Protein AF-A0A7K2BXG8-F1 (afdb_monomer)

Solvent-accessible surface area (backbone atoms only — not comparable to full-atom values): 27479 Å² total; per-residue (Å²): 135,81,83,81,83,79,78,82,73,79,75,77,72,77,77,74,90,64,96,71,85,83,92,72,59,65,71,55,55,53,49,52,57,48,48,55,50,34,52,46,32,38,63,61,49,33,35,25,36,54,57,39,31,43,26,52,70,58,49,38,47,55,49,41,38,56,76,72,59,30,43,64,93,52,80,69,40,50,35,47,57,56,31,50,51,20,33,73,60,62,39,95,58,64,57,66,65,48,43,55,50,51,36,61,32,33,29,51,67,74,21,67,67,38,38,30,37,70,42,72,57,60,44,59,71,80,46,77,49,58,59,44,87,73,22,26,33,32,36,21,70,61,32,44,43,28,52,70,51,64,90,37,66,33,59,59,68,41,68,28,93,85,58,86,50,74,42,68,78,56,56,63,23,65,46,66,40,33,62,21,37,19,48,74,24,72,39,65,100,48,58,25,28,38,66,24,22,41,45,46,31,51,49,49,38,39,50,52,44,63,72,24,50,74,62,97,75,74,84,59,95,79,65,77,75,58,60,69,75,50,63,66,66,39,37,74,47,39,80,59,73,32,42,61,47,28,33,40,76,53,92,58,74,30,49,58,38,21,38,58,55,9,43,33,37,43,40,26,27,36,37,69,48,81,44,73,83,46,103,73,38,44,26,45,37,34,57,27,34,20,78,83,53,25,68,64,64,42,53,53,48,51,52,53,35,38,74,69,63,75,39,74,42,58,68,48,74,45,84,65,54,56,97,90,43,56,32,40,38,36,33,39,34,78,91,52,58,68,70,60,44,50,53,50,43,36,75,74,33,65,43,34,44,77,45,67,34,30,35,38,25,25,58,98,73,40,82,40,70,42,15,54,64,53,48,40,50,44,34,51,52,46,44,49,51,26,52,51,32,33,42,52,42,52,35,52,54,36,52,56,47,38,54,41,43,54,40,49,52,56,42,61,77,39,40,69,61,51,51,50,48,48,73,70,32,92,46,73,66,53,26,34,53,48,42,22,71,73,71,73,39,49,72,68,28,26,48,54,55,72,70,51,58,78,80,58,75,40,70,68,48,48,55,51,46,53,54,48,41,53,51,35,53,52,50,42,52,52,36,53,52,37,74,75,25,72,68,51,45,51,49,51,54,50,53,54,43,50,50,50,30,70,75,67,40,62,83,85,88

Sequence (509 aa):
MAPPQQQLTTATLDPVPARQVDDVPVAEEMSDSFLAYALSVITSRAIPDVRDGLKPVQRRVLWSMLQMGLRPGTPYRKSARVVGDTMGRYHPHGDAAIYDTLVRMGQDFSRMVALVDPQGNFGSLDDPPAASRYTECRLSEAAMDMVGELDEDTVDFRPTYDGEDTEPVVLPAALPNLLVNGTAGIAVGMATNMLPHNLAEVGEAIELVMSKQPGEAATEPSRKRRSRPTTDELMEVVPGPDFPGGGTVVADNGLRAAYDCGRGSVRVRARTSIESITRRRQAVIVTELPHLVGPERVVSRITELAGAGRLTGVSGIADLSDMDGLRLQIDLKPGSDPSTVLGELYRHTPLEESLSVNNVVLVDGVPTTVGLRELCEHYVAHRLQVVVRRTRHRLRRADERLHIVDGLIAALDNIDEVVALIRGSRDATEARAGLTARFGLTEIQATHILDMALRRLTALERERLDAEAEGLRADIADFKETLASNRRQRAFVRKELRRIVDDHGRPRR

Structure (mmCIF, N/CA/C/O backbone):
data_AF-A0A7K2BXG8-F1
#
_entry.id   AF-A0A7K2BXG8-F1
#
loop_
_atom_site.group_PDB
_atom_site.id
_atom_site.type_symbol
_atom_site.label_atom_id
_atom_site.label_alt_id
_atom_site.label_comp_id
_atom_site.label_asym_id
_atom_site.label_entity_id
_atom_site.label_seq_id
_atom_site.pdbx_PDB_ins_code
_atom_site.Cartn_x
_atom_site.Cartn_y
_atom_site.Cartn_z
_atom_site.occupancy
_atom_site.B_iso_or_equiv
_atom_site.auth_seq_id
_atom_site.auth_comp_id
_atom_site.auth_asym_id
_atom_site.auth_atom_id
_atom_site.pdbx_PDB_model_num
ATOM 1 N N . MET A 1 1 ? 2.808 32.669 51.796 1.00 41.81 1 MET A N 1
ATOM 2 C CA . MET A 1 1 ? 3.388 33.717 50.933 1.00 41.81 1 MET A CA 1
ATOM 3 C C . MET A 1 1 ? 3.615 33.104 49.564 1.00 41.81 1 MET A C 1
ATOM 5 O O . MET A 1 1 ? 4.493 32.265 49.435 1.00 41.81 1 MET A O 1
ATOM 9 N N . ALA A 1 2 ? 2.748 33.417 48.601 1.00 37.16 2 ALA A N 1
ATOM 10 C CA . ALA A 1 2 ? 2.919 33.004 47.210 1.00 37.16 2 ALA A CA 1
ATOM 11 C C . ALA A 1 2 ? 3.997 33.885 46.548 1.00 37.16 2 ALA A C 1
ATOM 13 O O . ALA A 1 2 ? 4.081 35.066 46.899 1.00 37.16 2 ALA A O 1
ATOM 14 N N . PRO A 1 3 ? 4.827 33.350 45.636 1.00 38.44 3 PRO A N 1
ATOM 15 C CA . PRO A 1 3 ? 5.799 34.162 44.918 1.00 38.44 3 PRO A CA 1
ATOM 16 C C . PRO A 1 3 ? 5.071 35.116 43.952 1.00 38.44 3 PRO A C 1
ATOM 18 O O . PRO A 1 3 ? 3.995 34.774 43.451 1.00 38.44 3 PRO A O 1
ATOM 21 N N . PRO A 1 4 ? 5.613 36.319 43.697 1.00 44.03 4 PRO A N 1
ATOM 22 C CA . PRO A 1 4 ? 4.979 37.286 42.813 1.00 44.03 4 PRO A CA 1
ATOM 23 C C . PRO A 1 4 ? 4.989 36.786 41.363 1.00 44.03 4 PRO A C 1
ATOM 25 O O . PRO A 1 4 ? 6.003 36.295 40.866 1.00 44.03 4 PRO A O 1
ATOM 28 N N . GLN A 1 5 ? 3.847 36.924 40.688 1.00 46.16 5 GLN A N 1
ATOM 29 C CA . GLN A 1 5 ? 3.716 36.699 39.250 1.00 46.16 5 GLN A CA 1
ATOM 30 C C . GLN A 1 5 ? 4.621 37.689 38.506 1.00 46.16 5 GLN A C 1
ATOM 32 O O . GLN A 1 5 ? 4.406 38.899 38.565 1.00 46.16 5 GLN A O 1
ATOM 37 N N . GLN A 1 6 ? 5.635 37.178 37.807 1.00 45.22 6 GLN A N 1
ATOM 38 C CA . GLN A 1 6 ? 6.386 37.967 36.837 1.00 45.22 6 GLN A CA 1
ATOM 39 C C . GLN A 1 6 ? 5.454 38.317 35.672 1.00 45.22 6 GLN A C 1
ATOM 41 O O . GLN A 1 6 ? 5.008 37.439 34.934 1.00 45.22 6 GLN A O 1
ATOM 46 N N . GLN A 1 7 ? 5.143 39.605 35.524 1.00 43.69 7 GLN A N 1
ATOM 47 C CA . GLN A 1 7 ? 4.549 40.139 34.304 1.00 43.69 7 GLN A CA 1
ATOM 48 C C . GLN A 1 7 ? 5.544 39.925 33.160 1.00 43.69 7 GLN A C 1
ATOM 50 O O . GLN A 1 7 ? 6.636 40.490 33.172 1.00 43.69 7 GLN A O 1
ATOM 55 N N . LEU A 1 8 ? 5.170 39.101 32.180 1.00 41.84 8 LEU A N 1
ATOM 56 C CA . LEU A 1 8 ? 5.839 39.049 30.885 1.00 41.84 8 LEU A CA 1
ATOM 57 C C . LEU A 1 8 ? 5.636 40.410 30.213 1.00 41.84 8 LEU A C 1
ATOM 59 O O . LEU A 1 8 ? 4.566 40.697 29.680 1.00 41.84 8 LEU A O 1
ATOM 63 N N . THR A 1 9 ? 6.645 41.273 30.279 1.00 44.00 9 THR A N 1
ATOM 64 C CA . THR A 1 9 ? 6.707 42.469 29.448 1.00 44.00 9 THR A CA 1
ATOM 65 C C . THR A 1 9 ? 6.839 42.016 27.999 1.00 44.00 9 THR A C 1
ATOM 67 O O . THR A 1 9 ? 7.810 41.364 27.618 1.00 44.00 9 THR A O 1
ATOM 70 N N . THR A 1 10 ? 5.846 42.341 27.173 1.00 48.22 10 THR A N 1
ATOM 71 C CA . THR A 1 10 ? 5.979 42.294 25.718 1.00 48.22 10 THR A CA 1
ATOM 72 C C . THR A 1 10 ? 7.067 43.286 25.333 1.00 48.22 10 THR A C 1
ATOM 74 O O . THR A 1 10 ? 6.807 44.483 25.220 1.00 48.22 10 THR A O 1
ATOM 77 N N . ALA A 1 11 ? 8.301 42.804 25.192 1.00 48.19 11 ALA A N 1
ATOM 78 C CA . ALA A 1 11 ? 9.338 43.547 24.506 1.00 48.19 11 ALA A CA 1
ATOM 79 C C . ALA A 1 11 ? 8.823 43.795 23.084 1.00 48.19 11 ALA A C 1
ATOM 81 O O . ALA A 1 11 ? 8.724 42.870 22.279 1.00 48.19 11 ALA A O 1
ATOM 82 N N . THR A 1 12 ? 8.422 45.032 22.801 1.00 52.97 12 THR A N 1
ATOM 83 C CA . THR A 1 12 ? 8.286 45.519 21.434 1.00 52.97 12 THR A CA 1
ATOM 84 C C . THR A 1 12 ? 9.662 45.376 20.807 1.00 52.97 12 THR A C 1
ATOM 86 O O . THR A 1 12 ? 10.579 46.117 21.149 1.00 52.97 12 THR A O 1
ATOM 89 N N . LEU A 1 13 ? 9.833 44.351 19.975 1.00 54.56 13 LEU A N 1
ATOM 90 C CA . LEU A 1 13 ? 11.001 44.241 19.118 1.00 54.56 13 LEU A CA 1
ATOM 91 C C . LEU A 1 13 ? 10.994 45.491 18.237 1.00 54.56 13 LEU A C 1
ATOM 93 O O . LEU A 1 13 ? 10.045 45.686 17.475 1.00 54.56 13 LEU A O 1
ATOM 97 N N . ASP A 1 14 ? 12.001 46.352 18.384 1.00 59.97 14 ASP A N 1
ATOM 98 C CA . ASP A 1 14 ? 12.192 47.461 17.455 1.00 59.97 14 ASP A CA 1
ATOM 99 C C . ASP A 1 14 ? 12.265 46.866 16.040 1.00 59.97 14 ASP A C 1
ATOM 101 O O . ASP A 1 14 ? 13.041 45.927 15.814 1.00 59.97 14 ASP A O 1
ATOM 105 N N . PRO A 1 15 ? 11.431 47.332 15.093 1.00 63.12 15 PRO A N 1
ATOM 106 C CA . PRO A 1 15 ? 11.397 46.759 13.762 1.00 63.12 15 PRO A CA 1
ATOM 107 C C . PRO A 1 15 ? 12.776 46.907 13.123 1.00 63.12 15 PRO A C 1
ATOM 109 O O . PRO A 1 15 ? 13.328 48.005 13.029 1.00 63.12 15 PRO A O 1
ATOM 112 N N . VAL A 1 16 ? 13.339 45.779 12.686 1.00 66.88 16 VAL A N 1
ATOM 113 C CA . VAL A 1 16 ? 14.549 45.756 11.863 1.00 66.88 16 VAL A CA 1
ATOM 114 C C . VAL A 1 16 ? 14.289 46.674 10.661 1.00 66.88 16 VAL A C 1
ATOM 116 O O . VAL A 1 16 ? 13.266 46.487 9.999 1.00 66.88 16 VAL A O 1
ATOM 119 N N . PRO A 1 17 ? 15.145 47.671 10.370 1.00 70.25 17 PRO A N 1
ATOM 120 C CA . PRO A 1 17 ? 14.890 48.612 9.286 1.00 70.25 17 PRO A CA 1
ATOM 121 C C . PRO A 1 17 ? 14.896 47.872 7.942 1.00 70.25 17 PRO A C 1
ATOM 123 O O . PRO A 1 17 ? 15.950 47.566 7.383 1.00 70.25 17 PRO A O 1
ATOM 126 N N . ALA A 1 18 ? 13.704 47.559 7.436 1.00 74.88 18 ALA A N 1
ATOM 127 C CA . ALA A 1 18 ? 13.510 46.978 6.119 1.00 74.88 18 ALA A CA 1
ATOM 128 C C . ALA A 1 18 ? 13.664 48.073 5.055 1.00 74.88 18 ALA A C 1
ATOM 130 O O . ALA A 1 18 ? 13.149 49.181 5.197 1.00 74.88 18 ALA A O 1
ATOM 131 N N . ARG A 1 19 ? 14.382 47.764 3.970 1.00 81.00 19 ARG A N 1
ATOM 132 C CA . ARG A 1 19 ? 14.599 48.698 2.850 1.00 81.00 19 ARG A CA 1
ATOM 133 C C . ARG A 1 19 ? 13.305 49.000 2.077 1.00 81.00 19 ARG A C 1
ATOM 135 O O . ARG A 1 19 ? 13.221 50.042 1.435 1.00 81.00 19 ARG A O 1
ATOM 142 N N . GLN A 1 20 ? 12.333 48.094 2.142 1.00 83.75 20 GLN A N 1
ATOM 143 C CA . GLN A 1 20 ? 11.006 48.199 1.546 1.00 83.75 20 GLN A CA 1
ATOM 144 C C . GLN A 1 20 ? 10.030 47.372 2.392 1.00 83.75 20 GLN A C 1
ATOM 146 O O . GLN A 1 20 ? 10.397 46.300 2.875 1.00 83.75 20 GLN A O 1
ATOM 151 N N . VAL A 1 21 ? 8.821 47.894 2.587 1.00 86.56 21 VAL A N 1
ATOM 152 C CA . VAL A 1 21 ? 7.700 47.216 3.244 1.00 86.56 21 VAL A CA 1
ATOM 153 C C . VAL A 1 21 ? 6.553 47.231 2.246 1.00 86.56 21 VAL A C 1
ATOM 155 O O . VAL A 1 21 ? 6.170 48.308 1.790 1.00 86.56 21 VAL A O 1
ATOM 158 N N . ASP A 1 22 ? 6.052 46.051 1.898 1.00 87.12 22 ASP A N 1
ATOM 159 C CA . ASP A 1 22 ? 4.889 45.898 1.031 1.00 87.12 22 ASP A CA 1
ATOM 160 C C . ASP A 1 22 ? 3.675 45.585 1.915 1.00 87.12 22 ASP A C 1
ATOM 162 O O . ASP A 1 22 ? 3.652 44.573 2.619 1.00 87.12 22 ASP A O 1
ATOM 166 N N . ASP A 1 23 ? 2.684 46.478 1.922 1.00 89.62 23 ASP A N 1
ATOM 167 C CA . ASP A 1 23 ? 1.451 46.281 2.682 1.00 89.62 23 ASP A CA 1
ATOM 168 C C . ASP A 1 23 ? 0.564 45.246 1.979 1.00 89.62 23 ASP A C 1
ATOM 170 O O . ASP A 1 23 ? 0.135 45.451 0.842 1.00 89.62 23 ASP A O 1
ATOM 174 N N . VAL A 1 24 ? 0.249 44.151 2.674 1.00 91.12 24 VAL A N 1
ATOM 175 C CA . VAL A 1 24 ? -0.647 43.100 2.175 1.00 91.12 24 VAL A CA 1
ATOM 176 C C . VAL A 1 24 ? -1.952 43.123 2.975 1.00 91.12 24 VAL A C 1
ATOM 178 O O . VAL A 1 24 ? -1.917 43.071 4.211 1.00 91.12 24 VAL A O 1
ATOM 181 N N . PRO A 1 25 ? -3.128 43.194 2.323 1.00 95.06 25 PRO A N 1
ATOM 182 C CA . PRO A 1 25 ? -4.402 43.070 3.015 1.00 95.06 25 PRO A CA 1
ATOM 183 C C . PRO A 1 25 ? -4.490 41.743 3.776 1.00 95.06 25 PRO A C 1
ATOM 185 O O . PRO A 1 25 ? -4.331 40.672 3.199 1.00 95.06 25 PRO A O 1
ATOM 188 N N . VAL A 1 26 ? -4.835 41.792 5.067 1.00 94.81 26 VAL A N 1
ATOM 189 C CA . VAL A 1 26 ? -4.922 40.586 5.918 1.00 94.81 26 VAL A CA 1
ATOM 190 C C . VAL A 1 26 ? -5.841 39.516 5.320 1.00 94.81 26 VAL A C 1
ATOM 192 O O . VAL A 1 26 ? -5.558 38.331 5.435 1.00 94.81 26 VAL A O 1
ATOM 195 N N . ALA A 1 27 ? -6.942 39.914 4.678 1.00 94.56 27 ALA A N 1
ATOM 196 C CA . ALA A 1 27 ? -7.867 38.972 4.050 1.00 94.56 27 ALA A CA 1
ATOM 197 C C . ALA A 1 27 ? -7.241 38.213 2.866 1.00 94.56 27 ALA A C 1
ATOM 199 O O . ALA A 1 27 ? -7.543 37.037 2.679 1.00 94.56 27 ALA A O 1
ATOM 200 N N . GLU A 1 28 ? -6.377 38.877 2.097 1.00 93.75 28 GLU A N 1
ATOM 201 C CA . GLU A 1 28 ? -5.649 38.287 0.970 1.00 93.75 28 GLU A CA 1
ATOM 202 C C . GLU A 1 28 ? -4.580 37.324 1.486 1.00 93.75 28 GLU A C 1
ATOM 204 O O . GLU A 1 28 ? -4.621 36.141 1.160 1.00 93.75 28 GLU A O 1
ATOM 209 N N . GLU A 1 29 ? -3.743 37.781 2.423 1.00 93.94 29 GLU A N 1
ATOM 210 C CA . GLU A 1 29 ? -2.713 36.947 3.054 1.00 93.94 29 GLU A CA 1
ATOM 211 C C . GLU A 1 29 ? -3.315 35.692 3.705 1.00 93.94 29 GLU A C 1
ATOM 213 O O . GLU A 1 29 ? -2.842 34.575 3.499 1.00 93.94 29 GLU A O 1
ATOM 218 N N . MET A 1 30 ? -4.411 35.845 4.455 1.00 95.06 30 MET A N 1
ATOM 219 C CA . MET A 1 30 ? -5.093 34.713 5.084 1.00 95.06 30 MET A CA 1
ATOM 220 C C . MET A 1 30 ? -5.678 33.744 4.056 1.00 95.06 30 MET A C 1
ATOM 222 O O . MET A 1 30 ? -5.642 32.538 4.291 1.00 95.06 30 MET A O 1
ATOM 226 N N . SER A 1 31 ? -6.222 34.242 2.943 1.00 92.50 31 SER A N 1
ATOM 227 C CA . SER A 1 31 ? -6.758 33.399 1.872 1.00 92.50 31 SER A CA 1
ATOM 228 C C . SER A 1 31 ? -5.647 32.586 1.211 1.00 92.50 31 SER A C 1
ATOM 230 O O . SER A 1 31 ? -5.760 31.363 1.106 1.00 92.50 31 SER A O 1
ATOM 232 N N . ASP A 1 32 ? -4.555 33.243 0.829 1.00 92.19 32 ASP A N 1
ATOM 233 C CA . ASP A 1 32 ? -3.462 32.628 0.080 1.00 92.19 32 ASP A CA 1
ATOM 234 C C . ASP A 1 32 ? -2.682 31.628 0.936 1.00 92.19 32 ASP A C 1
ATOM 236 O O . ASP A 1 32 ? -2.524 30.462 0.549 1.00 92.19 32 ASP A O 1
ATOM 240 N N . SER A 1 33 ? -2.286 32.031 2.147 1.00 93.44 33 SER A N 1
ATOM 241 C CA . SER A 1 33 ? -1.591 31.152 3.091 1.00 93.44 33 SER A CA 1
ATOM 242 C C . SER A 1 33 ? -2.455 29.951 3.495 1.00 93.44 33 SER A C 1
ATOM 244 O O . SER A 1 33 ? -1.967 28.813 3.538 1.00 93.44 33 SER A O 1
ATOM 246 N N . PHE A 1 34 ? -3.755 30.154 3.749 1.00 95.12 34 PHE A N 1
ATOM 247 C CA . PHE A 1 34 ? -4.653 29.053 4.104 1.00 95.12 34 PHE A CA 1
ATOM 248 C C . PHE A 1 34 ? -4.903 28.108 2.926 1.00 95.12 34 PHE A C 1
ATOM 250 O O . PHE A 1 34 ? -4.890 26.892 3.124 1.00 95.12 34 PHE A O 1
ATOM 257 N N . LEU A 1 35 ? -5.096 28.625 1.708 1.00 93.12 35 LEU A N 1
ATOM 258 C CA . LEU A 1 35 ? -5.329 27.804 0.519 1.00 93.12 35 LEU A CA 1
ATOM 259 C C . LEU A 1 35 ? -4.098 26.963 0.167 1.00 93.12 35 LEU A C 1
ATOM 261 O O . LEU A 1 35 ? -4.237 25.764 -0.086 1.00 93.12 35 LEU A O 1
ATOM 265 N N . ALA A 1 36 ? -2.898 27.550 0.212 1.00 91.19 36 ALA A N 1
ATOM 266 C CA . ALA A 1 36 ? -1.646 26.833 -0.024 1.00 91.19 36 ALA A CA 1
ATOM 267 C C . ALA A 1 36 ? -1.444 25.698 0.996 1.00 91.19 36 ALA A C 1
ATOM 269 O O . ALA A 1 36 ? -1.145 24.555 0.625 1.00 91.19 36 ALA A O 1
ATOM 270 N N . TYR A 1 37 ? -1.679 25.981 2.282 1.00 93.94 37 TYR A N 1
ATOM 271 C CA . TYR A 1 37 ? -1.631 24.971 3.338 1.00 93.94 37 TYR A CA 1
ATOM 272 C C . TYR A 1 37 ? -2.687 23.875 3.133 1.00 93.94 37 TYR A C 1
ATOM 274 O O . TYR A 1 37 ? -2.359 22.685 3.179 1.00 93.94 37 TYR A O 1
ATOM 282 N N . ALA A 1 38 ? -3.942 24.253 2.870 1.00 92.50 38 ALA A N 1
ATOM 283 C CA . ALA A 1 38 ? -5.046 23.321 2.669 1.00 92.50 38 ALA A CA 1
ATOM 284 C C . ALA A 1 38 ? -4.783 22.382 1.486 1.00 92.50 38 ALA A C 1
ATOM 286 O O . ALA A 1 38 ? -4.893 21.164 1.637 1.00 92.50 38 ALA A O 1
ATOM 287 N N . LEU A 1 39 ? -4.361 22.924 0.340 1.00 91.56 39 LEU A N 1
ATOM 288 C CA . LEU A 1 39 ? -4.050 22.142 -0.854 1.00 91.56 39 LEU A CA 1
ATOM 289 C C . LEU A 1 39 ? -2.897 21.162 -0.608 1.00 91.56 39 LEU A C 1
ATOM 291 O O . LEU A 1 39 ? -2.987 19.995 -1.000 1.00 91.56 39 LEU A O 1
ATOM 295 N N . SER A 1 40 ? -1.844 21.605 0.085 1.00 91.94 40 SER A N 1
ATOM 296 C CA . SER A 1 40 ? -0.706 20.758 0.460 1.00 91.94 40 SER A CA 1
ATOM 297 C C . SER A 1 40 ? -1.131 19.608 1.379 1.00 91.94 40 SER A C 1
ATOM 299 O O . SER A 1 40 ? -0.789 18.448 1.139 1.00 91.94 40 SER A O 1
ATOM 301 N N . VAL A 1 41 ? -1.951 19.886 2.399 1.00 91.81 41 VAL A N 1
ATOM 302 C CA . VAL A 1 41 ? -2.442 18.856 3.328 1.00 91.81 41 VAL A CA 1
ATOM 303 C C . VAL A 1 41 ? -3.346 17.847 2.615 1.00 91.81 41 VAL A C 1
ATOM 305 O O . VAL A 1 41 ? -3.232 16.645 2.864 1.00 91.81 41 VAL A O 1
ATOM 308 N N . ILE A 1 42 ? -4.230 18.315 1.731 1.00 89.50 42 ILE A N 1
ATOM 309 C CA . ILE A 1 42 ? -5.168 17.463 0.992 1.00 89.50 42 ILE A CA 1
ATOM 310 C C . ILE A 1 42 ? -4.413 16.562 0.012 1.00 89.50 42 ILE A C 1
ATOM 312 O O . ILE A 1 42 ? -4.526 15.342 0.097 1.00 89.50 42 ILE A O 1
ATOM 316 N N . THR A 1 43 ? -3.620 17.142 -0.888 1.00 89.56 43 THR A N 1
ATOM 317 C CA . THR A 1 43 ? -3.042 16.411 -2.031 1.00 89.56 43 THR A CA 1
ATOM 318 C C . THR A 1 43 ? -1.732 15.701 -1.706 1.00 89.56 43 THR A C 1
ATOM 320 O O . THR A 1 43 ? -1.379 14.721 -2.355 1.00 89.56 43 THR A O 1
ATOM 323 N N . SER A 1 44 ? -0.997 16.186 -0.702 1.00 88.75 44 SER A N 1
ATOM 324 C CA . SER A 1 44 ? 0.380 15.758 -0.440 1.00 88.75 44 SER A CA 1
ATOM 325 C C . SER A 1 44 ? 0.606 15.222 0.979 1.00 88.75 44 SER A C 1
ATOM 327 O O . SER A 1 44 ? 1.753 14.984 1.366 1.00 88.75 44 SER A O 1
ATOM 329 N N . ARG A 1 45 ? -0.457 14.981 1.765 1.00 93.00 45 ARG A N 1
ATOM 330 C CA . ARG A 1 45 ? -0.312 14.446 3.131 1.00 93.00 45 ARG A CA 1
ATOM 331 C C . ARG A 1 45 ? -1.409 13.479 3.564 1.00 93.00 45 ARG A C 1
ATOM 333 O O . ARG A 1 45 ? -1.104 12.334 3.880 1.00 93.00 45 ARG A O 1
ATOM 340 N N . ALA A 1 46 ? -2.650 13.943 3.671 1.00 93.56 46 ALA A N 1
ATOM 341 C CA . ALA A 1 46 ? -3.667 13.273 4.481 1.00 93.56 46 ALA A CA 1
ATOM 342 C C . ALA A 1 46 ? -4.564 12.303 3.702 1.00 93.56 46 ALA A C 1
ATOM 344 O O . ALA A 1 46 ? -5.026 11.328 4.304 1.00 93.56 46 ALA A O 1
ATOM 345 N N . ILE A 1 47 ? -4.790 12.550 2.410 1.00 97.44 47 ILE A N 1
ATOM 346 C CA . ILE A 1 47 ? -5.678 11.763 1.545 1.00 97.44 47 ILE A CA 1
ATOM 347 C C . ILE A 1 47 ? -4.841 10.804 0.673 1.00 97.44 47 ILE A C 1
ATOM 349 O O . ILE A 1 47 ? -3.795 11.212 0.164 1.00 97.44 47 ILE A O 1
ATOM 353 N N . PRO A 1 48 ? -5.235 9.523 0.539 1.00 97.94 48 PRO A N 1
ATOM 354 C CA . PRO A 1 48 ? -4.545 8.551 -0.312 1.00 97.94 48 PRO A CA 1
ATOM 355 C C . PRO A 1 48 ? -4.771 8.836 -1.805 1.00 97.94 48 PRO A C 1
ATOM 357 O O . PRO A 1 48 ? -5.813 9.368 -2.191 1.00 97.94 48 PRO A O 1
ATOM 360 N N . ASP A 1 49 ? -3.847 8.393 -2.654 1.00 98.44 49 ASP A N 1
ATOM 361 C CA . ASP A 1 49 ? -4.125 8.238 -4.087 1.00 98.44 49 ASP A CA 1
ATOM 362 C C . ASP A 1 49 ? -5.017 7.008 -4.315 1.00 98.44 49 ASP A C 1
ATOM 364 O O . ASP A 1 49 ? -4.780 5.954 -3.721 1.00 98.44 49 ASP A O 1
ATOM 368 N N . VAL A 1 50 ? -6.049 7.124 -5.157 1.00 98.44 50 VAL A N 1
ATOM 369 C CA . VAL A 1 50 ? -7.003 6.028 -5.408 1.00 98.44 50 VAL A CA 1
ATOM 370 C C . VAL A 1 50 ? -6.346 4.785 -6.025 1.00 98.44 50 VAL A C 1
ATOM 372 O O . VAL A 1 50 ? -6.843 3.673 -5.854 1.00 98.44 50 VAL A O 1
ATOM 375 N N . ARG A 1 51 ? -5.229 4.961 -6.739 1.00 98.31 51 ARG A N 1
ATOM 376 C CA . ARG A 1 51 ? -4.599 3.919 -7.560 1.00 98.31 51 ARG A CA 1
ATOM 377 C C . ARG A 1 51 ? -3.793 2.918 -6.738 1.00 98.31 51 ARG A C 1
ATOM 379 O O . ARG A 1 51 ? -3.918 1.718 -6.957 1.00 98.31 51 ARG A O 1
ATOM 386 N N . ASP A 1 52 ? -2.980 3.401 -5.796 1.00 98.31 52 ASP A N 1
ATOM 387 C CA . ASP A 1 52 ? -2.148 2.558 -4.920 1.00 98.31 52 ASP A CA 1
ATOM 388 C C . ASP A 1 52 ? -2.608 2.549 -3.452 1.00 98.31 52 ASP A C 1
ATOM 390 O O . ASP A 1 52 ? -2.157 1.726 -2.650 1.00 98.31 52 ASP A O 1
ATOM 394 N N . GLY A 1 53 ? -3.526 3.441 -3.080 1.00 97.69 53 GLY A N 1
ATOM 395 C CA . GLY A 1 53 ? -4.041 3.559 -1.723 1.00 97.69 53 GLY A CA 1
ATOM 396 C C . GLY A 1 53 ? -3.083 4.176 -0.719 1.00 97.69 53 GLY A C 1
ATOM 397 O O . GLY A 1 53 ? -3.324 4.067 0.485 1.00 97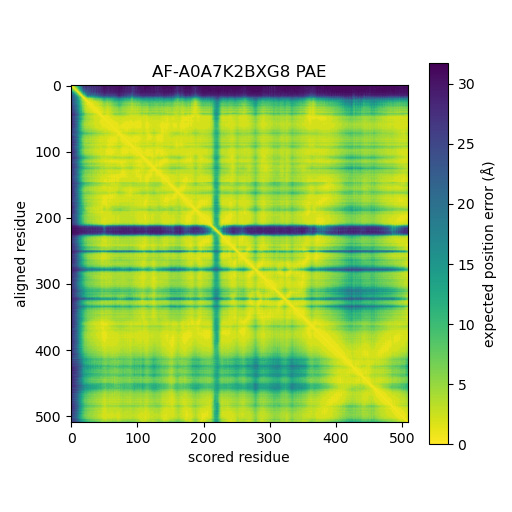.69 53 GLY A O 1
ATOM 398 N N . LEU A 1 54 ? -1.989 4.786 -1.174 1.00 98.25 54 LEU A N 1
ATOM 399 C CA . LEU A 1 54 ? -0.945 5.297 -0.301 1.00 98.25 54 LEU A CA 1
ATOM 400 C C . LEU A 1 54 ? -0.957 6.817 -0.221 1.00 98.25 54 LEU A C 1
ATOM 402 O O . LEU A 1 54 ? -1.160 7.547 -1.195 1.00 98.25 54 LEU A O 1
ATOM 406 N N . LYS A 1 55 ? -0.656 7.294 0.982 1.00 98.19 55 LYS A N 1
ATOM 407 C CA . LYS A 1 55 ? -0.252 8.675 1.233 1.00 98.19 55 LYS A CA 1
ATOM 408 C C . LYS A 1 55 ? 1.225 8.851 0.866 1.00 98.19 55 LYS A C 1
ATOM 410 O O . LYS A 1 55 ? 1.977 7.872 0.912 1.00 98.19 55 LYS A O 1
ATOM 415 N N . PRO A 1 56 ? 1.700 10.080 0.601 1.00 97.81 56 PRO A N 1
ATOM 416 C CA . PRO A 1 56 ? 3.083 10.293 0.172 1.00 97.81 56 PRO A CA 1
ATOM 417 C C . PRO A 1 56 ? 4.143 9.731 1.124 1.00 97.81 56 PRO A C 1
ATOM 419 O O . PRO A 1 56 ? 5.092 9.109 0.663 1.00 97.81 56 PRO A O 1
ATOM 422 N N . VAL A 1 57 ? 3.970 9.866 2.445 1.00 98.19 57 VAL A N 1
ATOM 423 C CA . VAL A 1 57 ? 4.922 9.304 3.425 1.00 98.19 57 VAL A CA 1
ATOM 424 C C . VAL A 1 57 ? 5.024 7.777 3.330 1.00 98.19 57 VAL A C 1
ATOM 426 O O . VAL A 1 57 ? 6.123 7.237 3.340 1.00 98.19 57 VAL A O 1
ATOM 429 N N . GLN A 1 58 ? 3.900 7.078 3.143 1.00 98.62 58 GLN A N 1
ATOM 430 C CA . GLN A 1 58 ? 3.876 5.617 3.015 1.00 98.62 58 GLN A CA 1
ATOM 431 C C . GLN A 1 58 ? 4.575 5.169 1.727 1.00 98.62 58 GLN A C 1
ATOM 433 O O . GLN A 1 58 ? 5.392 4.252 1.748 1.00 98.62 58 GLN A O 1
ATOM 438 N N . ARG A 1 59 ? 4.297 5.859 0.613 1.00 98.62 59 ARG A N 1
ATOM 439 C CA . ARG A 1 59 ? 4.939 5.602 -0.683 1.00 98.62 59 ARG A CA 1
ATOM 440 C C . ARG A 1 59 ? 6.452 5.793 -0.616 1.00 98.62 59 ARG A C 1
ATOM 442 O O . ARG A 1 59 ? 7.197 4.937 -1.081 1.00 98.62 59 ARG A O 1
ATOM 449 N N . ARG A 1 60 ? 6.898 6.888 0.002 1.00 98.62 60 ARG A N 1
ATOM 450 C CA . ARG A 1 60 ? 8.319 7.229 0.160 1.00 98.62 60 ARG A CA 1
ATOM 451 C C . ARG A 1 60 ? 9.066 6.248 1.055 1.00 98.62 60 ARG A C 1
ATOM 453 O O . ARG A 1 60 ? 10.192 5.902 0.723 1.00 98.62 60 ARG A O 1
ATOM 460 N N . VAL A 1 61 ? 8.439 5.750 2.125 1.00 98.75 61 VAL A N 1
ATOM 461 C CA . VAL A 1 61 ? 9.023 4.688 2.964 1.00 98.75 61 VAL A CA 1
ATOM 462 C C . VAL A 1 61 ? 9.270 3.424 2.136 1.00 98.75 61 VAL A C 1
ATOM 464 O O . VAL A 1 61 ? 10.387 2.916 2.130 1.00 98.75 61 VAL A O 1
ATOM 467 N N . LEU A 1 62 ? 8.279 2.943 1.374 1.00 98.75 62 LEU A N 1
ATOM 468 C CA . LEU A 1 62 ? 8.464 1.755 0.524 1.00 98.75 62 LEU A CA 1
ATOM 469 C C . LEU A 1 62 ? 9.517 1.976 -0.565 1.00 98.75 62 LEU A C 1
ATOM 471 O O . LEU A 1 62 ? 10.325 1.086 -0.826 1.00 98.75 62 LEU A O 1
ATOM 475 N N . TRP A 1 63 ? 9.520 3.162 -1.178 1.00 98.38 63 TRP A N 1
ATOM 476 C CA . TRP A 1 63 ? 10.499 3.536 -2.193 1.00 98.38 63 TRP A CA 1
ATOM 477 C C . TRP A 1 63 ? 11.926 3.564 -1.635 1.00 98.38 63 TRP A C 1
ATOM 479 O O . TRP A 1 63 ? 12.799 2.898 -2.185 1.00 98.38 63 TRP A O 1
ATOM 489 N N . SER A 1 64 ? 12.153 4.245 -0.508 1.00 98.31 64 SER A N 1
ATOM 490 C CA . SER A 1 64 ? 13.455 4.285 0.173 1.00 98.31 64 SER A CA 1
ATOM 491 C C . SER A 1 64 ? 13.931 2.876 0.534 1.00 98.31 64 SER A C 1
ATOM 493 O O . SER A 1 64 ? 15.050 2.492 0.196 1.00 98.31 64 SER A O 1
ATOM 495 N N . MET A 1 65 ? 13.062 2.042 1.113 1.00 98.56 65 MET A N 1
ATOM 496 C CA . MET A 1 65 ? 13.408 0.656 1.445 1.00 98.56 65 MET A CA 1
ATOM 497 C C . MET A 1 65 ? 13.781 -0.177 0.209 1.00 98.56 65 MET A C 1
ATOM 499 O O . MET A 1 65 ? 14.717 -0.979 0.279 1.00 98.56 65 MET A O 1
ATOM 503 N N . LEU A 1 66 ? 13.095 0.021 -0.923 1.00 98.00 66 LEU A N 1
ATOM 504 C CA . LEU A 1 66 ? 13.436 -0.638 -2.185 1.00 98.00 66 LEU A CA 1
ATOM 505 C C . LEU A 1 66 ? 14.808 -0.184 -2.702 1.00 98.00 66 LEU A C 1
ATOM 507 O O . LEU A 1 66 ? 15.628 -1.037 -3.047 1.00 98.00 66 LEU A O 1
ATOM 511 N N . GLN A 1 67 ? 15.076 1.126 -2.709 1.00 97.38 67 GLN A N 1
ATOM 512 C CA . GLN A 1 67 ? 16.353 1.704 -3.152 1.00 97.38 67 GLN A CA 1
ATOM 513 C C . GLN A 1 67 ? 17.529 1.275 -2.266 1.00 97.38 67 GLN A C 1
ATOM 515 O O . GLN A 1 67 ? 18.633 1.029 -2.746 1.00 97.38 67 GLN A O 1
ATOM 520 N N . MET A 1 68 ? 17.282 1.091 -0.970 1.00 97.62 68 MET A N 1
ATOM 521 C CA . MET A 1 68 ? 18.244 0.526 -0.024 1.00 97.62 68 MET A CA 1
ATOM 522 C C . MET A 1 68 ? 18.459 -0.991 -0.194 1.00 97.62 68 MET A C 1
ATOM 524 O O . MET A 1 68 ? 19.315 -1.565 0.486 1.00 97.62 68 MET A O 1
ATOM 528 N N . GLY A 1 69 ? 17.685 -1.657 -1.056 1.00 97.56 69 GLY A N 1
ATOM 529 C CA . GLY A 1 69 ? 17.769 -3.095 -1.305 1.00 97.56 69 GLY A CA 1
ATOM 530 C C . GLY A 1 69 ? 17.192 -3.966 -0.184 1.00 97.56 69 GLY A C 1
ATOM 531 O O . GLY A 1 69 ? 17.577 -5.128 -0.072 1.00 97.56 69 GLY A O 1
ATOM 532 N N . LEU A 1 70 ? 16.282 -3.441 0.646 1.00 97.94 70 LEU A N 1
ATOM 533 C CA . LEU A 1 70 ? 15.720 -4.134 1.819 1.00 97.94 70 LEU A CA 1
ATOM 534 C C . LEU A 1 70 ? 14.592 -5.097 1.441 1.00 97.94 70 LEU A C 1
ATOM 536 O O . LEU A 1 70 ? 13.479 -5.010 1.954 1.00 97.94 70 LEU A O 1
ATOM 540 N N . ARG A 1 71 ? 14.872 -5.994 0.501 1.00 97.50 71 ARG A N 1
ATOM 541 C CA . ARG A 1 71 ? 13.907 -6.956 -0.041 1.00 97.50 71 ARG A CA 1
ATOM 542 C C . ARG A 1 71 ? 13.671 -8.117 0.937 1.00 97.50 71 ARG A C 1
ATOM 544 O O . ARG A 1 71 ? 14.528 -8.367 1.798 1.00 97.50 71 ARG A O 1
ATOM 551 N N . PRO A 1 72 ? 12.571 -8.872 0.789 1.00 97.38 72 PRO A N 1
ATOM 552 C CA . PRO A 1 72 ? 12.410 -10.141 1.488 1.00 97.38 72 PRO A CA 1
ATOM 553 C C . PRO A 1 72 ? 13.627 -11.058 1.298 1.00 97.38 72 PRO A C 1
ATOM 555 O O . PRO A 1 72 ? 14.310 -11.019 0.275 1.00 97.38 72 PRO A O 1
ATOM 558 N N . GLY A 1 73 ? 13.965 -11.829 2.331 1.00 95.44 73 GLY A N 1
ATOM 559 C CA . GLY A 1 73 ? 15.162 -12.681 2.354 1.00 95.44 73 GLY A CA 1
ATOM 560 C C . GLY A 1 73 ? 16.481 -11.953 2.655 1.00 95.44 73 GLY A C 1
ATOM 561 O O . GLY A 1 73 ? 17.441 -12.596 3.077 1.00 95.44 73 GLY A O 1
ATOM 562 N N . THR A 1 74 ? 16.545 -10.622 2.535 1.00 97.38 74 THR A N 1
ATOM 563 C CA . THR A 1 74 ? 17.714 -9.853 2.998 1.00 97.38 74 THR A CA 1
ATOM 564 C C . THR A 1 74 ? 17.689 -9.679 4.524 1.00 97.38 74 THR A C 1
ATOM 566 O O . THR A 1 74 ? 16.612 -9.760 5.129 1.00 97.38 74 THR A O 1
ATOM 569 N N . PRO A 1 75 ? 18.843 -9.469 5.192 1.00 98.06 75 PRO A N 1
ATOM 570 C CA . PRO A 1 75 ? 18.854 -9.252 6.634 1.00 98.06 75 PRO A CA 1
ATOM 571 C C . PRO A 1 75 ? 18.145 -7.945 7.001 1.00 98.06 75 PRO A C 1
ATOM 573 O O . PRO A 1 75 ? 18.317 -6.935 6.313 1.00 98.06 75 PRO A O 1
ATOM 576 N N . TYR A 1 76 ? 17.424 -7.950 8.123 1.00 98.50 76 TYR A N 1
ATOM 577 C CA . TYR A 1 76 ? 16.775 -6.758 8.658 1.00 98.50 76 TYR A CA 1
ATOM 578 C C . TYR A 1 76 ? 17.772 -5.598 8.853 1.00 98.50 76 TYR A C 1
ATOM 580 O O . TYR A 1 76 ? 18.997 -5.770 8.983 1.00 98.50 76 TYR A O 1
ATOM 588 N N . ARG A 1 77 ? 17.245 -4.372 8.818 1.00 98.25 77 ARG A N 1
ATOM 589 C CA . ARG A 1 77 ? 18.007 -3.142 9.060 1.00 98.25 77 ARG A CA 1
ATOM 590 C C . ARG A 1 77 ? 17.319 -2.288 10.101 1.00 98.25 77 ARG A C 1
ATOM 592 O O . ARG A 1 77 ? 16.098 -2.229 10.148 1.00 98.25 77 ARG A O 1
ATOM 599 N N . LYS A 1 78 ? 18.117 -1.573 10.897 1.00 98.56 78 LYS A N 1
ATOM 600 C CA . LYS A 1 78 ? 17.626 -0.618 11.897 1.00 98.56 78 LYS A CA 1
ATOM 601 C C . LYS A 1 78 ? 16.605 0.337 11.288 1.00 98.56 78 LYS A C 1
ATOM 603 O O . LYS A 1 78 ? 16.916 1.008 10.303 1.00 98.56 78 LYS A O 1
ATOM 608 N N . SER A 1 79 ? 15.437 0.445 11.916 1.00 98.69 79 SER A N 1
ATOM 609 C CA . SER A 1 79 ? 14.360 1.328 11.458 1.00 98.69 79 SER A CA 1
ATOM 610 C C . SER A 1 79 ? 14.826 2.781 11.382 1.00 98.69 79 SER A C 1
ATOM 612 O O . SER A 1 79 ? 14.509 3.474 10.423 1.00 98.69 79 SER A O 1
ATOM 614 N N . ALA A 1 80 ? 15.676 3.220 12.319 1.00 98.62 80 ALA A N 1
ATOM 615 C CA . ALA A 1 80 ? 16.304 4.543 12.283 1.00 98.62 80 ALA A CA 1
ATOM 616 C C . ALA A 1 80 ? 17.067 4.832 10.973 1.00 98.62 80 ALA A C 1
ATOM 618 O O . ALA A 1 80 ? 17.085 5.972 10.518 1.00 98.62 80 ALA A O 1
ATOM 619 N N . ARG A 1 81 ? 17.666 3.813 10.335 1.00 98.44 81 ARG A N 1
ATOM 620 C CA . ARG A 1 81 ? 18.362 3.976 9.049 1.00 98.44 81 ARG A CA 1
ATOM 621 C C . ARG A 1 81 ? 17.377 4.237 7.909 1.00 98.44 81 ARG A C 1
ATOM 623 O O . ARG A 1 81 ? 17.632 5.121 7.103 1.00 98.44 81 ARG A O 1
ATOM 630 N N . VAL A 1 82 ? 16.270 3.494 7.864 1.00 98.56 82 VAL A N 1
ATOM 631 C CA . VAL A 1 82 ? 15.204 3.688 6.863 1.00 98.56 82 VAL A CA 1
ATOM 632 C C . VAL A 1 82 ? 14.552 5.056 7.032 1.00 98.56 82 VAL A C 1
ATOM 634 O O . VAL A 1 82 ? 14.367 5.780 6.059 1.00 98.56 82 VAL A O 1
ATOM 637 N N . VAL A 1 83 ? 14.259 5.437 8.278 1.00 98.69 83 VAL A N 1
ATOM 638 C CA . VAL A 1 83 ? 13.694 6.748 8.615 1.00 98.69 83 VAL A CA 1
ATOM 639 C C . VAL A 1 83 ? 14.627 7.876 8.172 1.00 98.69 83 VAL A C 1
ATOM 641 O O . VAL A 1 83 ? 14.172 8.810 7.520 1.00 98.69 83 VAL A O 1
ATOM 644 N N . GLY A 1 84 ? 15.927 7.772 8.470 1.00 98.56 84 GLY A N 1
ATOM 645 C CA . GLY A 1 84 ? 16.921 8.770 8.073 1.00 98.56 84 GLY A CA 1
ATOM 646 C C . GLY A 1 84 ? 17.068 8.913 6.556 1.00 98.56 84 GLY A C 1
ATOM 647 O O . GLY A 1 84 ? 17.088 10.035 6.061 1.00 98.56 84 GLY A O 1
ATOM 648 N N . ASP A 1 85 ? 17.116 7.799 5.816 1.00 98.19 85 ASP A N 1
ATOM 649 C CA . ASP A 1 85 ? 17.197 7.813 4.346 1.00 98.19 85 ASP A CA 1
ATOM 650 C C . ASP A 1 85 ? 15.926 8.401 3.713 1.00 98.19 85 ASP A C 1
ATOM 652 O O . ASP A 1 85 ? 15.998 9.295 2.870 1.00 98.19 85 ASP A O 1
ATOM 656 N N . THR A 1 86 ? 14.755 7.985 4.208 1.00 98.50 86 THR A N 1
ATOM 657 C CA . THR A 1 86 ? 13.462 8.526 3.769 1.00 98.50 86 THR A CA 1
ATOM 658 C C . THR A 1 86 ? 13.377 10.029 4.019 1.00 98.50 86 THR A C 1
ATOM 660 O O . THR A 1 86 ? 12.927 10.765 3.144 1.00 98.50 86 THR A O 1
ATOM 663 N N . MET A 1 87 ? 13.809 10.488 5.197 1.00 98.12 87 MET A N 1
ATOM 664 C CA . MET A 1 87 ? 13.793 11.901 5.574 1.00 98.12 87 MET A CA 1
ATOM 665 C C . MET A 1 87 ? 14.737 12.730 4.705 1.00 98.12 87 MET A C 1
ATOM 667 O O . MET A 1 87 ? 14.335 13.766 4.185 1.00 98.12 87 MET A O 1
ATOM 671 N N . GLY A 1 88 ? 15.975 12.257 4.534 1.00 96.88 88 GLY A N 1
ATOM 672 C CA . GLY A 1 88 ? 17.011 12.972 3.797 1.00 96.88 88 GLY A CA 1
ATOM 673 C C . GLY A 1 88 ? 16.694 13.121 2.313 1.00 96.88 88 GLY A C 1
ATOM 674 O O . GLY A 1 88 ? 16.861 14.207 1.780 1.00 96.88 88 GLY A O 1
ATOM 675 N N . ARG A 1 89 ? 16.196 12.066 1.659 1.00 97.38 89 ARG A N 1
ATOM 676 C CA . ARG A 1 89 ? 16.023 12.057 0.194 1.00 97.38 89 ARG A CA 1
ATOM 677 C C . ARG A 1 89 ? 14.618 12.403 -0.279 1.00 97.38 89 ARG A C 1
ATOM 679 O O . ARG A 1 89 ? 14.445 13.018 -1.322 1.00 97.38 89 ARG A O 1
ATOM 686 N N . TYR A 1 90 ? 13.584 12.005 0.465 1.00 97.75 90 TYR A N 1
ATOM 687 C CA . TYR A 1 90 ? 12.220 11.996 -0.079 1.00 97.75 90 TYR A CA 1
ATOM 688 C C . TYR A 1 90 ? 11.209 12.786 0.760 1.00 97.75 90 TYR A C 1
ATOM 690 O O . TYR A 1 90 ? 10.283 13.392 0.217 1.00 97.75 90 TYR A O 1
ATOM 698 N N . HIS A 1 91 ? 11.311 12.780 2.091 1.00 97.81 91 HIS A N 1
ATOM 699 C CA . HIS A 1 91 ? 10.257 13.269 2.981 1.00 97.81 91 HIS A CA 1
ATOM 700 C C . HIS A 1 91 ? 10.759 14.341 3.966 1.00 97.81 91 HIS A C 1
ATOM 702 O O . HIS A 1 91 ? 11.181 13.991 5.065 1.00 97.81 91 HIS A O 1
ATOM 708 N N . PRO A 1 92 ? 10.639 15.644 3.631 1.00 96.31 92 PRO 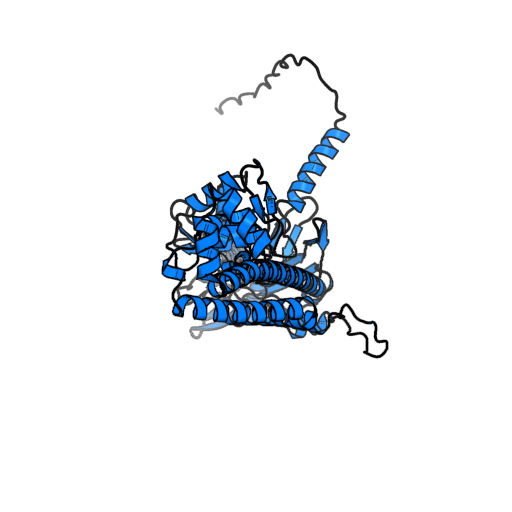A N 1
ATOM 709 C CA . PRO A 1 92 ? 11.195 16.750 4.420 1.00 96.31 92 PRO A CA 1
ATOM 710 C C . PRO A 1 92 ? 10.327 17.096 5.648 1.00 96.31 92 PRO A C 1
ATOM 712 O O . PRO A 1 92 ? 9.867 18.225 5.829 1.00 96.31 92 PRO A O 1
ATOM 715 N N . HIS A 1 93 ? 10.049 16.101 6.488 1.00 95.56 93 HIS A N 1
ATOM 716 C CA . HIS A 1 93 ? 9.277 16.215 7.724 1.00 95.56 93 HIS A CA 1
ATOM 717 C C . HIS A 1 93 ? 9.933 15.391 8.841 1.00 95.56 93 HIS A C 1
ATOM 719 O O . HIS A 1 93 ? 10.863 14.629 8.595 1.00 95.56 93 HIS A O 1
ATOM 725 N N . GLY A 1 94 ? 9.453 15.562 10.076 1.00 96.81 94 GLY A N 1
ATOM 726 C CA . GLY A 1 94 ? 10.061 14.955 11.261 1.00 96.81 94 GLY A CA 1
ATOM 727 C C . GLY A 1 94 ? 10.160 13.428 11.199 1.00 96.81 94 GLY A C 1
ATOM 728 O O . GLY A 1 94 ? 9.239 12.739 10.752 1.00 96.81 94 GLY A O 1
ATOM 729 N N . ASP A 1 95 ? 11.263 12.909 11.729 1.00 97.62 95 ASP A N 1
ATOM 730 C CA . ASP A 1 95 ? 11.601 11.488 11.803 1.00 97.62 95 ASP A CA 1
ATOM 731 C C . ASP A 1 95 ? 10.528 10.664 12.528 1.00 97.62 95 ASP A C 1
ATOM 733 O O . ASP A 1 95 ? 10.192 9.566 12.084 1.00 97.62 95 ASP A O 1
ATOM 737 N N . ALA A 1 96 ? 9.921 11.219 13.583 1.00 97.75 96 ALA A N 1
ATOM 738 C CA . ALA A 1 96 ? 8.846 10.569 14.328 1.00 97.75 96 ALA A CA 1
ATOM 739 C C . ALA A 1 96 ? 7.641 10.217 13.436 1.00 97.75 96 ALA A C 1
ATOM 741 O O . ALA A 1 96 ? 7.144 9.097 13.486 1.00 97.75 96 ALA A O 1
ATOM 742 N N . ALA A 1 97 ? 7.215 11.126 12.549 1.00 97.00 97 ALA A N 1
ATOM 743 C CA . ALA A 1 97 ? 6.075 10.884 11.659 1.00 97.00 97 ALA A CA 1
ATOM 744 C C . ALA A 1 97 ? 6.367 9.785 10.620 1.00 97.00 97 ALA A C 1
ATOM 746 O O . ALA A 1 97 ? 5.485 8.995 10.262 1.00 97.00 97 ALA A O 1
ATOM 747 N N . ILE A 1 98 ? 7.612 9.719 10.141 1.00 98.62 98 ILE A N 1
ATOM 748 C CA . ILE A 1 98 ? 8.073 8.672 9.223 1.00 98.62 98 ILE A CA 1
ATOM 749 C C . ILE A 1 98 ? 8.143 7.332 9.962 1.00 98.62 98 ILE A C 1
ATOM 751 O O . ILE A 1 98 ? 7.668 6.323 9.441 1.00 98.62 98 ILE A O 1
ATOM 755 N N . TYR A 1 99 ? 8.683 7.316 11.184 1.00 98.69 99 TYR A N 1
ATOM 756 C CA . TYR A 1 99 ? 8.777 6.105 11.991 1.00 98.69 99 TYR A CA 1
ATOM 757 C C . TYR A 1 99 ? 7.400 5.548 12.362 1.00 98.69 99 TYR A C 1
ATOM 759 O O . TYR A 1 99 ? 7.155 4.364 12.152 1.00 98.69 99 TYR A O 1
ATOM 767 N N . ASP A 1 100 ? 6.474 6.393 12.813 1.00 97.88 100 ASP A N 1
ATOM 768 C CA . ASP A 1 100 ? 5.097 5.988 13.114 1.00 97.88 100 ASP A CA 1
ATOM 769 C C . ASP A 1 100 ? 4.399 5.410 11.878 1.00 97.88 100 ASP A C 1
ATOM 771 O O . ASP A 1 100 ? 3.658 4.428 11.967 1.00 97.88 100 ASP A O 1
ATOM 775 N N . THR A 1 101 ? 4.656 5.992 10.702 1.00 98.00 101 THR A N 1
ATOM 776 C CA . THR A 1 101 ? 4.163 5.456 9.428 1.00 98.00 101 THR A CA 1
ATOM 777 C C . THR A 1 101 ? 4.733 4.065 9.163 1.00 98.00 101 THR A C 1
ATOM 779 O O . THR A 1 101 ? 3.970 3.145 8.870 1.00 98.00 101 THR A O 1
ATOM 782 N N . LEU A 1 102 ? 6.054 3.908 9.278 1.00 98.50 102 LEU A N 1
ATOM 783 C CA . LEU A 1 102 ? 6.758 2.645 9.062 1.00 98.50 102 LEU A CA 1
ATOM 784 C C . LEU A 1 102 ? 6.243 1.556 10.006 1.00 98.50 102 LEU A C 1
ATOM 786 O O . LEU A 1 102 ? 5.929 0.455 9.556 1.00 98.50 102 LEU A O 1
ATOM 790 N N . VAL A 1 103 ? 6.090 1.875 11.293 1.00 98.31 103 VAL A N 1
ATOM 791 C CA . VAL A 1 103 ? 5.574 0.944 12.299 1.00 98.31 103 VAL A CA 1
ATOM 792 C C . VAL A 1 103 ? 4.161 0.495 11.941 1.00 98.31 103 VAL A C 1
ATOM 794 O O . VAL A 1 103 ? 3.907 -0.703 11.842 1.00 98.31 103 VAL A O 1
ATOM 797 N N . ARG A 1 104 ? 3.250 1.433 11.652 1.00 97.12 104 ARG A N 1
ATOM 798 C CA . ARG A 1 104 ? 1.863 1.115 11.261 1.00 97.12 104 ARG A CA 1
ATOM 799 C C . ARG A 1 104 ? 1.769 0.289 9.982 1.00 97.12 104 ARG A C 1
ATOM 801 O O . ARG A 1 104 ? 0.747 -0.338 9.731 1.00 97.12 104 ARG A O 1
ATOM 808 N N . MET A 1 105 ? 2.785 0.318 9.124 1.00 98.00 105 MET A N 1
ATOM 809 C CA . MET A 1 105 ? 2.839 -0.517 7.923 1.00 98.00 105 MET A CA 1
ATOM 810 C C . MET A 1 105 ? 3.268 -1.961 8.202 1.00 98.00 105 MET A C 1
ATOM 812 O O . MET A 1 105 ? 3.065 -2.805 7.329 1.00 98.00 105 MET A O 1
ATOM 816 N N . GLY A 1 106 ? 3.812 -2.243 9.391 1.00 97.38 106 GLY A N 1
ATOM 817 C CA . GLY A 1 106 ? 4.190 -3.582 9.852 1.00 97.38 106 GLY A CA 1
ATOM 818 C C . GLY A 1 106 ? 3.313 -4.164 10.965 1.00 97.38 106 GLY A C 1
ATOM 819 O O . GLY A 1 106 ? 3.543 -5.293 11.374 1.00 97.38 106 GLY A O 1
ATOM 820 N N . GLN A 1 107 ? 2.314 -3.427 11.459 1.00 96.00 107 GLN A N 1
ATOM 821 C CA . GLN A 1 107 ? 1.390 -3.892 12.501 1.00 96.00 107 GLN A CA 1
ATOM 822 C C . GLN A 1 107 ? 0.254 -4.740 11.906 1.00 96.00 107 GLN A C 1
ATOM 824 O O . GLN A 1 107 ? -0.673 -4.204 11.289 1.00 96.00 107 GLN A O 1
ATOM 829 N N . ASP A 1 108 ? 0.296 -6.048 12.137 1.00 92.38 108 ASP A N 1
ATOM 830 C CA . ASP A 1 108 ? -0.677 -7.039 11.656 1.00 92.38 108 ASP A CA 1
ATOM 831 C C . ASP A 1 108 ? -2.058 -6.939 12.327 1.00 92.38 108 ASP A C 1
ATOM 833 O O . ASP A 1 108 ? -3.065 -7.239 11.699 1.00 92.38 108 ASP A O 1
ATOM 837 N N . PHE A 1 109 ? -2.150 -6.430 13.555 1.00 92.31 109 PHE A N 1
ATOM 838 C CA . PHE A 1 109 ? -3.430 -6.120 14.206 1.00 92.31 109 PHE A CA 1
ATOM 839 C C . PHE A 1 109 ? -4.129 -4.885 13.610 1.00 92.31 109 PHE A C 1
ATOM 841 O O . PHE A 1 109 ? -5.321 -4.665 13.840 1.00 92.31 109 PHE A O 1
ATOM 848 N N . SER A 1 110 ? -3.400 -4.066 12.841 1.00 90.25 110 SER A N 1
ATOM 849 C CA . SER A 1 110 ? -3.928 -2.848 12.212 1.00 90.25 110 SER A CA 1
ATOM 850 C C . SER A 1 110 ? -4.235 -3.014 10.722 1.00 90.25 110 SER A C 1
ATOM 852 O O . SER A 1 110 ? -5.083 -2.295 10.194 1.00 90.25 110 SER A O 1
ATOM 854 N N . ARG A 1 111 ? -3.569 -3.956 10.041 1.00 93.31 111 ARG A N 1
ATOM 855 C CA . ARG A 1 111 ? -3.640 -4.153 8.587 1.00 93.31 111 ARG A CA 1
ATOM 856 C C . ARG A 1 111 ? -3.933 -5.597 8.229 1.00 93.31 111 ARG A C 1
ATOM 858 O O . ARG A 1 111 ? -3.369 -6.507 8.820 1.00 93.31 111 ARG A O 1
ATOM 865 N N . MET A 1 112 ? -4.739 -5.796 7.191 1.00 95.06 112 MET A N 1
ATOM 866 C CA . MET A 1 112 ? -4.982 -7.131 6.635 1.00 95.06 112 MET A CA 1
ATOM 867 C C . MET A 1 112 ? -3.736 -7.694 5.952 1.00 95.06 112 MET A C 1
ATOM 869 O O . MET A 1 112 ? -3.458 -8.886 6.056 1.00 95.06 112 MET A O 1
ATOM 873 N N . VAL A 1 113 ? -2.971 -6.829 5.282 1.00 97.00 113 VAL A N 1
ATOM 874 C CA . VAL A 1 113 ? -1.721 -7.174 4.603 1.00 97.00 113 VAL A CA 1
ATOM 875 C C . VAL A 1 113 ? -0.648 -6.161 5.001 1.00 97.00 113 VAL A C 1
ATOM 877 O O . VAL A 1 113 ? -0.663 -5.008 4.558 1.00 97.00 113 VAL A O 1
ATOM 880 N N . ALA A 1 114 ? 0.281 -6.580 5.860 1.00 97.25 114 ALA A N 1
ATOM 881 C CA . ALA A 1 114 ? 1.426 -5.763 6.248 1.00 97.25 114 ALA A CA 1
ATOM 882 C C . ALA A 1 114 ? 2.364 -5.552 5.050 1.00 97.25 114 ALA A C 1
ATOM 884 O O . ALA A 1 114 ? 2.620 -6.475 4.282 1.00 97.25 114 ALA A O 1
ATOM 885 N N . LEU A 1 115 ? 2.876 -4.330 4.895 1.00 98.38 115 LEU A N 1
ATOM 886 C CA . LEU A 1 115 ? 3.816 -3.970 3.827 1.00 98.38 115 LEU A CA 1
ATOM 887 C C . LEU A 1 115 ? 5.263 -3.920 4.344 1.00 98.38 115 LEU A C 1
ATOM 889 O O . LEU A 1 115 ? 6.208 -4.117 3.581 1.00 98.38 115 LEU A O 1
ATOM 893 N N . VAL A 1 116 ? 5.448 -3.735 5.648 1.00 98.62 116 VAL A N 1
ATOM 894 C CA . VAL A 1 116 ? 6.748 -3.809 6.319 1.00 98.62 116 VAL A CA 1
ATOM 895 C C . VAL A 1 116 ? 6.808 -5.103 7.125 1.00 98.62 116 VAL A C 1
ATOM 897 O O . VAL A 1 116 ? 5.857 -5.432 7.822 1.00 98.62 116 VAL A O 1
ATOM 900 N N . ASP A 1 117 ? 7.918 -5.825 7.024 1.00 98.44 117 ASP A N 1
ATOM 901 C CA . ASP A 1 117 ? 8.237 -6.984 7.861 1.00 98.44 117 ASP A CA 1
ATOM 902 C C . ASP A 1 117 ? 9.039 -6.484 9.081 1.00 98.44 117 ASP A C 1
ATOM 904 O O . ASP A 1 117 ? 10.157 -5.973 8.899 1.00 98.44 117 ASP A O 1
ATOM 908 N N . PRO A 1 118 ? 8.459 -6.527 10.297 1.00 97.88 118 PRO A N 1
ATOM 909 C CA . PRO A 1 118 ? 9.066 -5.969 11.497 1.00 97.88 118 PRO A CA 1
ATOM 910 C C . PRO A 1 118 ? 9.947 -6.970 12.258 1.00 97.88 118 PRO A C 1
ATOM 912 O O . PRO A 1 118 ? 9.638 -8.151 12.370 1.00 97.88 118 PRO A O 1
ATOM 915 N N . GLN A 1 119 ? 10.997 -6.465 12.906 1.00 98.19 119 GLN A N 1
ATOM 916 C CA . GLN A 1 119 ? 11.738 -7.177 13.946 1.00 98.19 119 GLN A CA 1
ATOM 917 C C . GLN A 1 119 ? 11.865 -6.311 15.210 1.00 98.19 119 GLN A C 1
ATOM 919 O O . GLN A 1 119 ? 12.321 -5.163 15.177 1.00 98.19 119 GLN A O 1
ATOM 924 N N . GLY A 1 120 ? 11.493 -6.892 16.354 1.00 97.00 120 GLY A N 1
ATOM 925 C CA . GLY A 1 120 ? 11.405 -6.209 17.648 1.00 97.00 120 GLY A CA 1
ATOM 926 C C . GLY A 1 120 ? 9.980 -5.754 17.979 1.00 97.00 120 GLY A C 1
ATOM 927 O O . GLY A 1 120 ? 9.024 -6.154 17.324 1.00 97.00 120 GLY A O 1
ATOM 928 N N . ASN A 1 121 ? 9.829 -4.924 19.014 1.00 97.50 121 ASN A N 1
ATOM 929 C CA . ASN A 1 121 ? 8.515 -4.458 19.465 1.00 97.50 121 ASN A CA 1
ATOM 930 C C . ASN A 1 121 ? 7.978 -3.321 18.570 1.00 97.50 121 ASN A C 1
ATOM 932 O O . ASN A 1 121 ? 8.415 -2.174 18.696 1.00 97.50 121 ASN A O 1
ATOM 936 N N . PHE A 1 122 ? 7.014 -3.643 17.704 1.00 97.88 122 PHE A N 1
ATOM 937 C CA . PHE A 1 122 ? 6.276 -2.702 16.847 1.00 97.88 122 PHE A CA 1
ATOM 938 C C . PHE A 1 122 ? 4.953 -2.223 17.474 1.00 97.88 122 PHE A C 1
ATOM 940 O O . PHE A 1 122 ? 4.116 -1.634 16.791 1.00 97.88 122 PHE A O 1
ATOM 947 N N . GLY A 1 123 ? 4.791 -2.402 18.782 1.00 95.75 123 GLY A N 1
ATOM 948 C CA . GLY A 1 123 ? 3.612 -2.017 19.548 1.00 95.75 123 GLY A CA 1
ATOM 949 C C . GLY A 1 123 ? 2.562 -3.120 19.587 1.00 95.75 123 GLY A C 1
ATOM 950 O O . GLY A 1 123 ? 2.682 -4.145 18.915 1.00 95.75 123 GLY A O 1
ATOM 951 N N . SER A 1 124 ? 1.526 -2.878 20.377 1.00 93.56 124 SER A N 1
ATOM 952 C CA . SER A 1 124 ? 0.322 -3.700 20.477 1.00 93.56 124 SER A CA 1
ATOM 953 C C . SER A 1 124 ? -0.911 -2.794 20.343 1.00 93.56 124 SER A C 1
ATOM 955 O O . SER A 1 124 ? -0.796 -1.621 19.977 1.00 93.56 124 SER A O 1
ATOM 957 N N . LEU A 1 125 ? -2.105 -3.327 20.606 1.00 91.81 125 LEU A N 1
ATOM 958 C CA . LEU A 1 125 ? -3.318 -2.508 20.674 1.00 91.81 125 LEU A CA 1
ATOM 959 C C . LEU A 1 125 ? -3.310 -1.535 21.866 1.00 91.81 125 LEU A C 1
ATOM 961 O O . LEU A 1 125 ? -3.973 -0.500 21.789 1.00 91.81 125 LEU A O 1
ATOM 965 N N . ASP A 1 126 ? -2.557 -1.847 22.924 1.00 90.94 126 ASP A N 1
ATOM 966 C CA . ASP A 1 126 ? -2.509 -1.064 24.165 1.00 90.94 126 ASP A CA 1
ATOM 967 C C . ASP A 1 126 ? -1.162 -0.338 24.357 1.00 90.94 126 ASP A C 1
ATOM 969 O O . ASP A 1 126 ? -1.130 0.766 24.902 1.00 90.94 126 ASP A O 1
ATOM 973 N N . ASP A 1 127 ? -0.058 -0.886 23.832 1.00 92.94 127 ASP A N 1
ATOM 974 C CA . ASP A 1 127 ? 1.294 -0.357 24.034 1.00 92.94 127 ASP A CA 1
ATOM 975 C C . ASP A 1 127 ? 1.901 0.296 22.780 1.00 92.94 127 ASP A C 1
ATOM 977 O O . ASP A 1 127 ? 1.810 -0.246 21.669 1.00 92.94 127 ASP A O 1
ATOM 981 N N . PRO A 1 128 ? 2.626 1.422 22.934 1.00 95.94 128 PRO A N 1
ATOM 982 C CA . P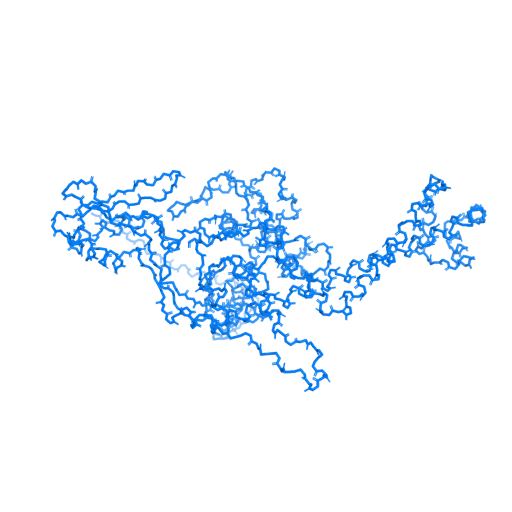RO A 1 128 ? 3.362 2.030 21.834 1.00 95.94 128 PRO A CA 1
ATOM 983 C C . PRO A 1 128 ? 4.553 1.161 21.383 1.00 95.94 128 PRO A C 1
ATOM 985 O O . PRO A 1 128 ? 5.103 0.377 22.164 1.00 95.94 128 PRO A O 1
ATOM 988 N N . PRO A 1 129 ? 5.024 1.328 20.132 1.00 97.44 129 PRO A N 1
ATOM 989 C CA . PRO A 1 129 ? 6.227 0.652 19.655 1.00 97.44 129 PRO A CA 1
ATOM 990 C C . PRO A 1 129 ? 7.478 1.080 20.427 1.00 97.44 129 PRO A C 1
ATOM 992 O O . PRO A 1 129 ? 7.582 2.199 20.937 1.00 97.44 129 PRO A O 1
ATOM 995 N N . ALA A 1 130 ? 8.499 0.220 20.421 1.00 98.25 130 ALA A N 1
ATOM 996 C CA . ALA A 1 130 ? 9.830 0.626 20.855 1.00 98.25 130 ALA A CA 1
ATOM 997 C C . ALA A 1 130 ? 10.395 1.715 19.926 1.00 98.25 130 ALA A C 1
ATOM 999 O O . ALA A 1 130 ? 9.995 1.843 18.772 1.00 98.25 130 ALA A O 1
ATOM 1000 N N . ALA A 1 131 ? 11.367 2.495 20.401 1.00 98.19 131 ALA A N 1
ATOM 1001 C CA . ALA A 1 131 ? 12.005 3.531 19.586 1.00 98.19 131 ALA A CA 1
ATOM 1002 C C . ALA A 1 131 ? 12.749 2.949 18.362 1.00 98.19 131 ALA A C 1
ATOM 1004 O O . ALA A 1 131 ? 13.305 1.849 18.425 1.00 98.19 131 ALA A O 1
ATOM 1005 N N . SER A 1 132 ? 12.859 3.739 17.288 1.00 97.88 132 SER A N 1
ATOM 1006 C CA . SER A 1 132 ? 13.457 3.357 15.990 1.00 97.88 132 SER A CA 1
ATOM 1007 C C . SER A 1 132 ? 14.910 2.861 16.048 1.00 97.88 132 SER A C 1
ATOM 1009 O O . SER A 1 132 ? 15.386 2.197 15.126 1.00 97.88 132 SER A O 1
ATOM 1011 N N . ARG A 1 133 ? 15.627 3.165 17.137 1.00 97.44 133 ARG A N 1
ATOM 1012 C CA . ARG A 1 133 ? 16.983 2.664 17.421 1.00 97.44 133 ARG A CA 1
ATOM 1013 C C . ARG A 1 133 ? 17.029 1.191 17.835 1.00 97.44 133 ARG A C 1
ATOM 1015 O O . ARG A 1 133 ? 18.086 0.570 17.746 1.00 97.44 133 ARG A O 1
ATOM 1022 N N . TYR A 1 134 ? 15.915 0.645 18.314 1.00 98.19 134 TYR A N 1
ATOM 1023 C CA . TYR A 1 134 ? 15.818 -0.739 18.775 1.00 98.19 134 TYR A CA 1
ATOM 1024 C C . TYR A 1 134 ? 15.221 -1.659 17.718 1.00 98.19 134 TYR A C 1
ATOM 1026 O O . TYR A 1 134 ? 15.709 -2.775 17.551 1.00 98.19 134 TYR A O 1
ATOM 1034 N N . THR A 1 135 ? 14.207 -1.179 17.005 1.00 98.69 135 THR A N 1
ATOM 1035 C CA . THR A 1 135 ? 13.499 -1.950 15.986 1.00 98.69 135 THR A CA 1
ATOM 1036 C C . THR A 1 135 ? 14.294 -2.067 14.690 1.00 98.69 135 THR A C 1
ATOM 1038 O O . THR A 1 135 ? 15.135 -1.225 14.352 1.00 98.69 135 THR A O 1
ATOM 1041 N N . GLU A 1 136 ? 14.017 -3.134 13.954 1.00 98.75 136 GLU A N 1
ATOM 1042 C CA . GLU A 1 136 ? 14.538 -3.370 12.616 1.00 98.75 136 GLU A CA 1
ATOM 1043 C C . GLU A 1 136 ? 13.393 -3.721 11.667 1.00 98.75 136 GLU A C 1
ATOM 1045 O O . GLU A 1 136 ? 12.317 -4.130 12.097 1.00 98.75 136 GLU A O 1
ATOM 1050 N N . CYS A 1 137 ? 13.602 -3.523 10.372 1.00 98.62 137 CYS A N 1
ATOM 1051 C CA . CYS A 1 137 ? 12.600 -3.797 9.356 1.00 98.62 137 CYS A CA 1
ATOM 1052 C C . CYS A 1 137 ? 13.226 -4.141 8.003 1.00 98.62 137 CYS A C 1
ATOM 1054 O O . CYS A 1 137 ? 14.415 -3.902 7.753 1.00 98.62 137 CYS A O 1
ATOM 1056 N N . ARG A 1 138 ? 12.386 -4.693 7.131 1.00 98.56 138 ARG A N 1
ATOM 1057 C CA . ARG A 1 138 ? 12.592 -4.832 5.684 1.00 98.56 138 ARG A CA 1
ATOM 1058 C C . ARG A 1 138 ? 11.230 -4.830 4.980 1.00 98.56 138 ARG A C 1
ATOM 1060 O O . ARG A 1 138 ? 10.192 -4.777 5.639 1.00 98.56 138 ARG A O 1
ATOM 1067 N N . LEU A 1 139 ? 11.218 -4.842 3.652 1.00 98.69 139 LEU A N 1
ATOM 1068 C CA . LEU A 1 139 ? 9.982 -5.003 2.890 1.00 98.69 139 LEU A CA 1
ATOM 1069 C C . LEU A 1 139 ? 9.420 -6.409 3.116 1.00 98.69 139 LEU A C 1
ATOM 1071 O O . LEU A 1 139 ? 10.168 -7.387 3.121 1.00 98.69 139 LEU A O 1
ATOM 1075 N N . SER A 1 140 ? 8.104 -6.495 3.284 1.00 98.31 140 SER A N 1
ATOM 1076 C CA . SER A 1 140 ? 7.381 -7.770 3.233 1.00 98.31 140 SER A CA 1
ATOM 1077 C C . SER A 1 140 ? 7.296 -8.304 1.797 1.00 98.31 140 SER A C 1
ATOM 1079 O O . SER A 1 140 ? 7.490 -7.556 0.834 1.00 98.31 140 SER A O 1
ATOM 1081 N N . GLU A 1 141 ? 6.935 -9.579 1.641 1.00 97.50 141 GLU A N 1
ATOM 1082 C CA . GLU A 1 141 ? 6.622 -10.162 0.326 1.00 97.50 141 GLU A CA 1
ATOM 1083 C C . GLU A 1 141 ? 5.495 -9.384 -0.377 1.00 97.50 141 GLU A C 1
ATOM 1085 O O . GLU A 1 141 ? 5.623 -9.016 -1.541 1.00 97.50 141 GLU A O 1
ATOM 1090 N N . ALA A 1 142 ? 4.437 -9.012 0.350 1.00 97.62 142 ALA A N 1
ATOM 1091 C CA . ALA A 1 142 ? 3.320 -8.247 -0.207 1.00 97.62 142 ALA A CA 1
ATOM 1092 C C . ALA A 1 142 ? 3.716 -6.837 -0.677 1.00 97.62 142 ALA A C 1
ATOM 1094 O O . ALA A 1 142 ? 3.134 -6.299 -1.620 1.00 97.62 142 ALA A O 1
ATOM 1095 N N . ALA A 1 143 ? 4.729 -6.218 -0.065 1.00 98.25 143 ALA A N 1
ATOM 1096 C CA . ALA A 1 143 ? 5.240 -4.947 -0.564 1.00 98.25 143 ALA A CA 1
ATOM 1097 C C . ALA A 1 143 ? 5.952 -5.085 -1.911 1.00 98.25 143 ALA A C 1
ATOM 1099 O O . ALA A 1 143 ? 5.936 -4.129 -2.687 1.00 98.25 143 ALA A O 1
ATOM 1100 N N . MET A 1 144 ? 6.508 -6.255 -2.243 1.00 98.25 144 MET A N 1
ATOM 1101 C CA . MET A 1 144 ? 7.065 -6.487 -3.578 1.00 98.25 144 MET A CA 1
ATOM 1102 C C . MET A 1 144 ? 5.982 -6.458 -4.660 1.00 98.25 144 MET A C 1
ATOM 1104 O O . MET A 1 144 ? 6.243 -5.945 -5.746 1.00 98.25 144 MET A O 1
ATOM 1108 N N . ASP A 1 145 ? 4.750 -6.863 -4.345 1.00 98.12 145 ASP A N 1
ATOM 1109 C CA . ASP A 1 145 ? 3.599 -6.701 -5.243 1.00 98.12 145 ASP A CA 1
ATOM 1110 C C . ASP A 1 145 ? 3.158 -5.235 -5.389 1.00 98.12 145 ASP A C 1
ATOM 1112 O O . ASP A 1 145 ? 2.452 -4.878 -6.331 1.00 98.12 145 ASP A O 1
ATOM 1116 N N . MET A 1 146 ? 3.598 -4.346 -4.495 1.00 98.31 146 MET A N 1
ATOM 1117 C CA . MET A 1 146 ? 3.374 -2.909 -4.637 1.00 98.31 146 MET A CA 1
ATOM 1118 C C . MET A 1 146 ? 4.428 -2.238 -5.521 1.00 98.31 146 MET A C 1
ATOM 1120 O O . MET A 1 146 ? 4.073 -1.367 -6.315 1.00 98.31 146 MET A O 1
ATOM 1124 N N . VAL A 1 147 ? 5.703 -2.626 -5.393 1.00 97.75 147 VAL A N 1
ATOM 1125 C CA . VAL A 1 147 ? 6.850 -1.872 -5.944 1.00 97.75 147 VAL A CA 1
ATOM 1126 C C . VAL A 1 147 ? 7.639 -2.582 -7.047 1.00 97.75 147 VAL A C 1
ATOM 1128 O O . VAL A 1 147 ? 8.468 -1.950 -7.695 1.00 97.75 147 VAL A O 1
ATOM 1131 N N . GLY A 1 148 ? 7.419 -3.879 -7.267 1.00 92.62 148 GLY A N 1
ATOM 1132 C CA . GLY A 1 148 ? 8.321 -4.738 -8.044 1.00 92.62 148 GLY A CA 1
ATOM 1133 C C . GLY A 1 148 ? 8.482 -4.390 -9.526 1.00 92.62 148 GLY A C 1
ATOM 1134 O O . GLY A 1 148 ? 9.429 -4.857 -10.147 1.00 92.62 148 GLY A O 1
ATOM 1135 N N . GLU A 1 149 ? 7.595 -3.568 -10.086 1.00 93.94 149 GLU A N 1
ATOM 1136 C CA . GLU A 1 149 ? 7.567 -3.236 -11.520 1.00 93.94 149 GLU A CA 1
ATOM 1137 C C . GLU A 1 149 ? 8.144 -1.844 -11.834 1.00 93.94 149 GLU A C 1
ATOM 1139 O O . GLU A 1 149 ? 8.140 -1.423 -12.987 1.00 93.94 149 GLU A O 1
ATOM 1144 N N . LEU A 1 150 ? 8.646 -1.119 -10.826 1.00 95.19 150 LEU A N 1
ATOM 1145 C CA . LEU A 1 150 ? 9.097 0.273 -10.970 1.00 95.19 150 LEU A CA 1
ATOM 1146 C C . LEU A 1 150 ? 10.231 0.464 -11.992 1.00 95.19 150 LEU A C 1
ATOM 1148 O O . LEU A 1 150 ? 10.292 1.515 -12.625 1.00 95.19 150 LEU A O 1
ATOM 1152 N N . ASP A 1 151 ? 11.075 -0.550 -12.193 1.00 93.62 151 ASP A N 1
ATOM 1153 C CA . ASP A 1 151 ? 12.208 -0.500 -13.129 1.00 93.62 151 ASP A CA 1
ATOM 1154 C C . ASP A 1 151 ? 11.783 -0.651 -14.610 1.00 93.62 151 ASP A C 1
ATOM 1156 O O . ASP A 1 151 ? 12.607 -0.517 -15.514 1.00 93.62 151 ASP A O 1
ATOM 1160 N N . GLU A 1 152 ? 10.497 -0.906 -14.887 1.00 96.12 152 GLU A N 1
ATOM 1161 C CA . GLU A 1 152 ? 9.971 -1.189 -16.233 1.00 96.12 152 GLU A CA 1
ATOM 1162 C C . GLU A 1 152 ? 9.124 -0.039 -16.809 1.00 96.12 152 GLU A C 1
ATOM 1164 O O . GLU A 1 152 ? 8.211 -0.271 -17.606 1.00 96.12 152 GLU A O 1
ATOM 1169 N N . ASP A 1 153 ? 9.416 1.211 -16.416 1.00 96.19 153 ASP A N 1
ATOM 1170 C CA . ASP A 1 153 ? 8.733 2.425 -16.912 1.00 96.19 153 ASP A CA 1
ATOM 1171 C C . ASP A 1 153 ? 7.200 2.338 -16.745 1.00 96.19 153 ASP A C 1
ATOM 1173 O O . ASP A 1 153 ? 6.417 2.708 -17.620 1.00 96.19 153 ASP A O 1
ATOM 1177 N N . THR A 1 154 ? 6.740 1.784 -15.621 1.00 97.69 154 THR A N 1
ATOM 1178 C CA . THR A 1 154 ? 5.314 1.511 -15.376 1.00 97.69 154 THR A CA 1
ATOM 1179 C C . THR A 1 154 ? 4.537 2.685 -14.801 1.00 97.69 154 THR A C 1
ATOM 1181 O O . THR A 1 154 ? 3.309 2.700 -14.872 1.00 97.69 154 THR A O 1
ATOM 1184 N N . VAL A 1 155 ? 5.232 3.653 -14.209 1.00 98.06 155 VAL A N 1
ATOM 1185 C CA . VAL A 1 155 ? 4.653 4.822 -13.538 1.00 98.06 155 VAL A CA 1
ATOM 1186 C C . VAL A 1 155 ? 5.521 6.045 -13.796 1.00 98.06 155 VAL A C 1
ATOM 1188 O O . VAL A 1 155 ? 6.687 5.923 -14.168 1.00 98.06 155 VAL A O 1
ATOM 1191 N N . ASP A 1 156 ? 4.950 7.226 -13.588 1.00 97.75 156 ASP A N 1
ATOM 1192 C CA . ASP A 1 156 ? 5.690 8.476 -13.724 1.00 97.75 156 ASP A CA 1
ATOM 1193 C C . ASP A 1 156 ? 6.496 8.777 -12.461 1.00 97.75 156 ASP A C 1
ATOM 1195 O O . ASP A 1 156 ? 6.064 8.512 -11.333 1.00 97.75 156 ASP A O 1
ATOM 1199 N N . PHE A 1 157 ? 7.659 9.377 -12.678 1.00 98.06 157 PHE A N 1
ATOM 1200 C CA . PHE A 1 157 ? 8.548 9.867 -11.637 1.00 98.06 157 PHE A CA 1
ATOM 1201 C C . PHE A 1 157 ? 8.564 11.391 -11.653 1.00 98.06 157 PHE A C 1
ATOM 1203 O O . PHE A 1 157 ? 8.354 12.025 -12.688 1.00 98.06 157 PHE A O 1
ATOM 1210 N N . ARG A 1 158 ? 8.835 11.982 -10.494 1.00 96.62 158 ARG A N 1
ATOM 1211 C CA . ARG A 1 158 ? 9.063 13.419 -10.338 1.00 96.62 158 ARG A CA 1
ATOM 1212 C C . ARG A 1 158 ? 10.355 13.668 -9.556 1.00 96.62 158 ARG A C 1
ATOM 1214 O O . ARG A 1 158 ? 10.757 12.785 -8.798 1.00 96.62 158 ARG A O 1
ATOM 1221 N N . PRO A 1 159 ? 10.984 14.845 -9.698 1.00 98.06 159 PRO A N 1
ATOM 1222 C CA . PRO A 1 159 ? 12.094 15.237 -8.837 1.00 98.06 159 PRO A CA 1
ATOM 1223 C C . PRO A 1 159 ? 11.694 15.255 -7.355 1.00 98.06 159 PRO A C 1
ATOM 1225 O O . PRO A 1 159 ? 10.534 15.522 -7.017 1.00 98.06 159 PRO A O 1
ATOM 1228 N N . THR A 1 160 ? 12.656 14.980 -6.479 1.00 97.06 160 THR A N 1
ATOM 1229 C CA . THR A 1 160 ? 12.524 15.158 -5.028 1.00 97.06 160 THR A CA 1
ATOM 1230 C C . THR A 1 160 ? 12.442 16.637 -4.651 1.00 97.06 160 THR A C 1
ATOM 1232 O O . THR A 1 160 ? 12.555 17.528 -5.492 1.00 97.06 160 THR A O 1
ATOM 1235 N N . TYR A 1 161 ? 12.194 16.920 -3.370 1.00 92.69 161 TYR A N 1
ATOM 1236 C CA . TYR A 1 161 ? 11.993 18.286 -2.877 1.00 92.69 161 TYR A CA 1
ATOM 1237 C C . TYR A 1 161 ? 13.236 19.186 -3.030 1.00 92.69 161 TYR A C 1
ATOM 1239 O O . TYR A 1 161 ? 13.092 20.405 -3.084 1.00 92.69 161 TYR A O 1
ATOM 1247 N N . ASP A 1 162 ? 14.426 18.588 -3.094 1.00 94.81 162 ASP A N 1
ATOM 1248 C CA . ASP A 1 162 ? 15.730 19.220 -3.328 1.00 94.81 162 ASP A CA 1
ATOM 1249 C C . ASP A 1 162 ? 16.209 19.109 -4.789 1.00 94.81 162 ASP A C 1
ATOM 1251 O O . ASP A 1 162 ? 17.144 19.800 -5.185 1.00 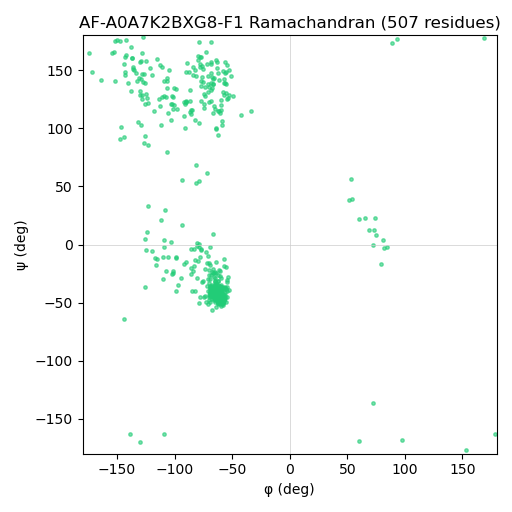94.81 162 ASP A O 1
ATOM 1255 N N . GLY A 1 163 ? 15.549 18.281 -5.606 1.00 95.50 163 GLY A N 1
ATOM 1256 C CA . GLY A 1 163 ? 15.891 18.036 -7.005 1.00 95.50 163 GLY A CA 1
ATOM 1257 C C . GLY A 1 163 ? 17.124 17.154 -7.237 1.00 95.50 163 GLY A C 1
ATOM 1258 O O . GLY A 1 163 ? 17.546 17.041 -8.388 1.00 95.50 163 GLY A O 1
ATOM 1259 N N . GLU A 1 164 ? 17.699 16.538 -6.196 1.00 95.81 164 GLU A N 1
ATOM 1260 C CA . GLU A 1 164 ? 18.885 15.671 -6.327 1.00 95.81 164 GLU A CA 1
ATOM 1261 C C . GLU A 1 164 ? 18.539 14.252 -6.803 1.00 95.81 164 GLU A C 1
ATOM 1263 O O . GLU A 1 164 ? 19.334 13.613 -7.492 1.00 95.81 164 GLU A O 1
ATOM 1268 N N . ASP A 1 165 ? 17.335 13.780 -6.478 1.00 96.12 165 ASP A N 1
ATOM 1269 C CA . ASP A 1 165 ? 16.844 12.435 -6.760 1.00 96.12 165 ASP A CA 1
ATOM 1270 C C . ASP A 1 165 ? 15.489 12.479 -7.495 1.00 96.12 165 ASP A C 1
ATOM 1272 O O . ASP A 1 165 ? 14.892 13.531 -7.749 1.00 96.12 165 ASP A O 1
ATOM 1276 N N . THR A 1 166 ? 14.964 11.299 -7.835 1.00 97.38 166 THR A N 1
ATOM 1277 C CA . THR A 1 166 ? 13.585 11.142 -8.319 1.00 97.38 166 THR A CA 1
ATOM 1278 C C . THR A 1 166 ? 12.779 10.200 -7.428 1.00 97.38 166 THR A C 1
ATOM 1280 O O . THR A 1 166 ? 13.312 9.294 -6.782 1.00 97.38 166 THR A O 1
ATOM 1283 N N . GLU A 1 167 ? 11.466 10.417 -7.386 1.00 97.62 167 GLU A N 1
ATOM 1284 C CA . GLU A 1 167 ? 10.513 9.585 -6.656 1.00 97.62 167 GLU A CA 1
ATOM 1285 C C . GLU A 1 167 ? 9.283 9.248 -7.515 1.00 97.62 167 GLU A C 1
ATOM 1287 O O . GLU A 1 167 ? 8.856 10.070 -8.336 1.00 97.62 167 GLU A O 1
ATOM 1292 N N . PRO A 1 168 ? 8.677 8.059 -7.337 1.00 98.00 168 PRO A N 1
ATOM 1293 C CA . PRO A 1 168 ? 7.470 7.687 -8.061 1.00 98.00 168 PRO A CA 1
ATOM 1294 C C . PRO A 1 168 ? 6.268 8.506 -7.576 1.00 98.00 168 PRO A C 1
ATOM 1296 O O . PRO A 1 168 ? 6.025 8.643 -6.372 1.00 98.00 168 PRO A O 1
ATOM 1299 N N . VAL A 1 169 ? 5.461 9.008 -8.513 1.00 96.88 169 VAL A N 1
ATOM 1300 C CA . VAL A 1 169 ? 4.214 9.727 -8.193 1.00 96.88 169 VAL A CA 1
ATOM 1301 C C . VAL A 1 169 ? 3.183 8.777 -7.565 1.00 96.88 169 VAL A C 1
ATOM 1303 O O . VAL A 1 169 ? 2.497 9.139 -6.608 1.00 96.88 169 VAL A O 1
ATOM 1306 N N . VAL A 1 170 ? 3.122 7.546 -8.076 1.00 98.19 170 VAL A N 1
ATOM 1307 C CA . VAL A 1 170 ? 2.246 6.439 -7.663 1.00 98.19 170 VAL A CA 1
ATOM 1308 C C . VAL A 1 170 ? 3.020 5.124 -7.797 1.00 98.19 170 VAL A C 1
ATOM 1310 O O . VAL A 1 170 ? 3.956 5.057 -8.590 1.00 98.19 170 VAL A O 1
ATOM 1313 N N . LEU A 1 171 ? 2.664 4.076 -7.051 1.00 98.62 171 LEU A N 1
ATOM 1314 C CA . LEU A 1 171 ? 3.273 2.748 -7.218 1.00 98.62 171 LEU A CA 1
ATOM 1315 C C . LEU A 1 171 ? 2.534 1.877 -8.252 1.00 98.62 171 LEU A C 1
ATOM 1317 O O . LEU A 1 171 ? 1.337 2.077 -8.468 1.00 98.62 171 LEU A O 1
ATOM 1321 N N . PRO A 1 172 ? 3.200 0.876 -8.866 1.00 98.31 172 PRO A N 1
ATOM 1322 C CA . PRO A 1 172 ? 2.554 -0.111 -9.735 1.00 98.31 172 PRO A CA 1
ATOM 1323 C C . PRO A 1 172 ? 1.354 -0.798 -9.076 1.00 98.31 172 PRO A C 1
ATOM 1325 O O . PRO A 1 172 ? 0.331 -0.995 -9.732 1.00 98.31 172 PRO A O 1
ATOM 1328 N N . ALA A 1 173 ? 1.466 -1.103 -7.778 1.00 98.00 173 ALA A N 1
ATOM 1329 C CA . ALA A 1 173 ? 0.367 -1.541 -6.920 1.00 98.00 173 ALA A CA 1
ATOM 1330 C C . ALA A 1 173 ? -0.421 -2.735 -7.478 1.00 98.00 173 ALA A C 1
ATOM 1332 O O . ALA A 1 173 ? -1.633 -2.656 -7.656 1.00 98.00 173 ALA A O 1
ATOM 1333 N N . ALA A 1 174 ? 0.256 -3.853 -7.765 1.00 98.06 174 ALA A N 1
ATOM 1334 C CA . ALA A 1 174 ? -0.425 -5.084 -8.161 1.00 98.06 174 ALA A CA 1
ATOM 1335 C C . ALA A 1 174 ? -1.343 -5.606 -7.044 1.00 98.06 174 ALA A C 1
ATOM 1337 O O . ALA A 1 174 ? -2.407 -6.138 -7.339 1.00 98.06 174 ALA A O 1
ATOM 1338 N N . LEU A 1 175 ? -1.011 -5.388 -5.770 1.00 98.38 175 LEU A N 1
ATOM 1339 C CA . LEU A 1 175 ? -1.938 -5.593 -4.654 1.00 98.38 175 LEU A CA 1
ATOM 1340 C C . LEU A 1 175 ? -2.983 -4.450 -4.611 1.00 98.38 175 LEU A C 1
ATOM 1342 O O . LEU A 1 175 ? -2.580 -3.284 -4.592 1.00 98.38 175 LEU A O 1
ATOM 1346 N N . PRO A 1 176 ? -4.305 -4.726 -4.529 1.00 98.31 176 PRO A N 1
ATOM 1347 C CA . PRO A 1 176 ? -5.348 -3.704 -4.344 1.00 98.31 176 PRO A CA 1
ATOM 1348 C C . PRO A 1 176 ? -5.349 -3.116 -2.919 1.00 98.31 176 PRO A C 1
ATOM 1350 O O . PRO A 1 176 ? -6.316 -3.218 -2.164 1.00 98.31 176 PRO A O 1
ATOM 1353 N N . ASN A 1 177 ? -4.237 -2.485 -2.537 1.00 98.38 177 ASN A N 1
ATOM 1354 C CA . ASN A 1 177 ? -3.918 -2.099 -1.166 1.00 98.38 177 ASN A CA 1
ATOM 1355 C C . ASN A 1 177 ? -4.969 -1.182 -0.520 1.00 98.38 177 ASN A C 1
ATOM 1357 O O . ASN A 1 177 ? -5.298 -1.395 0.643 1.00 98.38 177 ASN A O 1
ATOM 1361 N N . LEU A 1 178 ? -5.531 -0.207 -1.247 1.00 97.81 178 LEU A N 1
ATOM 1362 C CA . LEU A 1 178 ? -6.549 0.693 -0.688 1.00 97.81 178 LEU A CA 1
ATOM 1363 C C . LEU A 1 178 ? -7.795 -0.057 -0.205 1.00 97.81 178 LEU A C 1
ATOM 1365 O O . LEU A 1 178 ? -8.312 0.225 0.872 1.00 97.81 178 LEU A O 1
ATOM 1369 N N . LEU A 1 179 ? -8.268 -1.000 -1.022 1.00 97.12 179 LEU A N 1
ATOM 1370 C CA . LEU A 1 179 ? -9.465 -1.794 -0.753 1.00 97.12 179 LEU A CA 1
ATOM 1371 C C . LEU A 1 179 ? -9.223 -2.767 0.405 1.00 97.12 179 LEU A C 1
ATOM 1373 O O . LEU A 1 179 ? -10.077 -2.917 1.271 1.00 97.12 179 LEU A O 1
ATOM 1377 N N . VAL A 1 180 ? -8.040 -3.382 0.437 1.00 98.00 180 VAL A N 1
ATOM 1378 C CA . VAL A 1 180 ? -7.679 -4.425 1.407 1.00 98.00 180 VAL A CA 1
ATOM 1379 C C . VAL A 1 180 ? -7.313 -3.848 2.769 1.00 98.00 180 VAL A C 1
ATOM 1381 O O . VAL A 1 180 ? -7.831 -4.282 3.792 1.00 98.00 180 VAL A O 1
ATOM 1384 N N . ASN A 1 181 ? -6.418 -2.865 2.805 1.00 98.06 181 ASN A N 1
ATOM 1385 C CA . ASN A 1 181 ? -5.904 -2.321 4.059 1.00 98.06 181 ASN A CA 1
ATOM 1386 C C . ASN A 1 181 ? -6.701 -1.124 4.577 1.00 98.06 181 ASN A C 1
ATOM 1388 O O . ASN A 1 181 ? -6.535 -0.758 5.740 1.00 98.06 181 ASN A O 1
ATOM 1392 N N . GLY A 1 182 ? -7.524 -0.495 3.736 1.00 96.62 182 GLY A N 1
ATOM 1393 C CA . GLY A 1 182 ? -8.163 0.761 4.089 1.00 96.62 182 GLY A CA 1
ATOM 1394 C C . GLY A 1 182 ? -7.146 1.869 4.384 1.00 96.62 182 GLY A C 1
ATOM 1395 O O . GLY A 1 182 ? -5.947 1.769 4.102 1.00 96.62 182 GLY A O 1
ATOM 1396 N N . THR A 1 183 ? -7.637 2.974 4.938 1.00 96.62 183 THR A N 1
ATOM 1397 C CA . THR A 1 183 ? -6.824 4.130 5.335 1.00 96.62 183 THR A CA 1
ATOM 1398 C C . THR A 1 183 ? -7.670 5.124 6.115 1.00 96.62 183 THR A C 1
ATOM 1400 O O . THR A 1 183 ? -8.857 5.286 5.854 1.00 96.62 183 THR A O 1
ATOM 1403 N N . ALA A 1 184 ? -7.050 5.836 7.048 1.00 95.81 184 ALA A N 1
ATOM 1404 C CA . ALA A 1 184 ? -7.689 6.914 7.789 1.00 95.81 184 ALA A CA 1
ATOM 1405 C C . ALA A 1 184 ? -6.826 8.170 7.704 1.00 95.81 184 ALA A C 1
ATOM 1407 O O . ALA A 1 184 ? -5.596 8.092 7.770 1.00 95.81 184 ALA A O 1
ATOM 1408 N N . GLY A 1 185 ? -7.435 9.341 7.548 1.00 94.25 185 GLY A N 1
ATOM 1409 C CA . GLY A 1 185 ? -6.718 10.607 7.430 1.00 94.25 185 GLY A CA 1
ATOM 1410 C C . GLY A 1 185 ? -7.607 11.818 7.652 1.00 94.25 185 GLY A C 1
ATOM 1411 O O . GLY A 1 185 ? -8.743 11.851 7.200 1.00 94.25 185 GLY A O 1
ATOM 1412 N N . ILE A 1 186 ? -7.066 12.832 8.321 1.00 95.00 186 ILE A N 1
ATOM 1413 C CA . ILE A 1 186 ? -7.750 14.101 8.569 1.00 95.00 186 ILE A CA 1
ATOM 1414 C C . ILE A 1 186 ? -7.004 15.173 7.780 1.00 95.00 186 ILE A C 1
ATOM 1416 O O . ILE A 1 186 ? -5.803 15.362 7.979 1.00 95.00 186 ILE A O 1
ATOM 1420 N N . ALA A 1 187 ? -7.701 15.824 6.854 1.00 94.06 187 ALA A N 1
ATOM 1421 C CA . ALA A 1 187 ? -7.173 16.912 6.044 1.00 94.06 187 ALA A CA 1
ATOM 1422 C C . ALA A 1 187 ? -7.818 18.243 6.466 1.00 94.06 187 ALA A C 1
ATOM 1424 O O . ALA A 1 187 ? -8.403 18.357 7.543 1.00 94.06 187 ALA A O 1
ATOM 1425 N N . VAL A 1 188 ? -7.717 19.267 5.618 1.00 94.38 188 VAL A N 1
ATOM 1426 C CA . VAL A 1 188 ? -8.402 20.546 5.835 1.00 94.38 188 VAL A CA 1
ATOM 1427 C C . VAL A 1 188 ? -9.774 20.496 5.165 1.00 94.38 188 VAL A C 1
ATOM 1429 O O . VAL A 1 188 ? -9.872 20.241 3.969 1.00 94.38 188 VAL A O 1
ATOM 1432 N N . GLY A 1 189 ? -10.842 20.688 5.944 1.00 92.75 189 GLY A N 1
ATOM 1433 C CA . GLY A 1 189 ? -12.228 20.674 5.450 1.00 92.75 189 GLY A CA 1
ATOM 1434 C C . GLY A 1 189 ? -12.778 19.294 5.062 1.00 92.75 189 GLY A C 1
ATOM 1435 O O . GLY A 1 189 ? -13.937 19.188 4.672 1.00 92.75 189 GLY A O 1
ATOM 1436 N N . MET A 1 190 ? -11.978 18.232 5.181 1.00 95.12 190 MET A N 1
ATOM 1437 C CA . MET A 1 190 ? -12.372 16.865 4.842 1.00 95.12 190 MET A CA 1
ATOM 1438 C C . MET A 1 190 ? -11.565 15.833 5.631 1.00 95.12 190 MET A C 1
ATOM 1440 O O . MET A 1 190 ? -10.510 16.127 6.192 1.00 95.12 190 MET A O 1
ATOM 1444 N N . ALA A 1 191 ? -12.053 14.600 5.637 1.00 95.81 191 ALA A N 1
ATOM 1445 C CA . ALA A 1 191 ? -11.367 13.447 6.198 1.00 95.81 191 ALA A CA 1
ATOM 1446 C C . ALA A 1 191 ? -11.635 12.222 5.318 1.00 95.81 191 ALA A C 1
ATOM 1448 O O . ALA A 1 191 ? -12.582 12.219 4.537 1.00 95.81 191 ALA A O 1
ATOM 1449 N N . THR A 1 192 ? -10.827 11.184 5.472 1.00 97.88 192 THR A N 1
ATOM 1450 C CA . THR A 1 192 ? -11.046 9.862 4.891 1.00 97.88 192 THR A CA 1
ATOM 1451 C C . THR A 1 192 ? -11.011 8.822 6.002 1.00 97.88 192 THR A C 1
ATOM 1453 O O . THR A 1 192 ? -10.201 8.932 6.927 1.00 97.88 192 THR A O 1
ATOM 1456 N N . ASN A 1 193 ? -11.912 7.849 5.942 1.00 97.44 193 ASN A N 1
ATOM 1457 C CA . ASN A 1 193 ? -11.916 6.685 6.815 1.00 97.44 193 ASN A CA 1
ATOM 1458 C C . ASN A 1 193 ? -12.450 5.485 6.033 1.00 97.44 193 ASN A C 1
ATOM 1460 O O . ASN A 1 193 ? -13.654 5.364 5.807 1.00 97.44 193 ASN A O 1
ATOM 1464 N N . MET A 1 194 ? -11.536 4.637 5.584 1.00 97.19 194 MET A N 1
ATOM 1465 C CA . MET A 1 194 ? -11.801 3.446 4.792 1.00 97.19 194 MET A CA 1
ATOM 1466 C C . MET A 1 194 ? -11.429 2.232 5.627 1.00 97.19 194 MET A C 1
ATOM 1468 O O . MET A 1 194 ? -10.304 2.142 6.123 1.00 97.19 194 MET A O 1
ATOM 1472 N N . LEU A 1 195 ? -12.381 1.319 5.782 1.00 96.31 195 LEU A N 1
ATOM 1473 C CA . LEU A 1 195 ? -12.210 0.109 6.576 1.00 96.31 195 LEU A CA 1
ATOM 1474 C C . LEU A 1 195 ? -11.488 -0.977 5.756 1.00 96.31 195 LEU A C 1
ATOM 1476 O O . LEU A 1 195 ? -11.631 -0.994 4.530 1.00 96.31 195 LEU A O 1
ATOM 1480 N N . PRO A 1 196 ? -10.718 -1.866 6.404 1.00 96.81 196 PRO A N 1
ATOM 1481 C CA . PRO A 1 196 ? -10.074 -2.990 5.734 1.00 96.81 196 PRO A CA 1
ATOM 1482 C C . PRO A 1 196 ? -11.082 -4.037 5.238 1.00 96.81 196 PRO A C 1
ATOM 1484 O O . PRO A 1 196 ? -12.187 -4.161 5.769 1.00 96.81 196 PRO A O 1
ATOM 1487 N N . HIS A 1 197 ? -10.689 -4.795 4.215 1.00 97.88 197 HIS A N 1
ATOM 1488 C CA . HIS A 1 197 ? -11.485 -5.863 3.609 1.00 97.88 197 HIS A CA 1
ATOM 1489 C C . HIS A 1 197 ? -10.633 -7.098 3.337 1.00 97.88 197 HIS A C 1
ATOM 1491 O O . HIS A 1 197 ? -9.406 -7.029 3.215 1.00 97.88 197 HIS A O 1
ATOM 1497 N N . ASN A 1 198 ? -11.308 -8.232 3.183 1.00 98.25 198 ASN A N 1
ATOM 1498 C CA . ASN A 1 198 ? -10.660 -9.482 2.846 1.00 98.25 198 ASN A CA 1
ATOM 1499 C C . ASN A 1 198 ? -10.102 -9.431 1.414 1.00 98.25 198 ASN A C 1
ATOM 1501 O O . ASN A 1 198 ? -10.795 -9.036 0.476 1.00 98.25 198 ASN A O 1
ATOM 1505 N N . LEU A 1 199 ? -8.850 -9.853 1.229 1.00 98.25 199 LEU A N 1
ATOM 1506 C CA . LEU A 1 199 ? -8.190 -9.814 -0.078 1.00 98.25 199 LEU A CA 1
ATOM 1507 C C . LEU A 1 199 ? -8.858 -10.731 -1.115 1.00 98.25 199 LEU A C 1
ATOM 1509 O O . LEU A 1 199 ? -8.935 -10.347 -2.281 1.00 98.25 199 LEU A O 1
ATOM 1513 N N . ALA A 1 200 ? -9.355 -11.906 -0.717 1.00 98.19 200 ALA A N 1
ATOM 1514 C CA . ALA A 1 200 ? -10.022 -12.818 -1.645 1.00 98.19 200 ALA A CA 1
ATOM 1515 C C . ALA A 1 200 ? -11.355 -12.229 -2.131 1.00 98.19 200 ALA A C 1
ATOM 1517 O O . ALA A 1 200 ? -11.585 -12.147 -3.335 1.00 98.19 200 ALA A O 1
ATOM 1518 N N . GLU A 1 201 ? -12.166 -11.708 -1.206 1.00 98.50 201 GLU A N 1
ATOM 1519 C CA . GLU A 1 201 ? -13.440 -11.034 -1.507 1.00 98.50 201 GLU A CA 1
ATOM 1520 C C . GLU A 1 201 ? -13.232 -9.802 -2.410 1.00 98.50 201 GLU A C 1
ATOM 1522 O O . GLU A 1 201 ? -13.910 -9.621 -3.424 1.00 98.50 201 GLU A O 1
ATOM 1527 N N . VAL A 1 202 ? -12.233 -8.966 -2.098 1.00 98.44 202 VAL A N 1
ATOM 1528 C CA . VAL A 1 202 ? -11.845 -7.821 -2.940 1.00 98.44 202 VAL A CA 1
ATOM 1529 C C . VAL A 1 202 ? -11.413 -8.284 -4.334 1.00 98.44 202 VAL A C 1
ATOM 1531 O O . VAL A 1 202 ? -11.768 -7.649 -5.331 1.00 98.44 202 VAL A O 1
ATOM 1534 N N . GLY A 1 203 ? -10.669 -9.390 -4.419 1.00 98.12 203 GLY A N 1
ATOM 1535 C CA . GLY A 1 203 ? -10.280 -10.013 -5.680 1.00 98.12 203 GLY A CA 1
ATOM 1536 C C . GLY A 1 203 ? -11.490 -10.392 -6.536 1.00 98.12 203 GLY A C 1
ATOM 1537 O O . GLY A 1 203 ? -11.548 -10.036 -7.716 1.00 98.12 203 GLY A O 1
ATOM 1538 N N . GLU A 1 204 ? -12.494 -11.031 -5.934 1.00 98.12 204 GLU A N 1
ATOM 1539 C CA . GLU A 1 204 ? -13.751 -11.391 -6.599 1.00 98.12 204 GLU A CA 1
ATOM 1540 C C . GLU A 1 204 ? -14.538 -10.159 -7.072 1.00 98.12 204 GLU A C 1
ATOM 1542 O O . GLU A 1 204 ? -15.000 -10.127 -8.217 1.00 98.12 204 GLU A O 1
ATOM 1547 N N . ALA A 1 205 ? -14.631 -9.104 -6.255 1.00 98.12 205 ALA A N 1
ATOM 1548 C CA . ALA A 1 205 ? -15.271 -7.847 -6.652 1.00 98.12 205 ALA A CA 1
ATOM 1549 C C . ALA A 1 205 ? -14.568 -7.177 -7.841 1.00 98.12 205 ALA A C 1
ATOM 1551 O O . ALA A 1 205 ? -15.225 -6.732 -8.789 1.00 98.12 205 ALA A O 1
ATOM 1552 N N . ILE A 1 206 ? -13.234 -7.137 -7.835 1.00 98.00 206 ILE A N 1
ATOM 1553 C CA . ILE A 1 206 ? -12.447 -6.605 -8.953 1.00 98.00 206 ILE A CA 1
ATOM 1554 C C . ILE A 1 206 ? -12.689 -7.441 -10.216 1.00 98.00 206 ILE A C 1
ATOM 1556 O O . ILE A 1 206 ? -12.930 -6.882 -11.291 1.00 98.00 206 ILE A O 1
ATOM 1560 N N . GLU A 1 207 ? -12.690 -8.773 -10.113 1.00 96.25 207 GLU A N 1
ATOM 1561 C CA . GLU A 1 207 ? -12.988 -9.652 -11.245 1.00 96.25 207 GLU A CA 1
ATOM 1562 C C . GLU A 1 207 ? -14.404 -9.445 -11.796 1.00 96.25 207 GLU A C 1
ATOM 1564 O O . GLU A 1 207 ? -14.585 -9.394 -13.024 1.00 96.25 207 GLU A O 1
ATOM 1569 N N . LEU A 1 208 ? -15.391 -9.276 -10.912 1.00 95.50 208 LEU A N 1
ATOM 1570 C CA . LEU A 1 208 ? -16.776 -8.987 -11.263 1.00 95.50 208 LEU A CA 1
ATOM 1571 C C . LEU A 1 208 ? -16.874 -7.666 -12.036 1.00 95.50 208 LEU A C 1
ATOM 1573 O O . LEU A 1 208 ? -17.430 -7.646 -13.142 1.00 95.50 208 LEU A O 1
ATOM 1577 N N . VAL A 1 209 ? -16.254 -6.595 -11.531 1.00 94.25 209 VAL A N 1
ATOM 1578 C CA . VAL A 1 209 ? -16.163 -5.291 -12.211 1.00 94.25 209 VAL A CA 1
ATOM 1579 C C . VAL A 1 209 ? -15.495 -5.436 -13.579 1.00 94.25 209 VAL A C 1
ATOM 1581 O O . VAL A 1 209 ? -16.067 -5.024 -14.590 1.00 94.25 209 VAL A O 1
ATOM 1584 N N . MET A 1 210 ? -14.341 -6.103 -13.666 1.00 91.75 210 MET A N 1
ATOM 1585 C CA . MET A 1 210 ? -13.625 -6.322 -14.931 1.00 91.75 210 MET A CA 1
ATOM 1586 C C . MET A 1 210 ? -14.441 -7.109 -15.966 1.00 91.75 210 MET A C 1
ATOM 1588 O O . MET A 1 210 ? -14.315 -6.865 -17.174 1.00 91.75 210 MET A O 1
ATOM 1592 N N . SER A 1 211 ? -15.254 -8.074 -15.520 1.00 88.56 211 SER A N 1
ATOM 1593 C CA . SER A 1 211 ? -16.091 -8.907 -16.395 1.00 88.56 211 SER A CA 1
ATOM 1594 C C . SER A 1 211 ? -17.247 -8.118 -17.024 1.00 88.56 211 SER A C 1
ATOM 1596 O O . SER A 1 211 ? -17.611 -8.356 -18.186 1.00 88.56 211 SER A O 1
ATOM 1598 N N . LYS A 1 212 ? -17.772 -7.136 -16.282 1.00 81.88 212 LYS A N 1
ATOM 1599 C CA . LYS A 1 212 ? -18.925 -6.311 -16.652 1.00 81.88 212 LYS A CA 1
ATOM 1600 C C . LYS A 1 212 ? -18.558 -4.942 -17.227 1.00 81.88 212 LYS A C 1
ATOM 1602 O O . LYS A 1 212 ? -19.421 -4.297 -17.818 1.00 81.88 212 LYS A O 1
ATOM 1607 N N . GLN A 1 213 ? -17.294 -4.521 -17.152 1.00 68.44 213 GLN A N 1
ATOM 1608 C CA . GLN A 1 213 ? -16.832 -3.309 -17.827 1.00 68.44 213 GLN A CA 1
ATOM 1609 C C . GLN A 1 213 ? -17.075 -3.403 -19.345 1.00 68.44 213 GLN A C 1
ATOM 1611 O O . GLN A 1 213 ? -16.664 -4.402 -19.960 1.00 68.44 213 GLN A O 1
ATOM 1616 N N . PRO A 1 214 ? -17.677 -2.374 -19.975 1.00 56.47 214 PRO A N 1
ATOM 1617 C CA . PRO A 1 214 ? -17.773 -2.320 -21.426 1.00 56.47 214 PRO A CA 1
ATOM 1618 C C . PRO A 1 214 ? -16.366 -2.434 -22.032 1.00 56.47 214 PRO A C 1
ATOM 1620 O O . PRO A 1 214 ? -15.390 -1.903 -21.498 1.00 56.47 214 PRO A O 1
ATOM 1623 N N . GLY A 1 215 ? -16.236 -3.210 -23.107 1.00 56.34 215 GLY A N 1
ATOM 1624 C CA . GLY A 1 215 ? -15.041 -3.125 -23.942 1.00 56.34 215 GLY A CA 1
ATOM 1625 C C . GLY A 1 215 ? -15.081 -1.804 -24.706 1.00 56.34 215 GLY A C 1
ATOM 1626 O O . GLY A 1 215 ? -16.162 -1.384 -25.109 1.00 56.34 215 GLY A O 1
ATOM 1627 N N . GLU A 1 216 ? -13.929 -1.173 -24.932 1.00 48.50 216 GLU A N 1
ATOM 1628 C CA . GLU A 1 216 ? -13.811 0.070 -25.721 1.00 48.50 216 GLU A CA 1
ATOM 1629 C C . GLU A 1 216 ? -14.363 -0.050 -27.158 1.00 48.50 216 GLU A C 1
ATOM 1631 O O . GLU A 1 216 ? -14.629 0.955 -27.803 1.00 48.50 216 GLU A O 1
ATOM 1636 N N . ALA A 1 217 ? -14.638 -1.264 -27.643 1.00 42.56 217 ALA A N 1
ATOM 1637 C CA . ALA A 1 217 ? -15.337 -1.514 -28.898 1.00 42.56 217 ALA A CA 1
ATOM 1638 C C . ALA A 1 217 ? -16.774 -2.009 -28.651 1.00 42.56 217 ALA A C 1
ATOM 1640 O O . ALA A 1 217 ? -17.073 -3.199 -28.755 1.00 42.56 217 ALA A O 1
ATOM 1641 N N . ALA A 1 218 ? -17.687 -1.088 -28.344 1.00 43.44 218 ALA A N 1
ATOM 1642 C CA . ALA A 1 218 ? -19.112 -1.280 -28.617 1.00 43.44 218 ALA A CA 1
ATOM 1643 C C . ALA A 1 218 ? -19.456 -0.655 -29.982 1.00 43.44 218 ALA A C 1
ATOM 1645 O O . ALA A 1 218 ? -20.314 0.213 -30.085 1.00 43.44 218 ALA A O 1
ATOM 1646 N N . THR A 1 219 ? -18.743 -1.072 -31.030 1.00 44.66 219 THR A N 1
ATOM 1647 C CA . THR A 1 219 ? -19.086 -0.798 -32.436 1.00 44.66 219 THR A CA 1
ATOM 1648 C C . THR A 1 219 ? -20.067 -1.826 -33.008 1.00 44.66 219 THR A C 1
ATOM 1650 O O . THR A 1 219 ? -20.544 -1.651 -34.124 1.00 44.66 219 THR A O 1
ATOM 1653 N N . GLU A 1 220 ? -20.434 -2.866 -32.247 1.00 41.97 220 GLU A N 1
ATOM 1654 C CA . GLU A 1 220 ? -21.502 -3.798 -32.620 1.00 41.97 220 GLU A CA 1
ATOM 1655 C C . GLU A 1 220 ? -22.824 -3.484 -31.888 1.00 41.97 220 GLU A C 1
ATOM 1657 O O . GLU A 1 220 ? -22.877 -3.583 -30.657 1.00 41.97 220 GLU A O 1
ATOM 1662 N N . PRO A 1 221 ? -23.922 -3.184 -32.612 1.00 49.44 221 PRO A N 1
ATOM 1663 C CA . PRO A 1 221 ? -25.225 -2.870 -32.020 1.00 49.44 221 PRO A CA 1
ATOM 1664 C C . PRO A 1 221 ? -25.944 -4.059 -31.343 1.00 49.44 221 PRO A C 1
ATOM 1666 O O . PRO A 1 221 ? -27.030 -3.878 -30.797 1.00 49.44 221 PRO A O 1
ATOM 1669 N N . SER A 1 222 ? -25.385 -5.276 -31.372 1.00 47.31 222 SER A N 1
ATOM 1670 C CA . SER A 1 222 ? -26.096 -6.523 -31.036 1.00 47.31 222 SER A CA 1
ATOM 1671 C C . SER A 1 222 ? -25.748 -7.146 -29.675 1.00 47.31 222 SER A C 1
ATOM 1673 O O . SER A 1 222 ? -26.462 -8.038 -29.210 1.00 47.31 222 SER A O 1
ATOM 1675 N N . ARG A 1 223 ? -24.698 -6.693 -28.975 1.00 48.56 223 ARG A N 1
ATOM 1676 C CA . ARG A 1 223 ? -24.409 -7.173 -27.612 1.00 48.56 223 ARG A CA 1
ATOM 1677 C C . ARG A 1 223 ? -25.194 -6.344 -26.602 1.00 48.56 223 ARG A C 1
ATOM 1679 O O . ARG A 1 223 ? -24.903 -5.164 -26.431 1.00 48.56 223 ARG A O 1
ATOM 1686 N N . LYS A 1 224 ? -26.152 -6.977 -25.900 1.00 48.84 224 LYS A N 1
ATOM 1687 C CA . LYS A 1 224 ? -26.778 -6.454 -24.666 1.00 48.84 224 LYS A CA 1
ATOM 1688 C C . LYS A 1 224 ? -25.727 -5.659 -23.885 1.00 48.84 224 LYS A C 1
ATOM 1690 O O . LYS A 1 224 ? -24.721 -6.240 -23.477 1.00 48.84 224 LYS A O 1
ATOM 1695 N N . ARG A 1 225 ? -25.939 -4.345 -23.745 1.00 52.97 225 ARG A N 1
ATOM 1696 C CA . ARG A 1 225 ? -25.083 -3.417 -22.990 1.00 52.97 225 ARG A CA 1
ATOM 1697 C C . ARG A 1 225 ? -24.699 -4.117 -21.683 1.00 52.97 225 ARG A C 1
ATOM 1699 O O . ARG A 1 225 ? -25.587 -4.396 -20.881 1.00 52.97 225 ARG A O 1
ATOM 1706 N N . ARG A 1 226 ? -23.426 -4.493 -21.501 1.00 59.31 226 ARG A N 1
ATOM 1707 C CA . ARG A 1 226 ? -22.991 -5.095 -20.232 1.00 59.31 226 ARG A CA 1
ATOM 1708 C C . ARG A 1 226 ? -23.263 -4.054 -19.151 1.00 59.31 226 ARG A C 1
ATOM 1710 O O . ARG A 1 226 ? -22.713 -2.956 -19.209 1.00 59.31 226 ARG A O 1
ATOM 1717 N N . SER A 1 227 ? -24.202 -4.348 -18.258 1.00 75.06 227 SER A N 1
ATOM 1718 C CA . SER A 1 227 ? -24.543 -3.455 -17.159 1.00 75.06 227 SER A CA 1
ATOM 1719 C C . SER A 1 227 ? -23.393 -3.461 -16.163 1.00 75.06 227 SER A C 1
ATOM 1721 O O . SER A 1 227 ? -22.836 -4.520 -15.878 1.00 75.06 227 SER A O 1
ATOM 1723 N N . ARG A 1 228 ? -23.036 -2.288 -15.633 1.00 84.06 228 ARG A N 1
ATOM 1724 C CA . ARG A 1 228 ? -22.120 -2.202 -14.488 1.00 84.06 228 ARG A CA 1
ATOM 1725 C C . ARG A 1 228 ? -22.672 -3.045 -13.327 1.00 84.06 228 ARG A C 1
ATOM 1727 O O . ARG A 1 228 ? -23.899 -3.123 -13.214 1.00 84.06 228 ARG A O 1
ATOM 1734 N N . PRO A 1 229 ? -21.813 -3.645 -12.481 1.00 90.81 229 PRO A N 1
ATOM 1735 C CA . PRO A 1 229 ? -22.287 -4.339 -11.294 1.00 90.81 229 PRO A CA 1
ATOM 1736 C C . PRO A 1 229 ? -23.121 -3.406 -10.411 1.00 90.81 229 PRO A C 1
ATOM 1738 O O . PRO A 1 229 ? -22.787 -2.220 -10.257 1.00 90.81 229 PRO A O 1
ATOM 1741 N N . THR A 1 230 ? -24.213 -3.929 -9.861 1.00 93.44 230 THR A N 1
ATOM 1742 C CA . THR A 1 230 ? -24.966 -3.220 -8.821 1.00 93.44 230 THR A CA 1
ATOM 1743 C C . THR A 1 230 ? -24.247 -3.352 -7.479 1.00 93.44 230 THR A C 1
ATOM 1745 O O . THR A 1 230 ? -23.405 -4.229 -7.294 1.00 93.44 230 THR A O 1
ATOM 1748 N N . THR A 1 231 ? -24.580 -2.478 -6.530 1.00 94.81 231 THR A N 1
ATOM 1749 C CA . THR A 1 231 ? -24.058 -2.565 -5.159 1.00 94.81 231 THR A CA 1
ATOM 1750 C C . THR A 1 231 ? -24.437 -3.898 -4.509 1.00 94.81 231 THR A C 1
ATOM 1752 O O . THR A 1 231 ? -23.610 -4.489 -3.829 1.00 94.81 231 THR A O 1
ATOM 1755 N N . ASP A 1 232 ? -25.634 -4.420 -4.791 1.00 94.62 232 ASP A N 1
ATOM 1756 C CA . ASP A 1 232 ? -26.089 -5.703 -4.245 1.00 94.62 232 ASP A CA 1
ATOM 1757 C C . ASP A 1 232 ? -25.269 -6.883 -4.806 1.00 94.62 232 ASP A C 1
ATOM 1759 O O . ASP A 1 232 ? -24.823 -7.726 -4.037 1.00 94.62 232 ASP A O 1
ATOM 1763 N N . GLU A 1 233 ? -24.956 -6.893 -6.110 1.00 95.75 233 GLU A N 1
ATOM 1764 C CA . GLU A 1 233 ? -24.069 -7.908 -6.712 1.00 95.75 233 GLU A CA 1
ATOM 1765 C C . GLU A 1 233 ? -22.636 -7.841 -6.156 1.00 95.75 233 GLU A C 1
ATOM 1767 O O . GLU A 1 233 ? -21.963 -8.861 -6.049 1.00 95.75 233 GLU A O 1
ATOM 1772 N N . LEU A 1 234 ? -22.145 -6.645 -5.808 1.00 96.44 234 LEU A N 1
ATOM 1773 C CA . LEU A 1 234 ? -20.843 -6.496 -5.149 1.00 96.44 234 LEU A CA 1
ATOM 1774 C C . LEU A 1 234 ? -20.882 -6.992 -3.701 1.00 96.44 234 LEU A C 1
ATOM 1776 O O . LEU A 1 234 ? -19.908 -7.575 -3.242 1.00 96.44 234 LEU A O 1
ATOM 1780 N N . MET A 1 235 ? -21.997 -6.795 -2.996 1.00 95.88 235 MET A N 1
ATOM 1781 C CA . MET A 1 235 ? -22.177 -7.275 -1.624 1.00 95.88 235 MET A CA 1
ATOM 1782 C C . MET A 1 235 ? -22.309 -8.798 -1.525 1.00 95.88 235 MET A C 1
ATOM 1784 O O . MET A 1 235 ? -22.031 -9.356 -0.469 1.00 95.88 235 MET A O 1
ATOM 1788 N N . GLU A 1 236 ? -22.698 -9.481 -2.606 1.00 96.56 236 GLU A N 1
ATOM 1789 C CA . GLU A 1 236 ? -22.681 -10.950 -2.661 1.00 96.56 236 GLU A CA 1
ATOM 1790 C C . GLU A 1 236 ? -21.257 -11.520 -2.565 1.00 96.56 236 GLU A C 1
ATOM 1792 O O . GLU A 1 236 ? -21.075 -12.584 -1.978 1.00 96.56 236 GLU A O 1
ATOM 1797 N N . VAL A 1 237 ? -20.258 -10.808 -3.104 1.00 97.25 237 VAL A N 1
ATOM 1798 C CA . VAL A 1 237 ? -18.841 -11.228 -3.095 1.00 97.25 237 VAL A CA 1
ATOM 1799 C C . VAL A 1 237 ? -17.998 -10.516 -2.034 1.00 97.25 237 VAL A C 1
ATOM 1801 O O . VAL A 1 237 ? -17.001 -11.062 -1.580 1.00 97.25 237 VAL A O 1
ATOM 1804 N N . VAL A 1 238 ? -18.404 -9.318 -1.600 1.00 97.06 238 VAL A N 1
ATOM 1805 C CA . VAL A 1 238 ? -17.804 -8.568 -0.484 1.00 97.06 238 VAL A CA 1
ATOM 1806 C C . VAL A 1 238 ? -18.906 -8.276 0.538 1.00 97.06 238 VAL A C 1
ATOM 1808 O O . VAL A 1 238 ? -19.520 -7.207 0.496 1.00 97.06 238 VAL A O 1
ATOM 1811 N N . PRO A 1 239 ? -19.193 -9.204 1.468 1.00 95.31 239 PRO A N 1
ATOM 1812 C CA . PRO A 1 239 ? -20.296 -9.053 2.418 1.00 95.31 239 PRO A CA 1
ATOM 1813 C C . PRO A 1 239 ? -20.121 -7.885 3.391 1.00 95.31 239 PRO A C 1
ATOM 1815 O O . PRO A 1 239 ? -21.101 -7.401 3.955 1.00 95.31 239 PRO A O 1
ATOM 1818 N N . GLY A 1 240 ? -18.880 -7.450 3.620 1.00 95.06 240 GLY A N 1
ATOM 1819 C CA . GLY A 1 240 ? -18.550 -6.359 4.526 1.00 95.06 240 GLY A CA 1
ATOM 1820 C C . GLY A 1 240 ? -17.049 -6.256 4.807 1.00 95.06 240 GLY A C 1
ATOM 1821 O O . GLY A 1 240 ? -16.281 -7.116 4.367 1.00 95.06 240 GLY A O 1
ATOM 1822 N N . PRO A 1 241 ? -16.630 -5.251 5.597 1.00 96.31 241 PRO A N 1
ATOM 1823 C CA . PRO A 1 241 ? -15.263 -5.129 6.090 1.00 96.31 241 PRO A CA 1
ATOM 1824 C C . PRO A 1 241 ? -14.786 -6.407 6.784 1.00 96.31 241 PRO A C 1
ATOM 1826 O O . PRO A 1 241 ? -15.588 -7.124 7.386 1.00 96.31 241 PRO A O 1
ATOM 1829 N N . ASP A 1 242 ? -13.486 -6.662 6.718 1.00 96.69 242 ASP A N 1
ATOM 1830 C CA . ASP A 1 242 ? -12.809 -7.765 7.404 1.00 96.69 242 ASP A CA 1
ATOM 1831 C C . ASP A 1 242 ? -11.671 -7.158 8.220 1.00 96.69 242 ASP A C 1
ATOM 1833 O O . ASP A 1 242 ? -10.823 -6.442 7.680 1.00 96.69 242 ASP A O 1
ATOM 1837 N N . PHE A 1 243 ? -11.699 -7.366 9.534 1.00 96.25 243 PHE A N 1
ATOM 1838 C CA . PHE A 1 243 ? -10.777 -6.709 10.452 1.00 96.25 243 PHE A CA 1
ATOM 1839 C C . PHE A 1 243 ? -9.736 -7.704 10.952 1.00 96.25 243 PHE A C 1
ATOM 1841 O O . PHE A 1 243 ? -10.092 -8.823 11.320 1.00 96.25 243 PHE A O 1
ATOM 1848 N N . PRO A 1 244 ? -8.463 -7.297 11.101 1.00 93.06 244 PRO A N 1
ATOM 1849 C CA . PRO A 1 244 ? -7.446 -8.218 11.590 1.00 93.06 244 PRO A CA 1
ATOM 1850 C C . PRO A 1 244 ? -7.742 -8.787 12.985 1.00 93.06 244 PRO A C 1
ATOM 1852 O O . PRO A 1 244 ? -7.449 -9.952 13.238 1.00 93.06 244 PRO A O 1
ATOM 1855 N N . GLY A 1 245 ? -8.355 -7.991 13.867 1.00 89.88 245 GLY A N 1
ATOM 1856 C CA . GLY A 1 245 ? -8.779 -8.417 15.207 1.00 89.88 245 GLY A CA 1
ATOM 1857 C C . GLY A 1 245 ? -10.104 -9.191 15.260 1.00 89.88 245 GLY A C 1
ATOM 1858 O O . GLY A 1 245 ? -10.544 -9.530 16.355 1.00 89.88 245 GLY A O 1
ATOM 1859 N N . GLY A 1 246 ? -10.743 -9.447 14.111 1.00 92.94 246 GLY A N 1
ATOM 1860 C CA . GLY A 1 246 ? -12.053 -10.090 14.024 1.00 92.94 246 GLY A CA 1
ATOM 1861 C C . GLY A 1 246 ? -13.195 -9.181 14.483 1.00 92.94 246 GLY A C 1
ATOM 1862 O O . GLY A 1 246 ? -13.265 -7.997 14.134 1.00 92.94 246 GLY A O 1
ATOM 1863 N N . GLY A 1 247 ? -14.107 -9.750 15.265 1.00 94.25 247 GLY A N 1
ATOM 1864 C CA . GLY A 1 247 ? -15.339 -9.111 15.697 1.00 94.25 247 GLY A CA 1
ATOM 1865 C C . GLY A 1 247 ? -16.506 -9.433 14.765 1.00 94.25 247 GLY A C 1
ATOM 1866 O O . GLY A 1 247 ? -16.398 -10.130 13.763 1.00 94.25 247 GLY A O 1
ATOM 1867 N N . THR A 1 248 ? -17.688 -8.949 15.121 1.00 95.06 248 THR A N 1
ATOM 1868 C CA . THR A 1 248 ? -18.924 -9.213 14.384 1.00 95.06 248 THR A CA 1
ATOM 1869 C C . THR A 1 248 ? -19.496 -7.915 13.850 1.00 95.06 248 THR A C 1
ATOM 1871 O O . THR A 1 248 ? -19.937 -7.054 14.614 1.00 95.06 248 THR A O 1
ATOM 1874 N N . VAL A 1 249 ? -19.531 -7.790 12.525 1.00 94.38 249 VAL A N 1
ATOM 1875 C CA . VAL A 1 249 ? -20.260 -6.713 11.854 1.00 94.38 249 VAL A CA 1
ATOM 1876 C C . VAL A 1 249 ? -21.758 -6.923 12.060 1.00 94.38 249 VAL A C 1
ATOM 1878 O O . VAL A 1 249 ? -22.316 -7.968 11.728 1.00 94.38 249 VAL A O 1
ATOM 1881 N N . VAL A 1 250 ? -22.422 -5.919 12.620 1.00 91.19 250 VAL A N 1
ATOM 1882 C CA . VAL A 1 250 ? -23.870 -5.923 12.812 1.00 91.19 250 VAL A CA 1
ATOM 1883 C C . VAL A 1 250 ? -24.514 -5.422 11.529 1.00 91.19 250 VAL A C 1
ATOM 1885 O O . VAL A 1 250 ? -24.337 -4.264 11.160 1.00 91.19 250 VAL A O 1
ATOM 1888 N N . ALA A 1 251 ? -25.276 -6.290 10.864 1.00 77.25 251 ALA A N 1
ATOM 1889 C CA . ALA A 1 251 ? -25.963 -5.937 9.630 1.00 77.25 251 ALA A CA 1
ATOM 1890 C C . ALA A 1 251 ? -26.945 -4.772 9.852 1.00 77.25 251 ALA A C 1
ATOM 1892 O O . ALA A 1 251 ? -27.888 -4.866 10.643 1.00 77.25 251 ALA A O 1
ATOM 1893 N N . ASP A 1 252 ? -26.721 -3.678 9.130 1.00 81.25 252 ASP A N 1
ATOM 1894 C CA . ASP A 1 252 ? -27.635 -2.552 8.999 1.00 81.25 252 ASP A CA 1
ATOM 1895 C C . ASP A 1 252 ? -27.505 -1.914 7.602 1.00 81.25 252 ASP A C 1
ATOM 1897 O O . ASP A 1 252 ? -26.681 -2.317 6.778 1.00 81.25 252 ASP A O 1
ATOM 1901 N N . ASN A 1 253 ? -28.351 -0.924 7.304 1.00 85.81 253 ASN A N 1
ATOM 1902 C CA . ASN A 1 253 ? -28.345 -0.242 6.004 1.00 85.81 253 ASN A CA 1
ATOM 1903 C C . ASN A 1 253 ? -27.114 0.667 5.796 1.00 85.81 253 ASN A C 1
ATOM 1905 O O . ASN A 1 253 ? -26.915 1.171 4.688 1.00 85.81 253 ASN A O 1
ATOM 1909 N N . GLY A 1 254 ? -26.301 0.906 6.833 1.00 92.75 254 GLY A N 1
ATOM 1910 C CA . GLY A 1 254 ? -25.156 1.811 6.781 1.00 92.75 254 GLY A CA 1
ATOM 1911 C C . GLY A 1 254 ? -24.018 1.276 5.913 1.00 92.75 254 GLY A C 1
ATOM 1912 O O . GLY A 1 254 ? -23.402 2.049 5.178 1.00 92.75 254 GLY A O 1
ATOM 1913 N N . LEU A 1 255 ? -23.804 -0.043 5.912 1.00 94.00 255 LEU A N 1
ATOM 1914 C CA . LEU A 1 255 ? -22.815 -0.693 5.049 1.00 94.00 255 LEU A CA 1
ATOM 1915 C C . LEU A 1 255 ? -23.163 -0.551 3.563 1.00 94.00 255 LEU A C 1
ATOM 1917 O O . LEU A 1 255 ? -22.314 -0.189 2.750 1.00 94.00 255 LEU A O 1
ATOM 1921 N N . ARG A 1 256 ? -24.432 -0.783 3.206 1.00 95.19 256 ARG A N 1
ATOM 1922 C CA . ARG A 1 256 ? -24.884 -0.657 1.815 1.00 95.19 256 ARG A CA 1
ATOM 1923 C C . ARG A 1 256 ? -24.686 0.767 1.296 1.00 95.19 256 ARG A C 1
ATOM 1925 O O . ARG A 1 256 ? -24.204 0.941 0.182 1.00 95.19 256 ARG A O 1
ATOM 1932 N N . ALA A 1 257 ? -25.022 1.777 2.102 1.00 95.69 257 ALA A N 1
ATOM 1933 C CA . ALA A 1 257 ? -24.776 3.178 1.754 1.00 95.69 257 ALA A CA 1
ATOM 1934 C C . ALA A 1 257 ? -23.275 3.465 1.570 1.00 95.69 257 ALA A C 1
ATOM 1936 O O . ALA A 1 257 ? -22.884 4.095 0.587 1.00 95.69 257 ALA A O 1
ATOM 1937 N N . ALA A 1 258 ? -22.428 2.927 2.456 1.00 96.06 258 ALA A N 1
ATOM 1938 C CA . ALA A 1 258 ? -20.980 3.067 2.353 1.00 96.06 258 ALA A CA 1
ATOM 1939 C C . ALA A 1 258 ? -20.422 2.495 1.041 1.00 96.06 258 ALA A C 1
ATOM 1941 O O . ALA A 1 258 ? -19.572 3.125 0.413 1.00 96.06 258 ALA A O 1
ATOM 1942 N N . TYR A 1 259 ? -20.913 1.341 0.587 1.00 96.88 259 TYR A N 1
ATOM 1943 C CA . TYR A 1 259 ? -20.488 0.757 -0.687 1.00 96.88 259 TYR A CA 1
ATOM 1944 C C . TYR A 1 259 ? -21.077 1.452 -1.910 1.00 96.88 259 TYR A C 1
ATOM 1946 O O . TYR A 1 259 ? -20.405 1.518 -2.939 1.00 96.88 259 TYR A O 1
ATOM 1954 N N . ASP A 1 260 ? -22.285 2.001 -1.804 1.00 96.19 260 ASP A N 1
ATOM 1955 C CA . ASP A 1 260 ? -22.945 2.689 -2.912 1.00 96.19 260 ASP A CA 1
ATOM 1956 C C . ASP A 1 260 ? -22.312 4.055 -3.207 1.00 96.19 260 ASP A C 1
ATOM 1958 O O . ASP A 1 260 ? -21.963 4.344 -4.349 1.00 96.19 260 ASP A O 1
ATOM 1962 N N . CYS A 1 261 ? -22.119 4.884 -2.174 1.00 95.88 261 CYS A N 1
ATOM 1963 C CA . CYS A 1 261 ? -21.717 6.286 -2.333 1.00 95.88 261 CYS A CA 1
ATOM 1964 C C . CYS A 1 261 ? -20.456 6.687 -1.553 1.00 95.88 261 CYS A C 1
ATOM 1966 O O . CYS A 1 261 ? -20.094 7.863 -1.532 1.00 95.88 261 CYS A O 1
ATOM 1968 N N . GLY A 1 262 ? -19.791 5.742 -0.885 1.00 96.56 262 GLY A N 1
ATOM 1969 C CA . GLY A 1 262 ? -18.571 6.002 -0.121 1.00 96.56 262 GLY A CA 1
ATOM 1970 C C . GLY A 1 262 ? -18.802 6.576 1.277 1.00 96.56 262 GLY A C 1
ATOM 1971 O O . GLY A 1 262 ? -17.828 6.897 1.955 1.00 96.56 262 GLY A O 1
ATOM 1972 N N . ARG A 1 263 ? -20.057 6.723 1.728 1.00 97.25 263 ARG A N 1
ATOM 1973 C CA . ARG A 1 263 ? -20.398 7.242 3.063 1.00 97.25 263 ARG A CA 1
ATOM 1974 C C . ARG A 1 263 ? -21.393 6.354 3.788 1.00 97.25 263 ARG A C 1
ATOM 1976 O O . ARG A 1 263 ? -22.440 6.013 3.250 1.00 97.25 263 ARG A O 1
ATOM 1983 N N . GLY A 1 264 ? -21.098 6.050 5.043 1.00 96.12 264 GLY A N 1
ATOM 1984 C CA . GLY A 1 264 ? -21.991 5.274 5.892 1.00 96.12 264 GLY A CA 1
ATOM 1985 C C . GLY A 1 264 ? -21.398 5.026 7.267 1.00 96.12 264 GLY A C 1
ATOM 1986 O O . GLY A 1 264 ? -20.451 5.689 7.689 1.00 96.12 264 GLY A O 1
ATOM 1987 N N . SER A 1 265 ? -21.958 4.058 7.972 1.00 95.00 265 SER A N 1
ATOM 1988 C CA . SER A 1 265 ? -21.454 3.603 9.263 1.00 95.00 265 SER A CA 1
ATOM 1989 C C . SER A 1 265 ? -21.633 2.101 9.374 1.00 95.00 265 SER A C 1
ATOM 1991 O O . SER A 1 265 ? -22.597 1.560 8.841 1.00 95.00 265 SER A O 1
ATOM 1993 N N . VAL A 1 266 ? -20.727 1.448 10.087 1.00 94.94 266 VAL A N 1
ATOM 1994 C CA . VAL A 1 266 ? -20.770 0.016 10.360 1.00 94.94 266 VAL A CA 1
ATOM 1995 C C . VAL A 1 266 ? -20.612 -0.174 11.857 1.00 94.94 266 VAL A C 1
ATOM 1997 O O . VAL A 1 266 ? -19.643 0.302 12.447 1.00 94.94 266 VAL A O 1
ATOM 2000 N N . ARG A 1 267 ? -21.557 -0.871 12.486 1.00 95.56 267 ARG A N 1
ATOM 2001 C CA . ARG A 1 267 ? -21.416 -1.265 13.889 1.00 95.56 267 ARG A CA 1
ATOM 2002 C C . ARG A 1 267 ? -20.673 -2.584 13.990 1.00 95.56 267 ARG A C 1
ATOM 2004 O O . ARG A 1 267 ? -21.004 -3.538 13.289 1.00 95.56 267 ARG A O 1
ATOM 2011 N N . VAL A 1 268 ? -19.696 -2.638 14.883 1.00 96.31 268 VAL A N 1
ATOM 2012 C CA . VAL A 1 268 ? -18.865 -3.818 15.123 1.00 96.31 268 VAL A CA 1
ATOM 2013 C C . VAL A 1 268 ? -18.961 -4.185 16.593 1.00 96.31 268 VAL A C 1
ATOM 2015 O O . VAL A 1 268 ? -18.728 -3.346 17.460 1.00 96.31 268 VAL A O 1
ATOM 2018 N N . ARG A 1 269 ? -19.312 -5.440 16.869 1.00 96.62 269 ARG A N 1
ATOM 2019 C CA . ARG A 1 269 ? -19.355 -6.015 18.215 1.00 96.62 269 ARG A CA 1
ATOM 2020 C C . ARG A 1 269 ? -18.184 -6.940 18.460 1.00 96.62 269 ARG A C 1
ATOM 2022 O O . ARG A 1 269 ? -17.729 -7.638 17.561 1.00 96.62 269 ARG A O 1
ATOM 2029 N N . ALA A 1 270 ? -17.787 -7.017 19.716 1.00 97.62 270 ALA A N 1
ATOM 2030 C CA . ALA A 1 270 ? -16.937 -8.065 20.231 1.00 97.62 270 ALA A CA 1
ATOM 2031 C C . ALA A 1 270 ? -17.613 -9.441 20.090 1.00 97.62 270 ALA A C 1
ATOM 2033 O O . ALA A 1 270 ? -18.825 -9.571 20.322 1.00 97.62 270 ALA A O 1
ATOM 2034 N N . ARG A 1 271 ? -16.831 -10.474 19.753 1.00 97.12 271 ARG A N 1
ATOM 2035 C CA . ARG A 1 271 ? -17.298 -11.865 19.776 1.00 97.12 271 ARG A CA 1
ATOM 2036 C C . ARG A 1 271 ? -17.315 -12.344 21.218 1.00 97.12 271 ARG A C 1
ATOM 2038 O O . ARG A 1 271 ? -16.289 -12.305 21.897 1.00 97.12 271 ARG A O 1
ATOM 2045 N N . THR A 1 272 ? -18.480 -12.796 21.674 1.00 97.44 272 THR A N 1
ATOM 2046 C CA . THR A 1 272 ? -18.667 -13.206 23.066 1.00 97.44 272 THR A CA 1
ATOM 2047 C C . THR A 1 272 ? -19.422 -14.518 23.206 1.00 97.44 272 THR A C 1
ATOM 2049 O O . THR A 1 272 ? -20.334 -14.796 22.426 1.00 97.44 272 THR A O 1
ATOM 2052 N N . SER A 1 273 ? -19.126 -15.264 24.265 1.00 96.88 273 SER A N 1
ATOM 2053 C CA . SER A 1 273 ? -19.912 -16.401 24.750 1.00 96.88 273 SER A CA 1
ATOM 2054 C C . SER A 1 273 ? -20.289 -16.197 26.221 1.00 96.88 273 SER A C 1
ATOM 2056 O O . SER A 1 273 ? -19.656 -15.431 26.947 1.00 96.88 273 SER A O 1
ATOM 2058 N N . ILE A 1 274 ? -21.347 -16.870 26.675 1.00 96.50 274 ILE A N 1
ATOM 2059 C CA . ILE A 1 274 ? -21.702 -16.936 28.097 1.00 96.50 274 ILE A CA 1
ATOM 2060 C C . ILE A 1 274 ? -21.276 -18.309 28.607 1.00 96.50 274 ILE A C 1
ATOM 2062 O O . ILE A 1 274 ? -21.758 -19.330 28.116 1.00 96.50 274 ILE A O 1
ATOM 2066 N N . GLU A 1 275 ? -20.400 -18.336 29.607 1.00 95.38 275 GLU A N 1
ATOM 2067 C CA . GLU A 1 275 ? -19.856 -19.567 30.182 1.00 95.38 275 GLU A CA 1
ATOM 2068 C C . GLU A 1 275 ? -20.208 -19.689 31.670 1.00 95.38 275 GLU A C 1
ATOM 2070 O O . GLU A 1 275 ? -20.275 -18.706 32.413 1.00 95.38 275 GLU A O 1
ATOM 2075 N N . SER A 1 276 ? -20.424 -20.923 32.127 1.00 92.00 276 SER A N 1
ATOM 2076 C CA . SER A 1 276 ? -20.611 -21.239 33.547 1.00 92.00 276 SER A CA 1
ATOM 2077 C C . SER A 1 276 ? -19.259 -21.559 34.180 1.00 92.00 276 SER A C 1
ATOM 2079 O O . SER A 1 276 ? -18.766 -22.676 34.053 1.00 92.00 276 SER A O 1
ATOM 2081 N N . ILE A 1 277 ? -18.675 -20.597 34.895 1.00 87.94 277 ILE A N 1
ATOM 2082 C CA . ILE A 1 277 ? -17.378 -20.757 35.577 1.00 87.94 277 ILE A CA 1
ATOM 2083 C C . ILE A 1 277 ? -17.502 -21.724 36.762 1.00 87.94 277 ILE A C 1
ATOM 2085 O O . ILE A 1 277 ? -16.624 -22.537 37.035 1.00 87.94 277 ILE A O 1
ATOM 2089 N N . THR A 1 278 ? -18.628 -21.665 37.475 1.00 86.25 278 THR A N 1
ATOM 2090 C CA . THR A 1 278 ? -18.994 -22.633 38.519 1.00 86.25 278 THR A CA 1
ATOM 2091 C C . THR A 1 278 ? -20.499 -22.895 38.468 1.00 86.25 278 THR A C 1
ATOM 2093 O O . THR A 1 278 ? -21.229 -22.206 37.762 1.00 86.25 278 THR A O 1
ATOM 2096 N N . ARG A 1 279 ? -21.017 -23.817 39.294 1.00 81.62 279 ARG A N 1
ATOM 2097 C CA . ARG A 1 279 ? -22.473 -24.059 39.411 1.00 81.62 279 ARG A CA 1
ATOM 2098 C C . ARG A 1 279 ? -23.311 -22.817 39.754 1.00 81.62 279 ARG A C 1
ATOM 2100 O O . ARG A 1 279 ? -24.522 -22.864 39.581 1.00 81.62 279 ARG A O 1
ATOM 2107 N N . ARG A 1 280 ? -22.710 -21.751 40.300 1.00 82.56 280 ARG A N 1
ATOM 2108 C CA . ARG A 1 280 ? -23.421 -20.535 40.744 1.00 82.56 280 ARG A CA 1
ATOM 2109 C C . ARG A 1 280 ? -22.903 -19.239 40.114 1.00 82.56 280 ARG A C 1
ATOM 2111 O O . ARG A 1 280 ? -23.465 -18.187 40.402 1.00 82.56 280 ARG A O 1
ATOM 2118 N N . ARG A 1 281 ? -21.830 -19.287 39.316 1.00 88.19 281 ARG A N 1
ATOM 2119 C CA . ARG A 1 281 ? -21.214 -18.098 38.702 1.00 88.19 281 ARG A CA 1
ATOM 2120 C C . ARG A 1 281 ? -21.139 -18.280 37.196 1.00 88.19 281 ARG A C 1
ATOM 2122 O O . ARG A 1 281 ? -20.625 -19.296 36.730 1.00 88.19 281 ARG A O 1
ATOM 2129 N N . GLN A 1 282 ? -21.624 -17.277 36.479 1.00 95.12 282 GLN A N 1
ATOM 2130 C CA . GLN A 1 282 ? -21.522 -17.163 35.031 1.00 95.12 282 GLN A CA 1
ATOM 2131 C C . GLN A 1 282 ? -20.607 -15.992 34.684 1.00 95.12 282 GLN A C 1
ATOM 2133 O O . GLN A 1 282 ? -20.478 -15.051 35.472 1.00 95.12 282 GLN A O 1
ATOM 2138 N N . ALA A 1 283 ? -19.994 -16.052 33.512 1.00 96.69 283 ALA A N 1
ATOM 2139 C CA . ALA A 1 283 ? -19.193 -14.972 32.969 1.00 96.69 283 ALA A CA 1
ATOM 2140 C C . ALA A 1 283 ? -19.508 -14.768 31.489 1.00 96.69 283 ALA A C 1
ATOM 2142 O O . ALA A 1 283 ? -19.880 -15.709 30.784 1.00 96.69 283 ALA A O 1
ATOM 2143 N N . VAL A 1 284 ? -19.337 -13.532 31.032 1.00 97.50 284 VAL A N 1
ATOM 2144 C CA . VAL A 1 284 ? -19.205 -13.234 29.607 1.00 97.50 284 VAL A CA 1
ATOM 2145 C C . VAL A 1 284 ? -17.733 -13.387 29.258 1.00 97.50 284 VAL A C 1
ATOM 2147 O O . VAL A 1 284 ? -16.882 -12.747 29.875 1.00 97.50 284 VAL A O 1
ATOM 2150 N N . ILE A 1 285 ? -17.444 -14.238 28.284 1.00 97.56 285 ILE A N 1
ATOM 2151 C CA . ILE A 1 285 ? -16.108 -14.418 27.729 1.00 97.56 285 ILE A CA 1
ATOM 2152 C C . ILE A 1 285 ? -16.045 -13.680 26.404 1.00 97.56 285 ILE A C 1
ATOM 2154 O O . ILE A 1 285 ? -16.895 -13.893 25.543 1.00 97.56 285 ILE A O 1
ATOM 2158 N N . VAL A 1 286 ? -15.040 -12.827 26.243 1.00 97.81 286 VAL A N 1
ATOM 2159 C CA . VAL A 1 286 ? -14.763 -12.099 25.004 1.00 97.81 286 VAL A CA 1
ATOM 2160 C C . VAL A 1 286 ? -13.524 -12.691 24.347 1.00 97.81 286 VAL A C 1
ATOM 2162 O O . VAL A 1 286 ? -12.486 -12.792 25.000 1.00 97.81 286 VAL A O 1
ATOM 2165 N N . THR A 1 287 ? -13.636 -13.056 23.070 1.00 96.31 287 THR A N 1
ATOM 2166 C CA . THR A 1 287 ? -12.544 -13.679 22.299 1.00 96.31 287 THR A CA 1
ATOM 2167 C C . THR A 1 287 ? -12.061 -12.832 21.125 1.00 96.31 287 THR A C 1
ATOM 2169 O O . THR A 1 287 ? -10.967 -13.051 20.627 1.00 96.31 287 THR A O 1
ATOM 2172 N N . GLU A 1 288 ? -12.849 -11.849 20.687 1.00 96.44 288 GLU A N 1
ATOM 2173 C CA . GLU A 1 288 ? -12.466 -10.876 19.655 1.00 96.44 288 GLU A CA 1
ATOM 2174 C C . GLU A 1 288 ? -13.055 -9.513 20.011 1.00 96.44 288 GLU A C 1
ATOM 2176 O O . GLU A 1 288 ? -14.165 -9.443 20.547 1.00 96.44 288 GLU A O 1
ATOM 2181 N N . LEU A 1 289 ? -12.347 -8.435 19.683 1.00 96.12 289 LEU A N 1
ATOM 2182 C CA . LEU A 1 289 ? -12.763 -7.056 19.951 1.00 96.12 289 LEU A CA 1
ATOM 2183 C C . LEU A 1 289 ? -13.006 -6.288 18.648 1.00 96.12 289 LEU A C 1
ATOM 2185 O O . LEU A 1 289 ? -12.486 -6.674 17.600 1.00 96.12 289 LEU A O 1
ATOM 2189 N N . PRO A 1 290 ? -13.772 -5.181 18.690 1.00 96.00 290 PRO A N 1
ATOM 2190 C CA . PRO A 1 290 ? -13.879 -4.283 17.549 1.00 96.00 290 PRO A CA 1
ATOM 2191 C C . PRO A 1 290 ? -12.512 -3.760 17.077 1.00 96.00 290 PRO A C 1
ATOM 2193 O O . PRO A 1 290 ? -11.538 -3.711 17.828 1.00 96.00 290 PRO A O 1
ATOM 2196 N N . HIS A 1 291 ? -12.449 -3.336 15.814 1.00 94.31 291 HIS A N 1
ATOM 2197 C CA . HIS A 1 291 ? -11.211 -2.890 15.175 1.00 94.31 291 HIS A CA 1
ATOM 2198 C C . HIS A 1 291 ? -10.476 -1.804 15.982 1.00 94.31 291 HIS A C 1
ATOM 2200 O O . HIS A 1 291 ? -11.061 -0.780 16.332 1.00 94.31 291 HIS A O 1
ATOM 2206 N N . LEU A 1 292 ? -9.178 -2.024 16.231 1.00 93.75 292 LEU A N 1
ATOM 2207 C CA . LEU A 1 292 ? -8.287 -1.135 16.994 1.00 93.75 292 LEU A CA 1
ATOM 2208 C C . LEU A 1 292 ? -8.717 -0.877 18.454 1.00 93.75 292 LEU A C 1
ATOM 2210 O O . LEU A 1 292 ? -8.303 0.115 19.055 1.00 93.75 292 LEU A O 1
ATOM 2214 N N . VAL A 1 293 ? -9.531 -1.758 19.041 1.00 95.62 293 VAL A N 1
ATOM 2215 C CA . VAL A 1 293 ? -9.847 -1.741 20.475 1.00 95.62 293 VAL A CA 1
ATOM 2216 C C . VAL A 1 293 ? -8.962 -2.752 21.197 1.00 95.62 293 VAL A C 1
ATOM 2218 O O . VAL A 1 293 ? -9.073 -3.951 20.954 1.00 95.62 293 VAL A O 1
ATOM 2221 N N . GLY A 1 294 ? -8.108 -2.267 22.097 1.00 94.25 294 GLY A N 1
ATOM 2222 C CA . GLY A 1 294 ? -7.315 -3.113 22.987 1.00 94.25 294 GLY A CA 1
ATOM 2223 C C . GLY A 1 294 ? -8.069 -3.538 24.257 1.00 94.25 294 GLY A C 1
ATOM 2224 O O . GLY A 1 294 ? -9.001 -2.837 24.689 1.00 94.25 294 GLY A O 1
ATOM 2225 N N . PRO A 1 295 ? -7.716 -4.694 24.848 1.00 94.62 295 PRO A N 1
ATOM 2226 C CA . PRO A 1 295 ? -8.318 -5.198 26.079 1.00 94.62 295 PRO A CA 1
ATOM 2227 C C . PRO A 1 295 ? -8.275 -4.211 27.247 1.00 94.62 295 PRO A C 1
ATOM 2229 O O . PRO A 1 295 ? -9.281 -4.071 27.952 1.00 94.62 295 PRO A O 1
ATOM 2232 N N . GLU A 1 296 ? -7.180 -3.471 27.439 1.00 94.38 296 GLU A N 1
ATOM 2233 C CA . GLU A 1 296 ? -7.055 -2.563 28.586 1.00 94.38 296 GLU A CA 1
ATOM 2234 C C . GLU A 1 296 ? -8.087 -1.432 28.530 1.00 94.38 296 GLU A C 1
ATOM 2236 O O . GLU A 1 296 ? -8.676 -1.054 29.551 1.00 94.38 296 GLU A O 1
ATOM 2241 N N . ARG A 1 297 ? -8.391 -0.932 27.324 1.00 94.94 297 ARG A N 1
ATOM 2242 C CA . ARG A 1 297 ? -9.428 0.090 27.113 1.00 94.94 297 ARG A CA 1
ATOM 2243 C C . ARG A 1 297 ? -10.812 -0.412 27.539 1.00 94.94 297 ARG A C 1
ATOM 2245 O O . ARG A 1 297 ? -11.599 0.354 28.103 1.00 94.94 297 ARG A O 1
ATOM 2252 N N . VAL A 1 298 ? -11.113 -1.689 27.298 1.00 96.31 298 VAL A N 1
ATOM 2253 C CA . VAL A 1 298 ? -12.364 -2.333 27.735 1.00 96.31 298 VAL A CA 1
ATOM 2254 C C . VAL A 1 298 ? -12.378 -2.506 29.253 1.00 96.31 298 VAL A C 1
ATOM 2256 O O . VAL A 1 298 ? -13.351 -2.115 29.904 1.00 96.31 298 VAL A O 1
ATOM 2259 N N . VAL A 1 299 ? -11.288 -3.026 29.824 1.00 96.25 299 VAL A N 1
ATOM 2260 C CA . VAL A 1 299 ? -11.140 -3.257 31.270 1.00 96.25 299 VAL A CA 1
ATOM 2261 C C . VAL A 1 299 ? -11.296 -1.965 32.065 1.00 96.25 299 VAL A C 1
ATOM 2263 O O . VAL A 1 299 ? -12.080 -1.907 33.019 1.00 96.25 299 VAL A O 1
ATOM 2266 N N . SER A 1 300 ? -10.607 -0.909 31.637 1.00 95.56 300 SER A N 1
ATOM 2267 C CA . SER A 1 300 ? -10.662 0.413 32.258 1.00 95.56 300 SER A CA 1
ATOM 2268 C C . SER A 1 300 ? -12.085 0.979 32.243 1.00 95.56 300 SER A C 1
ATOM 2270 O O . SER A 1 300 ? -12.612 1.382 33.285 1.00 95.56 300 SER A O 1
ATOM 2272 N N . ARG A 1 301 ? -12.776 0.903 31.095 1.00 96.50 301 ARG A N 1
ATOM 2273 C CA . ARG A 1 301 ? -14.144 1.422 30.965 1.00 96.50 301 ARG A CA 1
ATOM 2274 C C . ARG A 1 301 ? -15.164 0.644 31.796 1.00 96.50 301 ARG A C 1
ATOM 2276 O O . ARG A 1 301 ? -16.053 1.250 32.394 1.00 96.50 301 ARG A O 1
ATOM 2283 N N . ILE A 1 302 ? -15.062 -0.684 31.843 1.00 96.62 302 ILE A N 1
ATOM 2284 C CA . ILE A 1 302 ? -15.952 -1.513 32.671 1.00 96.62 302 ILE A CA 1
ATOM 2285 C C . ILE A 1 302 ? -15.736 -1.207 34.153 1.00 96.62 302 ILE A C 1
ATOM 2287 O O . ILE A 1 302 ? -16.711 -1.024 34.883 1.00 96.62 302 ILE A O 1
ATOM 2291 N N . THR A 1 303 ? -14.479 -1.093 34.585 1.00 95.38 303 THR A N 1
ATOM 2292 C CA . THR A 1 303 ? -14.122 -0.783 35.977 1.00 95.38 303 THR A CA 1
ATOM 2293 C C . THR A 1 303 ? -14.672 0.579 36.405 1.00 95.38 303 THR A C 1
ATOM 2295 O O . THR A 1 303 ? -15.283 0.689 37.469 1.00 95.38 303 THR A O 1
ATOM 2298 N N . GLU A 1 304 ? -14.538 1.599 35.552 1.00 95.50 304 GLU A N 1
ATOM 2299 C CA . GLU A 1 304 ? -15.110 2.933 35.773 1.00 95.50 304 GLU A CA 1
ATOM 2300 C C . GLU A 1 304 ? -16.639 2.877 35.951 1.00 95.50 304 GLU A C 1
ATOM 2302 O O . GLU A 1 304 ? -17.184 3.411 36.921 1.00 95.50 304 GLU A O 1
ATOM 2307 N N . LEU A 1 305 ? -17.351 2.202 35.041 1.00 95.88 305 LEU A N 1
ATOM 2308 C CA . LEU A 1 305 ? -18.815 2.127 35.072 1.00 95.88 305 LEU A CA 1
ATOM 2309 C C . LEU A 1 305 ? -19.348 1.293 36.242 1.00 95.88 305 LEU A C 1
ATOM 2311 O O . LEU A 1 305 ? -20.386 1.642 36.814 1.00 95.88 305 LEU A O 1
ATOM 2315 N N . ALA A 1 306 ? -18.652 0.216 36.608 1.00 93.62 306 ALA A N 1
ATOM 2316 C CA . ALA A 1 306 ? -18.982 -0.596 37.774 1.00 93.62 306 ALA A CA 1
ATOM 2317 C C . ALA A 1 306 ? -18.769 0.197 39.075 1.00 93.62 306 ALA A C 1
ATOM 2319 O O . ALA A 1 306 ? -19.653 0.207 39.934 1.00 93.62 306 ALA A O 1
ATOM 2320 N N . GLY A 1 307 ? -17.652 0.929 39.190 1.00 93.00 307 GLY A N 1
ATOM 2321 C CA . GLY A 1 307 ? -17.357 1.802 40.331 1.00 93.00 307 GLY A CA 1
ATOM 2322 C C . GLY A 1 307 ? -18.352 2.956 40.487 1.00 93.00 307 GLY A C 1
ATOM 2323 O O . GLY A 1 307 ? -18.729 3.301 41.604 1.00 93.00 307 GLY A O 1
ATOM 2324 N N . ALA A 1 308 ? -18.853 3.499 39.374 1.00 94.44 308 ALA A N 1
ATOM 2325 C CA . ALA A 1 308 ? -19.899 4.524 39.357 1.00 94.44 308 ALA A CA 1
ATOM 2326 C C . ALA A 1 308 ? -21.327 3.975 39.577 1.00 94.44 308 ALA A C 1
ATOM 2328 O O . ALA A 1 308 ? -22.291 4.739 39.521 1.00 94.44 308 ALA A O 1
ATOM 2329 N N . GLY A 1 309 ? -21.497 2.660 39.766 1.00 91.25 309 GLY A N 1
ATOM 2330 C CA . GLY A 1 309 ? -22.808 2.023 39.936 1.00 91.25 309 GLY A CA 1
ATOM 2331 C C . GLY A 1 309 ? -23.685 2.014 38.678 1.00 91.25 309 GLY A C 1
ATOM 2332 O O . GLY A 1 309 ? -24.871 1.708 38.765 1.00 91.25 309 GLY A O 1
ATOM 2333 N N . ARG A 1 310 ? -23.122 2.335 37.506 1.00 91.69 310 ARG A N 1
ATOM 2334 C CA . ARG A 1 310 ? -23.835 2.364 36.216 1.00 91.69 310 ARG A CA 1
ATOM 2335 C C . ARG A 1 310 ? -23.932 0.993 35.555 1.00 91.6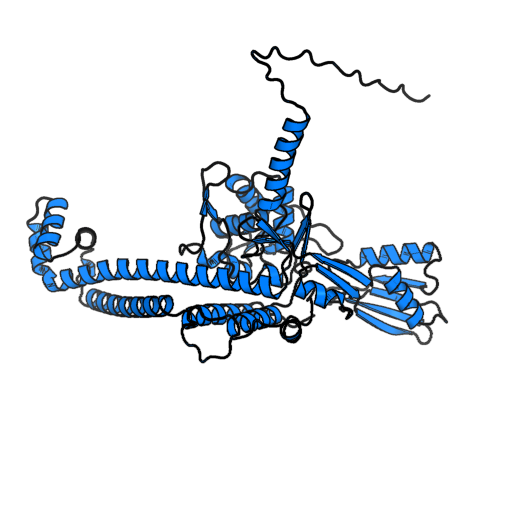9 310 ARG A C 1
ATOM 2337 O O . ARG A 1 310 ? -24.759 0.818 34.670 1.00 91.69 310 ARG A O 1
ATOM 2344 N N . LEU A 1 311 ? -23.088 0.048 35.968 1.00 93.12 311 LEU A N 1
ATOM 2345 C CA . LEU A 1 311 ? -23.047 -1.316 35.448 1.00 93.12 311 LEU A CA 1
ATOM 2346 C C . LEU A 1 311 ? -23.152 -2.287 36.628 1.00 93.12 311 LEU A C 1
ATOM 2348 O O . LEU A 1 311 ? -22.164 -2.667 37.254 1.00 93.12 311 LEU A O 1
ATOM 2352 N N . THR A 1 312 ? -24.389 -2.603 37.013 1.00 90.62 312 THR A N 1
ATOM 2353 C CA . THR A 1 312 ? -24.666 -3.252 38.305 1.00 90.62 312 THR A CA 1
ATOM 2354 C C . THR A 1 312 ? -24.515 -4.768 38.274 1.00 90.62 312 THR A C 1
ATOM 2356 O O . THR A 1 312 ? -24.262 -5.346 39.329 1.00 90.62 312 THR A O 1
ATOM 2359 N N . GLY A 1 313 ? -24.622 -5.403 37.104 1.00 92.25 313 GLY A N 1
ATOM 2360 C CA . GLY A 1 313 ? -24.564 -6.860 36.941 1.00 92.25 313 GLY A CA 1
ATOM 2361 C C . GLY A 1 313 ? -23.160 -7.469 36.864 1.00 92.25 313 GLY A C 1
ATOM 2362 O O . GLY A 1 313 ? -23.042 -8.691 36.823 1.00 92.25 313 GLY A O 1
ATOM 2363 N N . VAL A 1 314 ? -22.097 -6.658 36.877 1.00 94.94 314 VAL A N 1
ATOM 2364 C CA . VAL A 1 314 ? -20.700 -7.127 36.823 1.00 94.94 314 VAL A CA 1
ATOM 2365 C C . VAL A 1 314 ? -20.083 -7.149 38.221 1.00 94.94 314 VAL A C 1
ATOM 2367 O O . VAL A 1 314 ? -20.248 -6.219 39.011 1.00 94.94 314 VAL A O 1
ATOM 2370 N N . SER A 1 315 ? -19.399 -8.246 38.542 1.00 92.81 315 SER A N 1
ATOM 2371 C CA . SER A 1 315 ? -18.726 -8.490 39.826 1.00 92.81 315 SER A CA 1
ATOM 2372 C C . SER A 1 315 ? -17.202 -8.422 39.743 1.00 92.81 315 SER A C 1
ATOM 2374 O O . SER A 1 315 ? -16.558 -8.168 40.757 1.00 92.81 315 SER A O 1
ATOM 2376 N N . GLY A 1 316 ? -16.632 -8.622 38.555 1.00 92.62 316 GLY A N 1
ATOM 2377 C CA . GLY A 1 316 ? -15.196 -8.580 38.324 1.00 92.62 316 GLY A CA 1
ATOM 2378 C C . GLY A 1 316 ? -14.869 -8.702 36.842 1.00 92.62 316 GLY A C 1
ATOM 2379 O O . GLY A 1 316 ? -15.719 -9.088 36.039 1.00 92.62 316 GLY A O 1
ATOM 2380 N N . ILE A 1 317 ? -13.636 -8.362 36.493 1.00 95.38 317 ILE A N 1
ATOM 2381 C CA . ILE A 1 317 ? -13.089 -8.521 35.152 1.00 95.38 317 ILE A CA 1
ATOM 2382 C C . ILE A 1 317 ? -11.641 -8.994 35.269 1.00 95.38 317 ILE A C 1
ATOM 2384 O O . ILE A 1 317 ? -10.916 -8.536 36.152 1.00 95.38 317 ILE A O 1
ATOM 2388 N N . ALA A 1 318 ? -11.244 -9.927 34.413 1.00 94.25 318 ALA A N 1
ATOM 2389 C CA . ALA A 1 318 ? -9.884 -10.433 34.329 1.00 94.25 318 ALA A CA 1
ATOM 2390 C C . ALA A 1 318 ? -9.481 -10.574 32.862 1.00 94.25 318 ALA A C 1
ATOM 2392 O O . ALA A 1 318 ? -10.230 -11.144 32.065 1.00 94.25 318 ALA A O 1
ATOM 2393 N N . ASP A 1 319 ? -8.299 -10.065 32.528 1.00 94.31 319 ASP A N 1
ATOM 2394 C CA . ASP A 1 319 ? -7.650 -10.363 31.260 1.00 94.31 319 ASP A CA 1
ATOM 2395 C C . ASP A 1 319 ? -6.846 -11.656 31.411 1.00 94.31 319 ASP A C 1
ATOM 2397 O O . ASP A 1 319 ? -5.910 -11.730 32.207 1.00 94.31 319 ASP A O 1
ATOM 2401 N N . LEU A 1 320 ? -7.292 -12.697 30.712 1.00 93.75 320 LEU A N 1
ATOM 2402 C CA . LEU A 1 320 ? -6.682 -14.024 30.678 1.00 93.75 320 LEU A CA 1
ATOM 2403 C C . LEU A 1 320 ? -6.088 -14.311 29.294 1.00 93.75 320 LEU A C 1
ATOM 2405 O O . LEU A 1 320 ? -5.943 -15.475 28.927 1.00 93.75 320 LEU A O 1
ATOM 2409 N N . SER A 1 321 ? -5.812 -13.262 28.518 1.00 89.94 321 SER A N 1
ATOM 2410 C CA . SER A 1 321 ? -5.204 -13.378 27.198 1.00 89.94 321 SER A CA 1
ATOM 2411 C C . SER A 1 321 ? -3.773 -13.889 27.306 1.00 89.94 321 SER A C 1
ATOM 2413 O O . SER A 1 321 ? -3.023 -13.526 28.215 1.00 89.94 321 SER A O 1
ATOM 2415 N N . ASP A 1 322 ? -3.393 -14.728 26.356 1.00 88.06 322 ASP A N 1
ATOM 2416 C CA . ASP A 1 322 ? -2.067 -15.323 26.266 1.00 88.06 322 ASP A CA 1
ATOM 2417 C C . ASP A 1 322 ? -1.580 -15.331 24.808 1.00 88.06 322 ASP A C 1
ATOM 2419 O O . ASP A 1 322 ? -2.081 -14.594 23.956 1.00 88.06 322 ASP A O 1
ATOM 2423 N N . MET A 1 323 ? -0.558 -16.138 24.520 1.00 77.06 323 MET A N 1
ATOM 2424 C CA . MET A 1 323 ? -0.020 -16.286 23.166 1.00 77.06 323 MET A CA 1
ATOM 2425 C C . MET A 1 323 ? -1.009 -16.951 22.194 1.00 77.06 323 MET A C 1
ATOM 2427 O O . MET A 1 323 ? -0.843 -16.790 20.985 1.00 77.06 323 MET A O 1
ATOM 2431 N N . ASP A 1 324 ? -2.003 -17.690 22.700 1.00 76.62 324 ASP A N 1
ATOM 2432 C CA . ASP A 1 324 ? -2.980 -18.439 21.907 1.00 76.62 324 ASP A CA 1
ATOM 2433 C C . ASP A 1 324 ? -4.223 -17.594 21.569 1.00 76.62 324 ASP A C 1
ATOM 2435 O O . ASP A 1 324 ? -4.975 -17.941 20.653 1.00 76.62 324 ASP A O 1
ATOM 2439 N N . GLY A 1 325 ? -4.426 -16.455 22.243 1.00 86.50 325 GLY A N 1
ATOM 2440 C CA . GLY A 1 325 ? -5.383 -15.435 21.819 1.00 86.50 325 GLY A CA 1
ATOM 2441 C C . GLY A 1 325 ? -5.952 -14.563 22.937 1.00 86.50 325 GLY A C 1
ATOM 2442 O O . GLY A 1 325 ? -5.606 -14.673 24.113 1.00 86.50 325 GLY A O 1
ATOM 2443 N N . LEU A 1 326 ? -6.873 -13.677 22.548 1.00 93.25 326 LEU A N 1
ATOM 2444 C CA . LEU A 1 326 ? -7.603 -12.816 23.474 1.00 93.25 326 LEU A CA 1
ATOM 2445 C C . LEU A 1 326 ? -8.607 -13.637 24.299 1.00 93.25 326 LEU A C 1
ATOM 2447 O O . LEU A 1 326 ? -9.446 -14.351 23.743 1.00 93.25 326 LEU A O 1
ATOM 2451 N N . ARG A 1 327 ? -8.596 -13.453 25.624 1.00 95.25 327 ARG A N 1
ATOM 2452 C CA . ARG A 1 327 ? -9.640 -13.968 26.518 1.00 95.25 327 ARG A CA 1
ATOM 2453 C C . ARG A 1 327 ? -9.915 -12.998 27.665 1.00 95.25 327 ARG A C 1
ATOM 2455 O O . ARG A 1 327 ? -9.328 -13.104 28.738 1.00 95.25 327 ARG A O 1
ATOM 2462 N N . LEU A 1 328 ? -10.888 -12.106 27.484 1.00 96.44 328 LEU A N 1
ATOM 2463 C CA . LEU A 1 328 ? -11.395 -11.288 28.592 1.00 96.44 328 LEU A CA 1
ATOM 2464 C C . LEU A 1 328 ? -12.558 -11.996 29.279 1.00 96.44 328 LEU A C 1
ATOM 2466 O O . LEU A 1 328 ? -13.574 -12.293 28.649 1.00 96.44 328 LEU A O 1
ATOM 2470 N N . GLN A 1 329 ? -12.432 -12.228 30.581 1.00 97.06 329 GLN A N 1
ATOM 2471 C CA . GLN A 1 329 ? -13.488 -12.798 31.408 1.00 97.06 329 GLN A CA 1
ATOM 2472 C C . GLN A 1 329 ? -14.164 -11.703 32.232 1.00 97.06 329 GLN A C 1
ATOM 2474 O O . GLN A 1 329 ? -13.529 -11.050 33.058 1.00 97.06 329 GLN A O 1
ATOM 2479 N N . ILE A 1 330 ? -15.473 -11.539 32.049 1.00 97.50 330 ILE A N 1
ATOM 2480 C CA . ILE A 1 330 ? -16.302 -10.586 32.791 1.00 97.50 330 ILE A CA 1
ATOM 2481 C C . ILE A 1 330 ? -17.252 -11.375 33.695 1.00 97.50 330 ILE A C 1
ATOM 2483 O O . ILE A 1 330 ? -18.255 -11.928 33.238 1.00 97.50 330 ILE A O 1
ATOM 2487 N N . ASP A 1 331 ? -16.938 -11.431 34.987 1.00 96.06 331 ASP A N 1
ATOM 2488 C CA . ASP A 1 331 ? -17.706 -12.180 35.980 1.00 96.06 331 ASP A CA 1
ATOM 2489 C C . ASP A 1 331 ? -19.029 -11.480 36.301 1.00 96.06 331 ASP A C 1
ATOM 2491 O O . ASP A 1 331 ? -19.052 -10.329 36.750 1.00 96.06 331 ASP A O 1
ATOM 2495 N N . LEU A 1 332 ? -20.138 -12.209 36.210 1.00 95.81 332 LEU A N 1
ATOM 2496 C CA . LEU A 1 332 ? -21.467 -11.690 36.524 1.00 95.81 332 LEU A CA 1
ATOM 2497 C C . LEU A 1 332 ? -21.805 -11.845 38.014 1.00 95.81 332 LEU A C 1
ATOM 2499 O O . LEU A 1 332 ? -21.386 -12.802 38.676 1.00 95.81 332 LEU A O 1
ATOM 2503 N N . LYS A 1 333 ? -22.597 -10.913 38.557 1.00 93.38 333 LYS A N 1
ATOM 2504 C CA . LYS A 1 333 ? -23.141 -11.042 39.915 1.00 93.38 333 LYS A CA 1
ATOM 2505 C C . LYS A 1 333 ? -24.159 -12.192 39.981 1.00 93.38 333 LYS A C 1
ATOM 2507 O O . LYS A 1 333 ? -24.918 -12.400 39.033 1.00 93.38 333 LYS A O 1
ATOM 2512 N N . PRO A 1 334 ? -24.227 -12.934 41.104 1.00 90.88 334 PRO A N 1
ATOM 2513 C CA . PRO A 1 334 ? -25.246 -13.963 41.290 1.00 90.88 334 PRO A CA 1
ATOM 2514 C C . PRO A 1 334 ? -26.662 -13.397 41.119 1.00 90.88 334 PRO A C 1
ATOM 2516 O O . PRO A 1 334 ? -27.004 -12.392 41.737 1.00 90.88 334 PRO A O 1
ATOM 2519 N N . GLY A 1 335 ? -27.486 -14.060 40.304 1.00 86.81 335 GLY A N 1
ATOM 2520 C CA . GLY A 1 335 ? -28.873 -13.657 40.044 1.00 86.81 335 GLY A CA 1
ATOM 2521 C C . GLY A 1 335 ? -29.056 -12.597 38.952 1.00 86.81 335 GLY A C 1
ATOM 2522 O O . GLY A 1 335 ? -30.196 -12.257 38.648 1.00 86.81 335 GLY A O 1
ATOM 2523 N N . SER A 1 336 ? -27.978 -12.087 38.345 1.00 92.06 336 SER A N 1
ATOM 2524 C CA . SER A 1 336 ? -28.071 -11.237 37.152 1.00 92.06 336 SER A CA 1
ATOM 2525 C C . SER A 1 336 ? -28.383 -12.066 35.905 1.00 92.06 336 SER A C 1
ATOM 2527 O O . SER A 1 336 ? -27.820 -13.143 35.728 1.00 92.06 336 SER A O 1
ATOM 2529 N N . ASP A 1 337 ? -29.248 -11.552 35.028 1.00 93.50 337 ASP A N 1
ATOM 2530 C CA . ASP A 1 337 ? -29.501 -12.152 33.714 1.00 93.50 337 ASP A CA 1
ATOM 2531 C C . ASP A 1 337 ? -28.321 -11.867 32.760 1.00 93.50 337 ASP A C 1
ATOM 2533 O O . ASP A 1 337 ? -28.065 -10.696 32.455 1.00 93.50 337 ASP A O 1
ATOM 2537 N N . PRO A 1 338 ? -27.598 -12.893 32.265 1.00 94.31 338 PRO A N 1
ATOM 2538 C CA . PRO A 1 338 ? -26.411 -12.688 31.435 1.00 94.31 338 PRO A CA 1
ATOM 2539 C C . PRO A 1 338 ? -26.671 -11.905 30.147 1.00 94.31 338 PRO A C 1
ATOM 2541 O O . PRO A 1 338 ? -25.843 -11.085 29.753 1.00 94.31 338 PRO A O 1
ATOM 2544 N N . SER A 1 339 ? -27.823 -12.120 29.509 1.00 94.69 339 SER A N 1
ATOM 2545 C CA . SER A 1 339 ? -28.171 -11.465 28.241 1.00 94.69 339 SER A CA 1
ATOM 2546 C C . SER A 1 339 ? -28.399 -9.965 28.430 1.00 94.69 339 SER A C 1
ATOM 2548 O O . SER A 1 339 ? -27.958 -9.154 27.615 1.00 94.69 339 SER A O 1
ATOM 2550 N N . THR A 1 340 ? -29.048 -9.587 29.533 1.00 95.62 340 THR A N 1
ATOM 2551 C CA . THR A 1 340 ? -29.270 -8.187 29.906 1.00 95.62 340 THR A CA 1
ATOM 2552 C C . THR A 1 340 ? -27.947 -7.480 30.187 1.00 95.62 340 THR A C 1
ATOM 2554 O O . THR A 1 340 ? -27.703 -6.410 29.629 1.00 95.62 340 THR A O 1
ATOM 2557 N N . VAL A 1 341 ? -27.061 -8.095 30.981 1.00 96.06 341 VAL A N 1
ATOM 2558 C CA . VAL A 1 341 ? -25.742 -7.512 31.286 1.00 96.06 341 VAL A CA 1
ATOM 2559 C C . VAL A 1 341 ? -24.888 -7.381 30.024 1.00 96.06 341 VAL A C 1
ATOM 2561 O O . VAL A 1 341 ? -24.257 -6.347 29.823 1.00 96.06 341 VAL A O 1
ATOM 2564 N N . LEU A 1 342 ? -24.908 -8.375 29.132 1.00 96.81 342 LEU A N 1
ATOM 2565 C CA . LEU A 1 342 ? -24.229 -8.296 27.837 1.00 96.81 342 LEU A CA 1
ATOM 2566 C C . LEU A 1 342 ? -24.756 -7.132 26.976 1.00 96.81 342 LEU A C 1
ATOM 2568 O O . LEU A 1 342 ? -23.973 -6.409 26.363 1.00 96.81 342 LEU A O 1
ATOM 2572 N N . GLY A 1 343 ? -26.070 -6.893 26.973 1.00 96.44 343 GLY A N 1
ATOM 2573 C CA . GLY A 1 343 ? -26.665 -5.738 26.296 1.00 96.44 343 GLY A CA 1
ATOM 2574 C C . GLY A 1 343 ? -26.210 -4.389 26.869 1.00 96.44 343 GLY A C 1
ATOM 2575 O O . GLY A 1 343 ? -25.957 -3.451 26.109 1.00 96.44 343 GLY A O 1
ATOM 2576 N N . GLU A 1 344 ? -26.074 -4.278 28.195 1.00 96.12 344 GLU A N 1
ATOM 2577 C CA . GLU A 1 344 ? -25.516 -3.084 28.852 1.00 96.12 344 GLU A CA 1
ATOM 2578 C C . GLU A 1 344 ? -24.032 -2.890 28.522 1.00 96.12 344 GLU A C 1
ATOM 2580 O O . GLU A 1 344 ? -23.606 -1.768 28.239 1.00 96.12 344 GLU A O 1
ATOM 2585 N N . LEU A 1 345 ? -23.263 -3.983 28.514 1.00 97.38 345 LEU A N 1
ATOM 2586 C CA . LEU A 1 345 ? -21.854 -3.998 28.137 1.00 97.38 345 LEU A CA 1
ATOM 2587 C C . LEU A 1 345 ? -21.665 -3.468 26.712 1.00 97.38 345 LEU A C 1
ATOM 2589 O O . LEU A 1 345 ? -20.896 -2.526 26.526 1.00 97.38 345 LEU A O 1
ATOM 2593 N N . TYR A 1 346 ? -22.411 -3.971 25.726 1.00 97.00 346 TYR A N 1
ATOM 2594 C CA . TYR A 1 346 ? -22.356 -3.435 24.361 1.00 97.00 346 TYR A CA 1
ATOM 2595 C C . TYR A 1 346 ? -22.735 -1.950 24.298 1.00 97.00 346 TYR A C 1
ATOM 2597 O O . TYR A 1 346 ? -22.068 -1.167 23.635 1.00 97.00 346 TYR A O 1
ATOM 2605 N N . ARG A 1 347 ? -23.776 -1.517 25.017 1.00 95.50 347 ARG A N 1
ATOM 2606 C CA . ARG A 1 347 ? -24.251 -0.125 24.940 1.00 95.50 347 ARG A CA 1
ATOM 2607 C C . ARG A 1 347 ? -23.289 0.895 25.556 1.00 95.50 347 ARG A C 1
ATOM 2609 O O . ARG A 1 347 ? -23.323 2.068 25.183 1.00 95.50 347 ARG A O 1
ATOM 2616 N N . HIS A 1 348 ? -22.513 0.499 26.562 1.00 95.75 348 HIS A N 1
ATOM 2617 C CA . HIS A 1 348 ? -21.780 1.446 27.410 1.00 95.75 348 HIS A CA 1
ATOM 2618 C C . HIS A 1 348 ? -20.258 1.284 27.385 1.00 95.75 348 HIS A C 1
ATOM 2620 O O . HIS A 1 348 ? -19.552 2.119 27.964 1.00 95.75 348 HIS A O 1
ATOM 2626 N N . THR A 1 349 ? -19.749 0.258 26.708 1.00 97.25 349 THR A N 1
ATOM 2627 C CA . THR A 1 349 ? -18.319 -0.060 26.652 1.00 97.25 349 THR A CA 1
ATOM 2628 C C . THR A 1 349 ? -17.850 -0.215 25.202 1.00 97.25 349 THR A C 1
ATOM 2630 O O . THR A 1 349 ? -18.681 -0.426 24.323 1.00 97.25 349 THR A O 1
ATOM 2633 N N . PRO A 1 350 ? -16.530 -0.195 24.944 1.00 96.69 350 PRO A N 1
ATOM 2634 C CA . PRO A 1 350 ? -15.962 -0.441 23.616 1.00 96.69 350 PRO A CA 1
ATOM 2635 C C . PRO A 1 350 ? -16.156 -1.872 23.083 1.00 96.69 350 PRO A C 1
ATOM 2637 O O . PRO A 1 350 ? -15.553 -2.229 22.077 1.00 96.69 350 PRO A O 1
ATOM 2640 N N . LEU A 1 351 ? -16.963 -2.715 23.743 1.00 97.50 351 LEU A N 1
ATOM 2641 C CA . LEU A 1 351 ? -17.377 -4.014 23.207 1.00 97.50 351 LEU A CA 1
ATOM 2642 C C . LEU A 1 351 ? -18.329 -3.877 22.008 1.00 97.50 351 LEU A C 1
ATOM 2644 O O . LEU A 1 351 ? -18.489 -4.839 21.264 1.00 97.50 351 LEU A O 1
ATOM 2648 N N . GLU A 1 352 ? -18.957 -2.718 21.798 1.00 97.12 352 GLU A N 1
ATOM 2649 C CA . GLU A 1 352 ? -19.584 -2.342 20.526 1.00 97.12 352 GLU A CA 1
ATOM 2650 C C . GLU A 1 352 ? -19.107 -0.939 20.137 1.00 97.12 352 GLU A C 1
ATOM 2652 O O . GLU A 1 352 ? -19.186 -0.006 20.933 1.00 97.12 352 GLU A O 1
ATOM 2657 N N . GLU A 1 353 ? -18.624 -0.781 18.908 1.00 95.25 353 GLU A N 1
ATOM 2658 C CA . GLU A 1 353 ? -18.195 0.507 18.354 1.00 95.25 353 GLU A CA 1
ATOM 2659 C C . GLU A 1 353 ? -18.912 0.767 17.025 1.00 95.25 353 GLU A C 1
ATOM 2661 O O . GLU A 1 353 ? -19.203 -0.153 16.254 1.00 95.25 353 GLU A O 1
ATOM 2666 N N . SER A 1 354 ? -19.196 2.038 16.744 1.00 94.81 354 SER A N 1
ATOM 2667 C CA . SER A 1 354 ? -19.745 2.473 15.459 1.00 94.81 354 SER A CA 1
ATOM 2668 C C . SER A 1 354 ? -18.638 3.111 14.631 1.00 94.81 354 SER A C 1
ATOM 2670 O O . SER A 1 354 ? -18.222 4.237 14.897 1.00 94.81 354 SER A O 1
ATOM 2672 N N . LEU A 1 355 ? -18.185 2.413 13.596 1.00 95.31 355 LEU A N 1
ATOM 2673 C CA . LEU A 1 355 ? -17.132 2.875 12.701 1.00 95.31 355 LEU A CA 1
ATOM 2674 C C . LEU A 1 355 ? -17.750 3.658 11.540 1.00 95.31 355 LEU A C 1
ATOM 2676 O O . LEU A 1 355 ? -18.595 3.141 10.810 1.00 95.31 355 LEU A O 1
ATOM 2680 N N . SER A 1 356 ? -17.348 4.913 11.357 1.00 95.31 356 SER A N 1
ATOM 2681 C CA . SER A 1 356 ? -17.777 5.712 10.206 1.00 95.31 356 SER A CA 1
ATOM 2682 C C . SER A 1 356 ? -17.005 5.311 8.951 1.00 95.31 356 SER A C 1
ATOM 2684 O O . SER A 1 356 ? -15.800 5.086 9.005 1.00 95.31 356 SER A O 1
ATOM 2686 N N . VAL A 1 357 ? -17.677 5.263 7.805 1.00 97.31 357 VAL A N 1
ATOM 2687 C CA . VAL A 1 357 ? -17.040 5.091 6.496 1.00 97.31 357 VAL A CA 1
ATOM 2688 C C . VAL A 1 357 ? -17.147 6.401 5.734 1.00 97.31 357 VAL A C 1
ATOM 2690 O O . VAL A 1 357 ? -18.234 6.969 5.614 1.00 97.31 357 VAL A O 1
ATOM 2693 N N . ASN A 1 358 ? -16.015 6.886 5.236 1.00 97.75 358 ASN A N 1
ATOM 2694 C CA . ASN A 1 358 ? -15.930 8.067 4.389 1.00 97.75 358 ASN A CA 1
ATOM 2695 C C . ASN A 1 358 ? -14.773 7.897 3.397 1.00 97.75 358 ASN A C 1
ATOM 2697 O O . ASN A 1 358 ? -13.631 8.244 3.695 1.00 97.75 358 ASN A O 1
ATOM 2701 N N . ASN A 1 359 ? -15.068 7.348 2.225 1.00 97.56 359 ASN A N 1
ATOM 2702 C CA . ASN A 1 359 ? -14.095 6.987 1.198 1.00 97.56 359 ASN A CA 1
ATOM 2703 C C . ASN A 1 359 ? -13.693 8.208 0.359 1.00 97.56 359 ASN A C 1
ATOM 2705 O O . ASN A 1 359 ? -14.045 8.309 -0.816 1.00 97.56 359 ASN A O 1
ATOM 2709 N N . VAL A 1 360 ? -12.975 9.152 0.971 1.00 98.31 360 VAL A N 1
ATOM 2710 C CA . VAL A 1 360 ? -12.379 10.290 0.256 1.00 98.31 360 VAL A CA 1
ATOM 2711 C C . VAL A 1 360 ? -10.977 9.913 -0.210 1.00 98.31 360 VAL A C 1
ATOM 2713 O O . VAL A 1 360 ? -10.126 9.543 0.601 1.00 98.31 360 VAL A O 1
ATOM 2716 N N . VAL A 1 361 ? -10.738 10.017 -1.513 1.00 98.25 361 VAL A N 1
ATOM 2717 C CA . VAL A 1 361 ? -9.484 9.638 -2.183 1.00 98.25 361 VAL A CA 1
ATOM 2718 C C . VAL A 1 361 ? -9.101 10.699 -3.212 1.00 98.25 361 VAL A C 1
ATOM 2720 O O . VAL A 1 361 ? -9.955 11.474 -3.640 1.00 98.25 361 VAL A O 1
ATOM 2723 N N . LEU A 1 362 ? -7.838 10.746 -3.631 1.00 98.12 362 LEU A N 1
ATOM 2724 C CA . LEU A 1 362 ? -7.418 11.578 -4.759 1.00 98.12 362 LEU A CA 1
ATOM 2725 C C . LEU A 1 362 ? -7.654 10.814 -6.064 1.00 98.12 362 LEU A C 1
ATOM 2727 O O . LEU A 1 362 ? -7.016 9.788 -6.306 1.00 98.12 362 LEU A O 1
ATOM 2731 N N . VAL A 1 363 ? -8.545 11.340 -6.901 1.00 97.56 363 VAL A N 1
ATOM 2732 C CA . VAL A 1 363 ? -8.726 10.928 -8.297 1.00 97.56 363 VAL A CA 1
ATOM 2733 C C . VAL A 1 363 ? -8.119 12.029 -9.154 1.00 97.56 363 VAL A C 1
ATOM 2735 O O . VAL A 1 363 ? -8.577 13.167 -9.096 1.00 97.56 363 VAL A O 1
ATOM 2738 N N . ASP A 1 364 ? -7.033 11.725 -9.865 1.00 93.56 364 ASP A N 1
ATOM 2739 C CA . ASP A 1 364 ? -6.282 12.701 -10.672 1.00 93.56 364 ASP A CA 1
ATOM 2740 C C . ASP A 1 364 ? -5.901 13.978 -9.892 1.00 93.56 364 ASP A C 1
ATOM 2742 O O . ASP A 1 364 ? -5.953 15.098 -10.394 1.00 93.56 364 ASP A O 1
ATOM 2746 N N . GLY A 1 365 ? -5.534 13.804 -8.616 1.00 92.88 365 GLY A N 1
ATOM 2747 C CA . GLY A 1 365 ? -5.158 14.894 -7.708 1.00 92.88 365 GLY A CA 1
ATOM 2748 C C . GLY A 1 365 ? -6.333 15.635 -7.058 1.00 92.88 365 GLY A C 1
ATOM 2749 O O . GLY A 1 365 ? -6.101 16.485 -6.200 1.00 92.88 365 GLY A O 1
ATOM 2750 N N . VAL A 1 366 ? -7.580 15.298 -7.3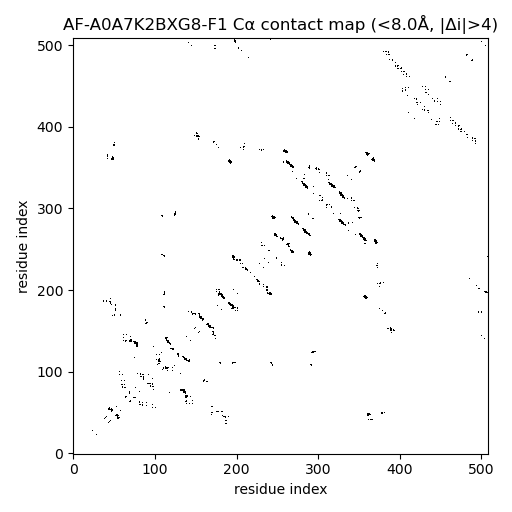99 1.00 95.50 366 VAL A N 1
ATOM 2751 C CA . VAL A 1 366 ? -8.786 15.935 -6.854 1.00 95.50 366 VAL A CA 1
ATOM 2752 C C . VAL A 1 366 ? -9.427 15.048 -5.778 1.00 95.50 366 VAL A C 1
ATOM 2754 O O . VAL A 1 366 ? -9.718 13.876 -6.043 1.00 95.50 366 VAL A O 1
ATOM 2757 N N . PRO A 1 367 ? -9.688 15.568 -4.562 1.00 96.62 367 PRO A N 1
ATOM 2758 C CA . PRO A 1 367 ? -10.367 14.808 -3.518 1.00 96.62 367 PRO A CA 1
ATOM 2759 C C . PRO A 1 367 ? -11.815 14.499 -3.921 1.00 96.62 367 PRO A C 1
ATOM 2761 O O . PRO A 1 367 ? -12.628 15.402 -4.110 1.00 96.62 367 PRO A O 1
ATOM 2764 N N . THR A 1 368 ? -12.145 13.215 -4.012 1.00 97.69 368 THR A N 1
ATOM 2765 C CA . THR A 1 368 ? -13.447 12.714 -4.468 1.00 97.69 368 THR A CA 1
ATOM 2766 C C . THR A 1 368 ? -13.959 11.649 -3.503 1.00 97.69 368 THR A C 1
ATOM 2768 O O . THR A 1 368 ? -13.181 10.849 -2.987 1.00 97.69 368 THR A O 1
ATOM 2771 N N . THR A 1 369 ? -15.266 11.652 -3.224 1.00 98.12 369 THR A N 1
ATOM 2772 C CA . THR A 1 369 ? -15.917 10.590 -2.437 1.00 98.12 369 THR A CA 1
ATOM 2773 C C . THR A 1 369 ? -16.428 9.513 -3.386 1.00 98.12 369 THR A C 1
ATOM 2775 O O . THR A 1 369 ? -17.206 9.841 -4.277 1.00 98.12 369 THR A O 1
ATOM 2778 N N . VAL A 1 370 ? -16.000 8.263 -3.200 1.00 97.50 370 VAL A N 1
ATOM 2779 C CA . VAL A 1 370 ? -16.264 7.169 -4.152 1.00 97.50 370 VAL A CA 1
ATOM 2780 C C . VAL A 1 370 ? -16.802 5.905 -3.470 1.00 97.50 370 VAL A C 1
ATOM 2782 O O . VAL A 1 370 ? -16.395 5.545 -2.362 1.00 97.50 370 VAL A O 1
ATOM 2785 N N . GLY A 1 371 ? -17.720 5.209 -4.145 1.00 97.69 371 GLY A N 1
ATOM 2786 C CA . GLY A 1 371 ? -18.237 3.903 -3.716 1.00 97.69 371 GLY A CA 1
ATOM 2787 C C . GLY A 1 371 ? -17.290 2.736 -4.035 1.00 97.69 371 GLY A C 1
ATOM 2788 O O . GLY A 1 371 ? -16.290 2.893 -4.737 1.00 97.69 371 GLY A O 1
ATOM 2789 N N . LEU A 1 372 ? -17.634 1.532 -3.567 1.00 97.62 372 LEU A N 1
ATOM 2790 C CA . LEU A 1 372 ? -16.838 0.308 -3.753 1.00 97.62 372 LEU A CA 1
ATOM 2791 C C . LEU A 1 372 ? -16.595 -0.006 -5.237 1.00 97.62 372 LEU A C 1
ATOM 2793 O O . LEU A 1 372 ? -15.474 -0.316 -5.635 1.00 97.62 372 LEU A O 1
ATOM 2797 N N . ARG A 1 373 ? -17.631 0.135 -6.074 1.00 96.75 373 ARG A N 1
ATOM 2798 C CA . ARG A 1 373 ? -17.516 -0.089 -7.522 1.00 96.75 373 ARG A CA 1
ATOM 2799 C C . ARG A 1 373 ? -16.456 0.811 -8.153 1.00 96.75 373 ARG A C 1
ATOM 2801 O O . ARG A 1 373 ? -15.627 0.325 -8.914 1.00 96.75 373 ARG A O 1
ATOM 2808 N N . GLU A 1 374 ? -16.513 2.107 -7.861 1.00 97.12 374 GLU A N 1
ATOM 2809 C CA . GLU A 1 374 ? -15.617 3.109 -8.448 1.00 97.12 374 GLU A CA 1
ATOM 2810 C C . GLU A 1 374 ? -14.173 2.889 -7.992 1.00 97.12 374 GLU A C 1
ATOM 2812 O O . GLU A 1 374 ? -13.260 2.954 -8.811 1.00 97.12 374 GLU A O 1
ATOM 2817 N N . LEU A 1 375 ? -13.960 2.514 -6.725 1.00 98.12 375 LEU A N 1
ATOM 2818 C CA . LEU A 1 375 ? -12.641 2.106 -6.228 1.00 98.12 375 LEU A CA 1
ATOM 2819 C C . LEU A 1 375 ? -12.065 0.930 -7.035 1.00 98.12 375 LEU A C 1
ATOM 2821 O O . LEU A 1 375 ? -10.917 0.990 -7.479 1.00 98.12 375 LEU A O 1
ATOM 2825 N N . CYS A 1 376 ? -12.862 -0.116 -7.279 1.00 97.94 376 CYS A N 1
ATOM 2826 C CA . CYS A 1 376 ? -12.449 -1.234 -8.130 1.00 97.94 376 CYS A CA 1
ATOM 2827 C C . CYS A 1 376 ? -12.182 -0.788 -9.578 1.00 97.94 376 CYS A C 1
ATOM 2829 O O . CYS A 1 376 ? -11.207 -1.229 -10.181 1.00 97.94 376 CYS A O 1
ATOM 2831 N N . GLU A 1 377 ? -13.018 0.086 -10.148 1.00 96.56 377 GLU A N 1
ATOM 2832 C CA . GLU A 1 377 ? -12.835 0.612 -11.507 1.00 96.56 377 GLU A CA 1
ATOM 2833 C C . GLU A 1 377 ? -11.519 1.397 -11.644 1.00 96.56 377 GLU A C 1
ATOM 2835 O O . GLU A 1 377 ? -10.781 1.164 -12.606 1.00 96.56 377 GLU A O 1
ATOM 2840 N N . HIS A 1 378 ? -11.184 2.252 -10.673 1.00 98.00 378 HIS A N 1
ATOM 2841 C CA . HIS A 1 378 ? -9.927 3.006 -10.649 1.00 98.00 378 HIS A CA 1
ATOM 2842 C C . HIS A 1 378 ? -8.700 2.104 -10.496 1.00 98.00 378 HIS A C 1
ATOM 2844 O O . HIS A 1 378 ? -7.723 2.277 -11.229 1.00 98.00 378 HIS A O 1
ATOM 2850 N N . TYR A 1 379 ? -8.756 1.107 -9.609 1.00 98.25 379 TYR A N 1
ATOM 2851 C CA . TYR A 1 379 ? -7.680 0.123 -9.473 1.00 98.25 379 TYR A CA 1
ATOM 2852 C C . TYR A 1 379 ? -7.460 -0.657 -10.783 1.00 98.25 379 TYR A C 1
ATOM 2854 O O . TYR A 1 379 ? -6.329 -0.782 -11.255 1.00 98.25 379 TYR A O 1
ATOM 2862 N N . VAL A 1 380 ? -8.536 -1.128 -11.427 1.00 97.56 380 VAL A N 1
ATOM 2863 C CA . VAL A 1 380 ? -8.458 -1.843 -12.713 1.00 97.56 380 VAL A CA 1
ATOM 2864 C C . VAL A 1 380 ? -7.859 -0.958 -13.803 1.00 97.56 380 VAL A C 1
ATOM 2866 O O . VAL A 1 380 ? -7.006 -1.422 -14.559 1.00 97.56 380 VAL A O 1
ATOM 2869 N N . ALA A 1 381 ? -8.289 0.303 -13.894 1.00 97.12 381 ALA A N 1
ATOM 2870 C CA . ALA A 1 381 ? -7.767 1.249 -14.876 1.00 97.12 381 ALA A CA 1
ATOM 2871 C C . ALA A 1 381 ? -6.257 1.472 -14.694 1.00 97.12 381 ALA A C 1
ATOM 2873 O O . ALA A 1 381 ? -5.502 1.376 -15.664 1.00 97.12 381 ALA A O 1
ATOM 2874 N N . HIS A 1 382 ? -5.812 1.671 -13.450 1.00 98.25 382 HIS A N 1
ATOM 2875 C CA . HIS A 1 382 ? -4.393 1.800 -13.113 1.00 98.25 382 HIS A CA 1
ATOM 2876 C C . HIS A 1 382 ? -3.594 0.553 -13.496 1.00 98.25 382 HIS A C 1
ATOM 2878 O O . HIS A 1 382 ? -2.592 0.647 -14.204 1.00 98.25 382 HIS A O 1
ATOM 2884 N N . ARG A 1 383 ? -4.067 -0.640 -13.117 1.00 97.75 383 ARG A N 1
ATOM 2885 C CA . ARG A 1 383 ? -3.383 -1.896 -13.459 1.00 97.75 383 ARG A CA 1
ATOM 2886 C C . ARG A 1 383 ? -3.301 -2.140 -14.958 1.00 97.75 383 ARG A C 1
ATOM 2888 O O . ARG A 1 383 ? -2.267 -2.601 -15.435 1.00 97.75 383 ARG A O 1
ATOM 2895 N N . LEU A 1 384 ? -4.342 -1.808 -15.720 1.00 97.25 384 LEU A N 1
ATOM 2896 C CA . LEU A 1 384 ? -4.292 -1.897 -17.181 1.00 97.25 384 LEU A CA 1
ATOM 2897 C C . LEU A 1 384 ? -3.239 -0.947 -17.764 1.00 97.25 384 LEU A C 1
ATOM 2899 O O . LEU A 1 384 ? -2.464 -1.366 -18.624 1.00 97.25 384 LEU A O 1
ATOM 2903 N N . GLN A 1 385 ? -3.154 0.291 -17.267 1.00 97.81 385 GLN A N 1
ATOM 2904 C CA . GLN A 1 385 ? -2.117 1.237 -17.682 1.00 97.81 385 GLN A CA 1
ATOM 2905 C C . GLN A 1 385 ? -0.712 0.706 -17.371 1.00 97.81 385 GLN A C 1
ATOM 2907 O O . GLN A 1 385 ? 0.156 0.740 -18.245 1.00 97.81 385 GLN A O 1
ATOM 2912 N N . VAL A 1 386 ? -0.498 0.175 -16.164 1.00 98.25 386 VAL A N 1
ATOM 2913 C CA . VAL A 1 386 ? 0.782 -0.418 -15.753 1.00 98.25 386 VAL A CA 1
ATOM 2914 C C . VAL A 1 386 ? 1.159 -1.591 -16.656 1.00 98.25 386 VAL A C 1
ATOM 2916 O O . VAL A 1 386 ? 2.264 -1.607 -17.194 1.00 98.25 386 VAL A O 1
ATOM 2919 N N . VAL A 1 387 ? 0.238 -2.531 -16.903 1.00 97.25 387 VAL A N 1
ATOM 2920 C CA . VAL A 1 387 ? 0.480 -3.675 -17.798 1.00 97.25 387 VAL A CA 1
ATOM 2921 C C . VAL A 1 387 ? 0.849 -3.202 -19.202 1.00 97.25 387 VAL A C 1
ATOM 2923 O O . VAL A 1 387 ? 1.824 -3.687 -19.768 1.00 97.25 387 VAL A O 1
ATOM 2926 N N . VAL A 1 388 ? 0.127 -2.226 -19.757 1.00 97.94 388 VAL A N 1
ATOM 2927 C CA . VAL A 1 388 ? 0.422 -1.676 -21.088 1.00 97.94 388 VAL A CA 1
ATOM 2928 C C . VAL A 1 388 ? 1.800 -1.014 -21.130 1.00 97.94 388 VAL A C 1
ATOM 2930 O O . VAL A 1 388 ? 2.558 -1.251 -22.073 1.00 97.94 388 VAL A O 1
ATOM 2933 N N . ARG A 1 389 ? 2.151 -0.200 -20.128 1.00 98.38 389 ARG A N 1
ATOM 2934 C CA . ARG A 1 389 ? 3.464 0.459 -20.053 1.00 98.38 389 ARG A CA 1
ATOM 2935 C C . ARG A 1 389 ? 4.597 -0.554 -19.922 1.00 98.38 389 ARG A C 1
ATOM 2937 O O . ARG A 1 389 ? 5.519 -0.521 -20.734 1.00 98.38 389 ARG A O 1
ATOM 2944 N N . ARG A 1 390 ? 4.455 -1.520 -19.013 1.00 97.94 390 ARG A N 1
ATOM 2945 C CA . ARG A 1 390 ? 5.387 -2.637 -18.824 1.00 97.94 390 ARG A CA 1
ATOM 2946 C C . ARG A 1 390 ? 5.596 -3.425 -20.113 1.00 97.94 390 ARG A C 1
ATOM 2948 O O . ARG A 1 390 ? 6.726 -3.663 -20.527 1.00 97.94 390 ARG A O 1
ATOM 2955 N N . THR A 1 391 ? 4.512 -3.808 -20.791 1.00 98.00 391 THR A N 1
ATOM 2956 C CA . THR A 1 391 ? 4.592 -4.554 -22.053 1.00 98.00 391 THR A CA 1
ATOM 2957 C C . THR A 1 391 ? 5.244 -3.720 -23.157 1.00 98.00 391 THR A C 1
ATOM 2959 O O . THR A 1 391 ? 6.040 -4.259 -23.918 1.00 98.00 391 THR A O 1
ATOM 2962 N N . ARG A 1 392 ? 4.990 -2.405 -23.230 1.00 98.38 392 ARG A N 1
ATOM 2963 C CA . ARG A 1 392 ? 5.701 -1.509 -24.161 1.00 98.38 392 ARG A CA 1
ATOM 2964 C C . ARG A 1 392 ? 7.186 -1.395 -23.832 1.00 98.38 392 ARG A C 1
ATOM 2966 O O . ARG A 1 392 ? 7.990 -1.407 -24.755 1.00 98.38 392 ARG A O 1
ATOM 2973 N N . HIS A 1 393 ? 7.552 -1.293 -22.556 1.00 98.31 393 HIS A N 1
ATOM 2974 C CA . HIS A 1 393 ? 8.948 -1.271 -22.123 1.00 98.31 393 HIS A CA 1
ATOM 2975 C C . HIS A 1 393 ? 9.668 -2.555 -22.547 1.00 98.31 393 HIS A C 1
ATOM 2977 O O . HIS A 1 393 ? 10.680 -2.492 -23.242 1.00 98.31 393 HIS A O 1
ATOM 2983 N N . ARG A 1 394 ? 9.103 -3.719 -22.206 1.00 98.06 394 ARG A N 1
ATOM 2984 C CA . ARG A 1 394 ? 9.656 -5.029 -22.581 1.00 98.06 394 ARG A CA 1
ATOM 2985 C C . ARG A 1 394 ? 9.739 -5.212 -24.094 1.00 98.06 394 ARG A C 1
ATOM 2987 O O . ARG A 1 394 ? 10.760 -5.686 -24.573 1.00 98.06 394 ARG A O 1
ATOM 2994 N N . LEU A 1 395 ? 8.723 -4.769 -24.840 1.00 98.50 395 LEU A N 1
ATOM 2995 C CA . LEU A 1 395 ? 8.739 -4.776 -26.303 1.00 98.50 395 LEU A CA 1
ATOM 2996 C C . LEU A 1 395 ? 9.900 -3.949 -26.863 1.00 98.50 395 LEU A C 1
ATOM 2998 O O . LEU A 1 395 ? 10.666 -4.472 -27.661 1.00 98.50 395 LEU A O 1
ATOM 3002 N N . ARG A 1 396 ? 10.079 -2.701 -26.404 1.00 98.31 396 ARG A N 1
ATOM 3003 C CA . ARG A 1 396 ? 11.205 -1.857 -26.841 1.00 98.31 396 ARG A CA 1
ATOM 3004 C C . ARG A 1 396 ? 12.549 -2.527 -26.562 1.00 98.31 396 ARG A C 1
ATOM 3006 O O . ARG A 1 396 ? 13.384 -2.595 -27.453 1.00 98.31 396 ARG A O 1
ATOM 3013 N N . ARG A 1 397 ? 12.740 -3.070 -25.355 1.00 98.06 397 ARG A N 1
ATOM 3014 C CA . ARG A 1 397 ? 13.981 -3.765 -24.968 1.00 98.06 397 ARG A CA 1
ATOM 3015 C C . ARG A 1 397 ? 14.228 -5.020 -25.802 1.00 98.06 397 ARG A C 1
ATOM 3017 O O . ARG A 1 397 ? 15.371 -5.283 -26.170 1.00 98.06 397 ARG A O 1
ATOM 3024 N N . ALA A 1 398 ? 13.178 -5.780 -26.105 1.00 98.31 398 ALA A N 1
ATOM 3025 C CA . ALA A 1 398 ? 13.268 -6.963 -26.949 1.00 98.31 398 ALA A CA 1
ATOM 3026 C C . ALA A 1 398 ? 13.594 -6.595 -28.405 1.00 98.31 398 ALA A C 1
ATOM 3028 O O . ALA A 1 398 ? 14.492 -7.202 -28.979 1.00 98.31 398 ALA A O 1
ATOM 3029 N N . ASP A 1 399 ? 12.944 -5.571 -28.972 1.00 98.19 399 ASP A N 1
ATOM 3030 C CA . ASP A 1 399 ? 13.236 -5.053 -30.318 1.00 98.19 399 ASP A CA 1
ATOM 3031 C C . ASP A 1 399 ? 14.684 -4.515 -30.402 1.00 98.19 399 ASP A C 1
ATOM 3033 O O . ASP A 1 399 ? 15.423 -4.875 -31.317 1.00 98.19 399 ASP A O 1
ATOM 3037 N N . GLU A 1 400 ? 15.134 -3.718 -29.421 1.00 97.75 400 GLU A N 1
ATOM 3038 C CA . GLU A 1 400 ? 16.521 -3.224 -29.316 1.00 97.75 400 GLU A CA 1
ATOM 3039 C C . GLU A 1 400 ? 17.533 -4.375 -29.260 1.00 97.75 400 GLU A C 1
ATOM 3041 O O . GLU A 1 400 ? 18.574 -4.344 -29.923 1.00 97.75 400 GLU A O 1
ATOM 3046 N N . ARG A 1 401 ? 17.236 -5.409 -28.463 1.00 97.75 401 ARG A N 1
ATOM 3047 C CA . ARG A 1 401 ? 18.114 -6.568 -28.318 1.00 97.75 401 ARG A CA 1
ATOM 3048 C C . ARG A 1 401 ? 18.142 -7.411 -29.588 1.00 97.75 401 ARG A C 1
ATOM 3050 O O . ARG A 1 401 ? 19.234 -7.783 -30.014 1.00 97.75 401 ARG A O 1
ATOM 3057 N N . LEU A 1 402 ? 16.985 -7.681 -30.191 1.00 98.25 402 LEU A N 1
ATOM 3058 C CA . LEU A 1 402 ? 16.877 -8.442 -31.435 1.00 98.25 402 LEU A CA 1
ATOM 3059 C C . LEU A 1 402 ? 17.637 -7.736 -32.557 1.00 98.25 402 LEU A C 1
ATOM 3061 O O . LEU A 1 402 ? 18.396 -8.385 -33.265 1.00 98.25 402 LEU A O 1
ATOM 3065 N N . HIS A 1 403 ? 17.526 -6.407 -32.642 1.00 97.81 403 HIS A N 1
ATOM 3066 C CA . HIS A 1 403 ? 18.284 -5.598 -33.595 1.00 97.81 403 HIS A CA 1
ATOM 3067 C C . HIS A 1 403 ? 19.796 -5.839 -33.480 1.00 97.81 403 HIS A C 1
ATOM 3069 O O . HIS A 1 403 ? 20.479 -6.042 -34.482 1.00 97.81 403 HIS A O 1
ATOM 3075 N N . ILE A 1 404 ? 20.338 -5.877 -32.261 1.00 97.38 404 ILE A N 1
ATOM 3076 C CA . ILE A 1 404 ? 21.761 -6.177 -32.039 1.00 97.38 404 ILE A CA 1
ATOM 3077 C C . ILE A 1 404 ? 22.086 -7.625 -32.424 1.00 97.38 404 ILE A C 1
ATOM 3079 O O . ILE A 1 404 ? 23.091 -7.865 -33.092 1.00 97.38 404 ILE A O 1
ATOM 3083 N N . VAL A 1 405 ? 21.256 -8.584 -32.007 1.00 97.06 405 VAL A N 1
ATOM 3084 C CA . VA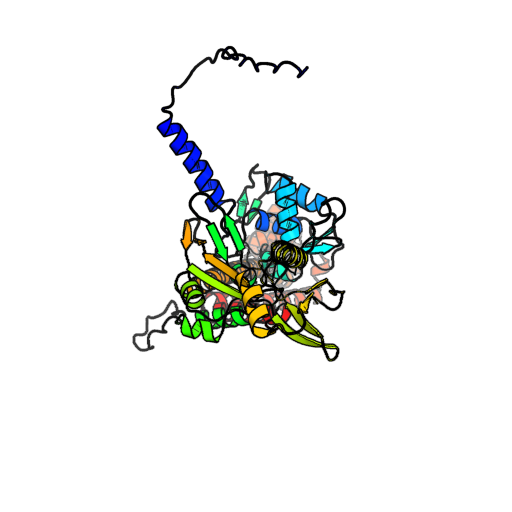L A 1 405 ? 21.469 -10.016 -32.266 1.00 97.06 405 VAL A CA 1
ATOM 3085 C C . VAL A 1 405 ? 21.456 -10.317 -33.767 1.00 97.06 405 VAL A C 1
ATOM 3087 O O . VAL A 1 405 ? 22.375 -10.977 -34.242 1.00 97.06 405 VAL A O 1
ATOM 3090 N N . ASP A 1 406 ? 20.510 -9.763 -34.527 1.00 96.56 406 ASP A N 1
ATOM 3091 C CA . ASP A 1 406 ? 20.443 -9.912 -35.987 1.00 96.56 406 ASP A CA 1
ATOM 3092 C C . ASP A 1 406 ? 21.716 -9.377 -36.669 1.00 96.56 406 ASP A C 1
ATOM 3094 O O . ASP A 1 406 ? 22.242 -9.998 -37.593 1.00 96.56 406 ASP A O 1
ATOM 3098 N N . GLY A 1 407 ? 22.269 -8.262 -36.174 1.00 95.69 407 GLY A N 1
ATOM 3099 C CA . GLY A 1 407 ? 23.537 -7.717 -36.670 1.00 95.69 407 GLY A CA 1
ATOM 3100 C C . GLY A 1 407 ? 24.739 -8.616 -36.363 1.00 95.69 407 GLY A C 1
ATOM 3101 O O . GLY A 1 407 ? 25.604 -8.805 -37.217 1.00 95.69 407 GLY A O 1
ATOM 3102 N N . LEU A 1 408 ? 24.786 -9.206 -35.164 1.00 95.31 408 LEU A N 1
ATOM 3103 C CA . LEU A 1 408 ? 25.828 -10.165 -34.781 1.00 95.31 408 LEU A CA 1
ATOM 3104 C C . LEU A 1 408 ? 25.751 -11.453 -35.612 1.00 95.31 408 LEU A C 1
ATOM 3106 O O . LEU A 1 408 ? 26.785 -11.940 -36.059 1.00 95.31 408 LEU A O 1
ATOM 3110 N N . ILE A 1 409 ? 24.547 -11.978 -35.848 1.00 95.00 409 ILE A N 1
ATOM 3111 C CA . ILE A 1 409 ? 24.306 -13.146 -36.708 1.00 95.00 409 ILE A CA 1
ATOM 3112 C C . ILE A 1 409 ? 24.813 -12.859 -38.126 1.00 95.00 409 ILE A C 1
ATOM 3114 O O . ILE A 1 409 ? 25.646 -13.608 -38.636 1.00 95.00 409 ILE A O 1
ATOM 3118 N N . ALA A 1 410 ? 24.410 -11.727 -38.716 1.00 94.00 410 ALA A N 1
ATOM 3119 C CA . ALA A 1 410 ? 24.847 -11.324 -40.052 1.00 94.00 410 ALA A CA 1
ATOM 3120 C C . ALA A 1 410 ? 26.373 -11.141 -40.151 1.00 94.00 410 ALA A C 1
ATOM 3122 O O . ALA A 1 410 ? 26.982 -11.491 -41.165 1.00 94.00 410 ALA A O 1
ATOM 3123 N N . ALA A 1 411 ? 27.010 -10.620 -39.098 1.00 93.31 411 ALA A N 1
ATOM 3124 C CA . ALA A 1 411 ? 28.461 -10.490 -39.038 1.00 93.31 411 ALA A CA 1
ATOM 3125 C C . ALA A 1 411 ? 29.169 -11.849 -38.934 1.00 93.31 411 ALA A C 1
ATOM 3127 O O . ALA A 1 411 ? 30.195 -12.048 -39.579 1.00 93.31 411 ALA A O 1
ATOM 3128 N N . LEU A 1 412 ? 28.624 -12.788 -38.154 1.00 92.81 412 LEU A N 1
ATOM 3129 C CA . LEU A 1 412 ? 29.160 -14.146 -38.033 1.00 92.81 412 LEU A CA 1
ATOM 3130 C C . LEU A 1 412 ? 29.000 -14.949 -39.330 1.00 92.81 412 LEU A C 1
ATOM 3132 O O . LEU A 1 412 ? 29.903 -15.707 -39.673 1.00 92.81 412 LEU A O 1
ATOM 3136 N N . ASP A 1 413 ? 27.909 -14.745 -40.076 1.00 92.19 413 ASP A N 1
ATOM 3137 C CA . ASP A 1 413 ? 27.715 -15.331 -41.414 1.00 92.19 413 ASP A CA 1
ATOM 3138 C C . ASP A 1 413 ? 28.791 -14.891 -42.418 1.00 92.19 413 ASP A C 1
ATOM 3140 O O . ASP A 1 413 ? 29.105 -15.625 -43.352 1.00 92.19 413 ASP A O 1
ATOM 3144 N N . ASN A 1 414 ? 29.379 -13.709 -42.214 1.00 93.31 414 ASN A N 1
ATOM 3145 C CA . ASN A 1 414 ? 30.352 -13.095 -43.120 1.00 93.31 414 ASN A CA 1
ATOM 3146 C C . ASN A 1 414 ? 31.685 -12.792 -42.416 1.00 93.31 414 ASN A C 1
ATOM 3148 O O . ASN A 1 414 ? 32.348 -11.796 -42.721 1.00 93.31 414 ASN A O 1
ATOM 3152 N N . ILE A 1 415 ? 32.077 -13.629 -41.447 1.00 92.81 415 ILE A N 1
ATOM 3153 C CA . ILE A 1 415 ? 33.127 -13.273 -40.486 1.00 92.81 415 ILE A CA 1
ATOM 3154 C C . ILE A 1 415 ? 34.481 -12.961 -41.131 1.00 92.81 415 ILE A C 1
ATOM 3156 O O . ILE A 1 415 ? 35.157 -12.026 -40.704 1.00 92.81 415 ILE A O 1
ATOM 3160 N N . ASP A 1 416 ? 34.869 -13.682 -42.181 1.00 94.06 416 ASP A N 1
ATOM 3161 C CA . ASP A 1 416 ? 36.148 -13.453 -42.859 1.00 94.06 416 ASP A CA 1
ATOM 3162 C C . ASP A 1 416 ? 36.199 -12.067 -43.522 1.00 94.06 416 ASP A C 1
ATOM 3164 O O . ASP A 1 416 ? 37.206 -11.361 -43.418 1.00 94.06 416 ASP A O 1
ATOM 3168 N N . GLU A 1 417 ? 35.100 -11.639 -44.152 1.00 94.69 417 GLU A N 1
ATOM 3169 C CA . GLU A 1 417 ? 34.992 -10.321 -44.786 1.00 94.69 417 GLU A CA 1
ATOM 3170 C C . GLU A 1 417 ? 34.917 -9.207 -43.734 1.00 94.69 417 GLU A C 1
ATOM 3172 O O . GLU A 1 417 ? 35.581 -8.178 -43.874 1.00 94.69 417 GLU A O 1
ATOM 3177 N N . VAL A 1 418 ? 34.184 -9.436 -42.640 1.00 94.69 418 VAL A N 1
ATOM 3178 C CA . VAL A 1 418 ? 34.118 -8.523 -41.490 1.00 94.69 418 VAL A CA 1
ATOM 3179 C C . VAL A 1 418 ? 35.509 -8.317 -40.879 1.00 94.69 418 VAL A C 1
ATOM 3181 O O . VAL A 1 418 ? 35.937 -7.178 -40.687 1.00 94.69 418 VAL A O 1
ATOM 3184 N N . VAL A 1 419 ? 36.260 -9.393 -40.625 1.00 94.44 419 VAL A N 1
ATOM 3185 C CA . VAL A 1 419 ? 37.619 -9.318 -40.064 1.00 94.44 419 VAL A CA 1
ATOM 3186 C C . VAL A 1 419 ? 38.584 -8.642 -41.036 1.00 94.44 419 VAL A C 1
ATOM 3188 O O . VAL A 1 419 ? 39.403 -7.825 -40.609 1.00 94.44 419 VAL A O 1
ATOM 3191 N N . ALA A 1 420 ? 38.498 -8.945 -42.334 1.00 96.06 420 ALA A N 1
ATOM 3192 C CA . ALA A 1 420 ? 39.327 -8.301 -43.349 1.00 96.06 420 ALA A CA 1
ATOM 3193 C C . ALA A 1 420 ? 39.073 -6.786 -43.414 1.00 96.06 420 ALA A C 1
ATOM 3195 O O . ALA A 1 420 ? 40.030 -6.009 -43.428 1.00 96.06 420 ALA A O 1
ATOM 3196 N N . LEU A 1 421 ? 37.805 -6.367 -43.383 1.00 95.75 421 LEU A N 1
ATOM 3197 C CA . LEU A 1 421 ? 37.408 -4.959 -43.375 1.00 95.75 421 LEU A CA 1
ATOM 3198 C C . LEU A 1 421 ? 37.934 -4.235 -42.132 1.00 95.75 421 LEU A C 1
ATOM 3200 O O . LEU A 1 421 ? 38.551 -3.175 -42.252 1.00 95.75 421 LEU A O 1
ATOM 3204 N N . ILE A 1 422 ? 37.748 -4.821 -40.945 1.00 94.19 422 ILE A N 1
ATOM 3205 C CA . ILE A 1 422 ? 38.212 -4.227 -39.684 1.00 94.19 422 ILE A CA 1
ATOM 3206 C C . ILE A 1 422 ? 39.738 -4.086 -39.690 1.00 94.19 422 ILE A C 1
ATOM 3208 O O . ILE A 1 422 ? 40.258 -3.023 -39.364 1.00 94.19 422 ILE A O 1
ATOM 3212 N N . ARG A 1 423 ? 40.470 -5.124 -40.116 1.00 95.38 423 ARG A N 1
ATOM 3213 C CA . ARG A 1 423 ? 41.941 -5.089 -40.204 1.00 95.38 423 ARG A CA 1
ATOM 3214 C C . ARG A 1 423 ? 42.468 -4.104 -41.247 1.00 95.38 423 ARG A C 1
ATOM 3216 O O . ARG A 1 423 ? 43.598 -3.647 -41.110 1.00 95.38 423 ARG A O 1
ATOM 3223 N N . GLY A 1 424 ? 41.696 -3.840 -42.300 1.00 95.19 424 GLY A N 1
ATOM 3224 C CA . GLY A 1 424 ? 42.043 -2.889 -43.357 1.00 95.19 424 GLY A CA 1
ATOM 3225 C C . GLY A 1 424 ? 41.732 -1.430 -43.018 1.00 95.19 424 GLY A C 1
ATOM 3226 O O . GLY A 1 424 ? 42.208 -0.538 -43.718 1.00 95.19 424 GLY A O 1
ATOM 3227 N N . SER A 1 425 ? 40.958 -1.185 -41.961 1.00 96.38 425 SER A N 1
ATOM 3228 C CA . SER A 1 425 ? 40.572 0.155 -41.513 1.00 96.38 425 SER A CA 1
ATOM 3229 C C . SER A 1 425 ? 41.653 0.774 -40.624 1.00 96.38 425 SER A C 1
ATOM 3231 O O . SER A 1 425 ? 42.317 0.074 -39.859 1.00 96.38 425 SER A O 1
ATOM 3233 N N . ARG A 1 426 ? 41.839 2.096 -40.697 1.00 95.12 426 ARG A N 1
ATOM 3234 C CA . ARG A 1 426 ? 42.852 2.822 -39.910 1.00 95.12 426 ARG A CA 1
ATOM 3235 C C . ARG A 1 426 ? 42.446 2.999 -38.452 1.00 95.12 426 ARG A C 1
ATOM 3237 O O . ARG A 1 426 ? 43.313 3.029 -37.583 1.00 95.12 426 ARG A O 1
ATOM 3244 N N . ASP A 1 427 ? 41.149 3.138 -38.191 1.00 94.69 427 ASP A N 1
ATOM 3245 C CA . ASP A 1 427 ? 40.585 3.303 -36.854 1.00 94.69 427 ASP A CA 1
ATOM 3246 C C . ASP A 1 427 ? 39.161 2.721 -36.748 1.00 94.69 427 ASP A C 1
ATOM 3248 O O . ASP A 1 427 ? 38.574 2.238 -37.721 1.00 94.69 427 ASP A O 1
ATOM 3252 N N . ALA A 1 428 ? 38.597 2.762 -35.537 1.00 93.31 428 ALA A N 1
ATOM 3253 C CA . ALA A 1 428 ? 37.256 2.252 -35.255 1.00 93.31 428 ALA A CA 1
ATOM 3254 C C . ALA A 1 428 ? 36.136 3.043 -35.959 1.00 93.31 428 ALA A C 1
ATOM 3256 O O . ALA A 1 428 ? 35.052 2.504 -36.177 1.00 93.31 428 ALA A O 1
ATOM 3257 N N . THR A 1 429 ? 36.367 4.310 -36.312 1.00 95.81 429 THR A N 1
ATOM 3258 C CA . THR A 1 429 ? 35.382 5.137 -37.023 1.00 95.81 429 THR A CA 1
ATOM 3259 C C . THR A 1 429 ? 35.291 4.713 -38.482 1.00 95.81 429 THR A C 1
ATOM 3261 O O . THR A 1 429 ? 34.188 4.507 -38.987 1.00 95.81 429 THR A O 1
ATOM 3264 N N . GLU A 1 430 ? 36.434 4.504 -39.136 1.00 95.94 430 GLU A N 1
ATOM 3265 C CA . GLU A 1 430 ? 36.501 3.969 -40.496 1.00 95.94 430 GLU A CA 1
ATOM 3266 C C . GLU A 1 430 ? 35.930 2.546 -40.562 1.00 95.94 430 GLU A C 1
ATOM 3268 O O . GLU A 1 430 ? 35.088 2.268 -41.417 1.00 95.94 430 GLU A O 1
ATOM 3273 N N . ALA A 1 431 ? 36.285 1.678 -39.606 1.00 94.12 431 ALA A N 1
ATOM 3274 C CA . ALA A 1 431 ? 35.749 0.318 -39.541 1.00 94.12 431 ALA A CA 1
ATOM 3275 C C . ALA A 1 431 ? 34.222 0.313 -39.380 1.00 94.12 431 ALA A C 1
ATOM 3277 O O . ALA A 1 431 ? 33.522 -0.411 -40.087 1.00 94.12 431 ALA A O 1
ATOM 3278 N N . ARG A 1 432 ? 33.681 1.168 -38.501 1.00 96.00 432 ARG A N 1
ATOM 3279 C CA . ARG A 1 432 ? 32.232 1.308 -38.296 1.00 96.00 432 ARG A CA 1
ATOM 3280 C C . ARG A 1 432 ? 31.522 1.785 -39.562 1.00 96.00 432 ARG A C 1
ATOM 3282 O O . ARG A 1 432 ? 30.507 1.206 -39.939 1.00 96.00 432 ARG A O 1
ATOM 3289 N N . ALA A 1 433 ? 32.060 2.801 -40.239 1.00 95.31 433 ALA A N 1
ATOM 3290 C CA . ALA A 1 433 ? 31.505 3.294 -41.500 1.00 95.31 433 ALA A CA 1
ATOM 3291 C C . ALA A 1 433 ? 31.530 2.216 -42.597 1.00 95.31 433 ALA A C 1
ATOM 3293 O O . ALA A 1 433 ? 30.547 2.051 -43.322 1.00 95.31 433 ALA A O 1
ATOM 3294 N N . GLY A 1 434 ? 32.617 1.443 -42.676 1.00 95.31 434 GLY A N 1
ATOM 3295 C CA . GLY A 1 434 ? 32.750 0.319 -43.599 1.00 95.31 434 GLY A CA 1
ATOM 3296 C C . GLY A 1 434 ? 31.734 -0.793 -43.330 1.00 95.31 434 GLY A C 1
ATOM 3297 O O . GLY A 1 434 ? 31.070 -1.237 -44.265 1.00 95.31 434 GLY A O 1
ATOM 3298 N N . LEU A 1 435 ? 31.558 -1.204 -42.069 1.00 94.38 435 LEU A N 1
ATOM 3299 C CA . LEU A 1 435 ? 30.577 -2.226 -41.679 1.00 94.38 435 LEU A CA 1
ATOM 3300 C C . LEU A 1 435 ? 29.142 -1.800 -42.021 1.00 94.38 435 LEU A C 1
ATOM 3302 O O . LEU A 1 435 ? 28.398 -2.575 -42.624 1.00 94.38 435 LEU A O 1
ATOM 3306 N N . THR A 1 436 ? 28.780 -0.554 -41.704 1.00 95.19 436 THR A N 1
ATOM 3307 C CA . THR A 1 436 ? 27.480 0.044 -42.048 1.00 95.19 436 THR A CA 1
ATOM 3308 C C . THR A 1 436 ? 27.241 0.019 -43.558 1.00 95.19 436 THR A C 1
ATOM 3310 O O . THR A 1 436 ? 26.217 -0.481 -44.021 1.00 95.19 436 THR A O 1
ATOM 3313 N N . ALA A 1 437 ? 28.195 0.522 -44.348 1.00 94.38 437 ALA A N 1
ATOM 3314 C CA . ALA A 1 437 ? 28.039 0.642 -45.795 1.00 94.38 437 ALA A CA 1
ATOM 3315 C C . ALA A 1 437 ? 28.031 -0.716 -46.513 1.00 94.38 437 ALA A C 1
ATOM 3317 O O . ALA A 1 437 ? 27.297 -0.896 -47.484 1.00 94.38 437 ALA A O 1
ATOM 3318 N N . ARG A 1 438 ? 28.856 -1.667 -46.059 1.00 93.12 438 ARG A N 1
ATOM 3319 C CA . ARG A 1 438 ? 29.062 -2.947 -46.746 1.00 93.12 438 ARG A CA 1
ATOM 3320 C C . ARG A 1 438 ? 27.982 -3.978 -46.434 1.00 93.12 438 ARG A C 1
ATOM 3322 O O . ARG A 1 438 ? 27.565 -4.688 -47.343 1.00 93.12 438 ARG A O 1
ATOM 3329 N N . PHE A 1 439 ? 27.538 -4.045 -45.181 1.00 92.69 439 PHE A N 1
ATOM 3330 C CA . PHE A 1 439 ? 26.607 -5.073 -44.703 1.00 92.69 439 PHE A CA 1
ATOM 3331 C C . PHE A 1 439 ? 25.206 -4.524 -44.397 1.00 92.69 439 PHE A C 1
ATOM 3333 O O . PHE A 1 439 ? 24.355 -5.265 -43.916 1.00 92.69 439 PHE A O 1
ATOM 3340 N N . GLY A 1 440 ? 24.949 -3.235 -44.660 1.00 92.31 440 GLY A N 1
ATOM 3341 C CA . GLY A 1 440 ? 23.652 -2.605 -44.383 1.00 92.31 440 GLY A CA 1
ATOM 3342 C C . GLY A 1 440 ? 23.310 -2.538 -42.891 1.00 92.31 440 GLY A C 1
ATOM 3343 O O . GLY A 1 440 ? 22.138 -2.465 -42.528 1.00 92.31 440 GLY A O 1
ATOM 3344 N N . LEU A 1 441 ? 24.327 -2.598 -42.031 1.00 94.94 441 LEU A N 1
ATOM 3345 C CA . LEU A 1 441 ? 24.188 -2.576 -40.578 1.00 94.94 441 LEU A CA 1
ATOM 3346 C C . LEU A 1 441 ? 23.938 -1.151 -40.084 1.00 94.94 441 LEU A C 1
ATOM 3348 O O . LEU A 1 441 ? 24.393 -0.186 -40.692 1.00 94.94 441 LEU A O 1
ATOM 3352 N N . THR A 1 442 ? 23.265 -0.996 -38.947 1.00 96.75 442 THR A N 1
ATOM 3353 C CA . THR A 1 442 ? 23.179 0.311 -38.285 1.00 96.75 442 THR A CA 1
ATOM 3354 C C . THR A 1 442 ? 24.447 0.615 -37.496 1.00 96.75 442 THR A C 1
ATOM 3356 O O . THR A 1 442 ? 25.203 -0.283 -37.123 1.00 96.75 442 THR A O 1
ATOM 3359 N N . GLU A 1 443 ? 24.648 1.889 -37.152 1.00 95.19 443 GLU A N 1
ATOM 3360 C CA . GLU A 1 443 ? 25.797 2.310 -36.345 1.00 95.19 443 GLU A CA 1
ATOM 3361 C C . GLU A 1 443 ? 25.877 1.572 -34.994 1.00 95.19 443 GLU A C 1
ATOM 3363 O O . GLU A 1 443 ? 26.965 1.192 -34.557 1.00 95.19 443 GLU A O 1
ATOM 3368 N N . ILE A 1 444 ? 24.726 1.296 -34.369 1.00 96.06 444 ILE A N 1
ATOM 3369 C CA . ILE A 1 444 ? 24.630 0.528 -33.117 1.00 96.06 444 ILE A CA 1
ATOM 3370 C C . ILE A 1 444 ? 25.105 -0.916 -33.326 1.00 96.06 444 ILE A C 1
ATOM 3372 O O . ILE A 1 444 ? 25.925 -1.408 -32.552 1.00 96.06 444 ILE A O 1
ATOM 3376 N N . GLN A 1 445 ? 24.636 -1.592 -34.382 1.00 96.88 445 GLN A N 1
ATOM 3377 C CA . GLN A 1 445 ? 25.066 -2.960 -34.702 1.00 96.88 445 GLN A CA 1
ATOM 3378 C C . GLN A 1 445 ? 26.567 -3.012 -34.995 1.00 96.88 445 GLN A C 1
ATOM 3380 O O . GLN A 1 445 ? 27.274 -3.836 -34.421 1.00 96.88 445 GLN A O 1
ATOM 3385 N N . ALA A 1 446 ? 27.063 -2.106 -35.841 1.00 96.12 446 ALA A N 1
ATOM 3386 C CA . ALA A 1 446 ? 28.476 -2.026 -36.191 1.00 96.12 446 ALA A CA 1
ATOM 3387 C C . ALA A 1 446 ? 29.360 -1.780 -34.956 1.00 96.12 446 ALA A C 1
ATOM 3389 O O . ALA A 1 446 ? 30.395 -2.424 -34.812 1.00 96.12 446 ALA A O 1
ATOM 3390 N N . THR A 1 447 ? 28.926 -0.924 -34.025 1.00 95.69 447 THR A N 1
ATOM 3391 C CA . THR A 1 447 ? 29.621 -0.713 -32.741 1.00 95.69 447 THR A CA 1
ATOM 3392 C C . THR A 1 447 ? 29.671 -2.003 -31.918 1.00 95.69 447 THR A C 1
ATOM 3394 O O . THR A 1 447 ? 30.747 -2.429 -31.512 1.00 95.69 447 THR A O 1
ATOM 3397 N N . HIS A 1 448 ? 28.541 -2.699 -31.760 1.00 95.69 448 HIS A N 1
ATOM 3398 C CA . HIS A 1 448 ? 28.501 -3.975 -31.036 1.00 95.69 448 HIS A CA 1
ATOM 3399 C C . HIS A 1 448 ? 29.351 -5.084 -31.672 1.00 95.69 448 HIS A C 1
ATOM 3401 O O . HIS A 1 448 ? 29.863 -5.941 -30.951 1.00 95.69 448 HIS A O 1
ATOM 3407 N N . ILE A 1 449 ? 29.503 -5.085 -32.999 1.00 95.06 449 ILE A N 1
ATOM 3408 C CA . ILE A 1 449 ? 30.382 -6.019 -33.715 1.00 95.06 449 ILE A CA 1
ATOM 3409 C C . ILE A 1 449 ? 31.852 -5.703 -33.427 1.00 95.06 449 ILE A C 1
ATOM 3411 O O . ILE A 1 449 ? 32.626 -6.625 -33.181 1.00 95.06 449 ILE A O 1
ATOM 3415 N N . LEU A 1 450 ? 32.241 -4.424 -33.414 1.00 94.38 450 LEU A N 1
ATOM 3416 C CA . LEU A 1 450 ? 33.606 -4.015 -33.060 1.00 94.38 450 LEU A CA 1
ATOM 3417 C C . LEU A 1 450 ? 33.955 -4.367 -31.604 1.00 94.38 450 LEU A C 1
ATOM 3419 O O . LEU A 1 450 ? 35.080 -4.778 -31.330 1.00 94.38 450 LEU A O 1
ATOM 3423 N N . ASP A 1 451 ? 32.981 -4.280 -30.697 1.00 94.44 451 ASP A N 1
ATOM 3424 C CA . ASP A 1 451 ? 33.134 -4.648 -29.282 1.00 94.44 451 ASP A CA 1
ATOM 3425 C C . ASP A 1 451 ? 33.064 -6.170 -29.032 1.00 94.44 451 ASP A C 1
ATOM 3427 O O . ASP A 1 451 ? 33.195 -6.645 -27.895 1.00 94.44 451 ASP A O 1
ATOM 3431 N N . MET A 1 452 ? 32.832 -6.975 -30.074 1.00 93.00 452 MET A N 1
ATOM 3432 C CA . MET A 1 452 ? 32.675 -8.418 -29.942 1.00 93.00 452 MET A CA 1
ATOM 3433 C C . MET A 1 452 ? 34.003 -9.099 -29.583 1.00 93.00 452 MET A C 1
ATOM 3435 O O . MET A 1 452 ? 34.987 -9.057 -30.317 1.00 93.00 452 MET A O 1
ATOM 3439 N N . ALA A 1 453 ? 34.018 -9.831 -28.467 1.00 92.38 453 ALA A N 1
ATOM 3440 C CA . ALA A 1 453 ? 35.171 -10.642 -28.086 1.00 92.38 453 ALA A CA 1
ATOM 3441 C C . ALA A 1 453 ? 35.365 -11.841 -29.035 1.00 92.38 453 ALA A C 1
ATOM 3443 O O . ALA A 1 453 ? 34.407 -12.560 -29.315 1.00 92.38 453 ALA A O 1
ATOM 3444 N N . LEU A 1 454 ? 36.615 -12.151 -29.409 1.00 90.94 454 LEU A N 1
ATOM 3445 C CA . LEU A 1 454 ? 36.965 -13.255 -30.326 1.00 90.94 454 LEU A CA 1
ATOM 3446 C C . LEU A 1 454 ? 36.395 -14.630 -29.923 1.00 90.94 454 LEU A C 1
ATOM 3448 O O . LEU A 1 454 ? 36.121 -15.464 -30.778 1.00 90.94 454 LEU A O 1
ATOM 3452 N N . ARG A 1 455 ? 36.156 -14.874 -28.627 1.00 90.12 455 ARG A N 1
ATOM 3453 C CA . ARG A 1 455 ? 35.504 -16.110 -28.145 1.00 90.12 455 ARG A CA 1
ATOM 3454 C C . ARG A 1 455 ? 34.079 -16.313 -28.683 1.00 90.12 455 ARG A C 1
ATOM 3456 O O . ARG A 1 455 ? 33.600 -17.441 -28.700 1.00 90.12 455 ARG A O 1
ATOM 3463 N N . ARG A 1 456 ? 33.405 -15.239 -29.112 1.00 88.88 456 ARG A N 1
ATOM 3464 C CA . ARG A 1 456 ? 32.049 -15.275 -29.684 1.00 88.88 456 ARG A CA 1
ATOM 3465 C C . ARG A 1 456 ? 32.000 -15.757 -31.134 1.00 88.88 456 ARG A C 1
ATOM 3467 O O . ARG A 1 456 ? 30.915 -15.934 -31.663 1.00 88.88 456 ARG A O 1
ATOM 3474 N N . LEU A 1 457 ? 33.154 -16.013 -31.751 1.00 89.00 457 LEU A N 1
ATOM 3475 C CA . LEU A 1 457 ? 33.255 -16.540 -33.116 1.00 89.00 457 LEU A CA 1
ATOM 3476 C C . LEU A 1 457 ? 33.046 -18.062 -33.202 1.00 89.00 457 LEU A C 1
ATOM 3478 O O . LEU A 1 457 ? 33.137 -18.641 -34.279 1.00 89.00 457 LEU A O 1
ATOM 3482 N N . THR A 1 458 ? 32.829 -18.736 -32.071 1.00 90.69 458 THR A N 1
ATOM 3483 C CA . THR A 1 458 ? 32.632 -20.191 -32.047 1.00 90.69 458 THR A CA 1
ATOM 3484 C C . THR A 1 458 ? 31.240 -20.576 -32.555 1.00 90.69 458 THR A C 1
ATOM 3486 O O . THR A 1 458 ? 30.276 -19.837 -32.365 1.00 90.69 458 THR A O 1
ATOM 3489 N N . ALA A 1 459 ? 31.114 -21.769 -33.146 1.00 89.56 459 ALA A N 1
ATOM 3490 C CA . ALA A 1 459 ? 29.833 -22.281 -33.646 1.00 89.56 459 ALA A CA 1
ATOM 3491 C C . ALA A 1 459 ? 28.745 -22.343 -32.554 1.00 89.56 459 ALA A C 1
ATOM 3493 O O . ALA A 1 459 ? 27.597 -21.998 -32.807 1.00 89.56 459 ALA A O 1
ATOM 3494 N N . LEU A 1 460 ? 29.121 -22.691 -31.318 1.00 92.38 460 LEU A N 1
ATOM 3495 C CA . LEU A 1 460 ? 28.193 -22.733 -30.184 1.00 92.38 460 LEU A CA 1
ATOM 3496 C C . LEU A 1 460 ? 27.614 -21.349 -29.843 1.00 92.38 460 LEU A C 1
ATOM 3498 O O . LEU A 1 460 ? 26.443 -21.229 -29.493 1.00 92.38 460 LEU A O 1
ATOM 3502 N N . GLU A 1 461 ? 28.421 -20.291 -29.943 1.00 91.38 461 GLU A N 1
ATOM 3503 C CA . GLU A 1 461 ? 27.946 -18.925 -29.693 1.00 91.38 461 GLU A CA 1
ATOM 3504 C C . GLU A 1 461 ? 27.022 -18.438 -30.814 1.00 91.38 461 GLU A C 1
ATOM 3506 O O . GLU A 1 461 ? 26.084 -17.692 -30.538 1.00 91.38 461 GLU A O 1
ATOM 3511 N N . ARG A 1 462 ? 27.214 -18.918 -32.050 1.00 91.44 462 ARG A N 1
ATOM 3512 C CA . ARG A 1 462 ? 26.255 -18.699 -33.137 1.00 91.44 462 ARG A CA 1
ATOM 3513 C C . ARG A 1 462 ? 24.912 -19.371 -32.848 1.00 91.44 462 ARG A C 1
ATOM 3515 O O . ARG A 1 462 ? 23.901 -18.680 -32.836 1.00 91.44 462 ARG A O 1
ATOM 3522 N N . GLU A 1 463 ? 24.902 -20.666 -32.541 1.00 94.06 463 GLU A N 1
ATOM 3523 C CA . GLU A 1 463 ? 23.662 -21.387 -32.204 1.00 94.06 463 GLU A CA 1
ATOM 3524 C C . GLU A 1 463 ? 22.909 -20.714 -31.046 1.00 94.06 463 GLU A C 1
ATOM 3526 O O . GLU A 1 463 ? 21.684 -20.594 -31.063 1.00 94.06 463 GLU A O 1
ATOM 3531 N N . ARG A 1 464 ? 23.646 -20.204 -30.051 1.00 95.19 464 ARG A N 1
ATOM 3532 C CA . ARG A 1 464 ? 23.074 -19.440 -28.940 1.00 95.19 464 ARG A CA 1
ATOM 3533 C C . ARG A 1 464 ? 22.417 -18.133 -29.394 1.00 95.19 464 ARG A C 1
ATOM 3535 O O . ARG A 1 464 ? 21.364 -17.790 -28.861 1.00 95.19 464 ARG A O 1
ATOM 3542 N N . LEU A 1 465 ? 23.030 -17.399 -30.322 1.00 95.44 465 LEU A N 1
ATOM 3543 C CA . LEU A 1 465 ? 22.456 -16.168 -30.874 1.00 95.44 465 LEU A CA 1
ATOM 3544 C C . LEU A 1 465 ? 21.211 -16.457 -31.714 1.00 95.44 465 LEU A C 1
ATOM 3546 O O . LEU A 1 465 ? 20.237 -15.719 -31.595 1.00 95.44 465 LEU A O 1
ATOM 3550 N N . ASP A 1 466 ? 21.208 -17.535 -32.500 1.00 96.06 466 ASP A N 1
ATOM 3551 C CA . ASP A 1 466 ? 20.030 -17.948 -33.272 1.00 96.06 466 ASP A CA 1
ATOM 3552 C C . ASP A 1 466 ? 18.860 -18.297 -32.335 1.00 96.06 466 ASP A C 1
ATOM 3554 O O . ASP A 1 466 ? 17.756 -17.773 -32.501 1.00 96.06 466 ASP A O 1
ATOM 3558 N N . ALA A 1 467 ? 19.113 -19.084 -31.282 1.00 97.50 467 ALA A N 1
ATOM 3559 C CA . ALA A 1 467 ? 18.109 -19.404 -30.266 1.00 97.50 467 ALA A CA 1
ATOM 3560 C C . ALA A 1 467 ? 17.613 -18.155 -29.508 1.00 97.50 467 ALA A C 1
ATOM 3562 O O . ALA A 1 467 ? 16.421 -18.025 -29.222 1.00 97.50 467 ALA A O 1
ATOM 3563 N N . GLU A 1 468 ? 18.512 -17.214 -29.195 1.00 97.75 468 GLU A N 1
ATOM 3564 C CA . GLU A 1 468 ? 18.145 -15.929 -28.589 1.00 97.75 468 GLU A CA 1
ATOM 3565 C C . GLU A 1 468 ? 17.253 -15.105 -29.532 1.00 97.75 468 GLU A C 1
ATOM 3567 O O . GLU A 1 468 ? 16.233 -14.573 -29.095 1.00 97.75 468 GLU A O 1
ATOM 3572 N N . ALA A 1 469 ? 17.586 -15.033 -30.825 1.00 98.06 469 ALA A N 1
ATOM 3573 C CA . ALA A 1 469 ? 16.799 -14.314 -31.823 1.00 98.06 469 ALA A CA 1
ATOM 3574 C C . ALA A 1 469 ? 15.394 -14.907 -31.987 1.00 98.06 469 ALA A C 1
ATOM 3576 O O . ALA A 1 469 ? 14.413 -14.166 -32.049 1.00 98.06 469 ALA A O 1
ATOM 3577 N N . GLU A 1 470 ? 15.275 -16.236 -32.041 1.00 98.00 470 GLU A N 1
ATOM 3578 C CA . GLU A 1 470 ? 13.981 -16.921 -32.103 1.00 98.00 470 GLU A CA 1
ATOM 3579 C C . GLU A 1 470 ? 13.117 -16.625 -30.872 1.00 98.00 470 GLU A C 1
ATOM 3581 O O . GLU A 1 470 ? 11.948 -16.256 -31.024 1.00 98.00 470 GLU A O 1
ATOM 3586 N N . GLY A 1 471 ? 13.698 -16.703 -29.669 1.00 98.31 471 GLY A N 1
ATOM 3587 C CA . GLY A 1 471 ? 13.009 -16.355 -28.424 1.00 98.31 471 GLY A CA 1
ATOM 3588 C C . GLY A 1 471 ? 12.533 -14.901 -28.408 1.00 98.31 471 GLY A C 1
ATOM 3589 O O . GLY A 1 471 ? 11.360 -14.634 -28.151 1.00 98.31 471 GLY A O 1
ATOM 3590 N N . LEU A 1 472 ? 13.403 -13.960 -28.786 1.00 98.38 472 LEU A N 1
ATOM 3591 C CA . LEU A 1 472 ? 13.057 -12.538 -28.859 1.00 98.38 472 LEU A CA 1
ATOM 3592 C C . LEU A 1 472 ? 11.935 -12.264 -29.862 1.00 98.38 472 LEU A C 1
ATOM 3594 O O . LEU A 1 472 ? 11.022 -11.498 -29.562 1.00 98.38 472 LEU A O 1
ATOM 3598 N N . ARG A 1 473 ? 11.958 -12.894 -31.044 1.00 98.31 473 ARG A N 1
ATOM 3599 C CA . ARG A 1 473 ? 10.882 -12.749 -32.039 1.00 98.31 473 ARG A CA 1
ATOM 3600 C C . ARG A 1 473 ? 9.547 -13.271 -31.508 1.00 98.31 473 ARG A C 1
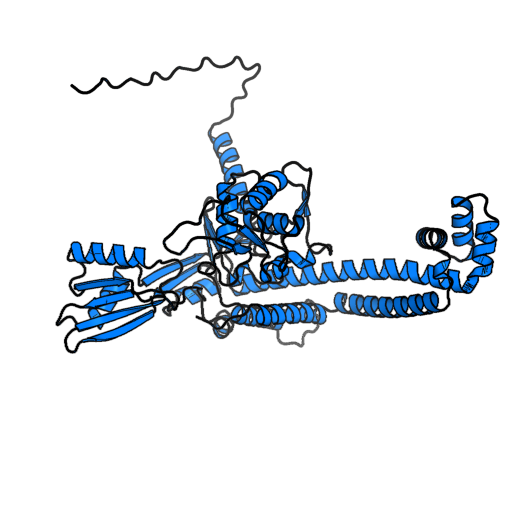ATOM 3602 O O . ARG A 1 473 ? 8.519 -12.636 -31.755 1.00 98.31 473 ARG A O 1
ATOM 3609 N N . ALA A 1 474 ? 9.558 -14.385 -30.773 1.00 98.31 474 ALA A N 1
ATOM 3610 C CA . ALA A 1 474 ? 8.364 -14.919 -30.125 1.00 98.31 474 ALA A CA 1
ATOM 3611 C C . ALA A 1 474 ? 7.822 -13.956 -29.053 1.00 98.31 474 ALA A C 1
ATOM 3613 O O . ALA A 1 474 ? 6.634 -13.627 -29.077 1.00 98.31 474 ALA A O 1
ATOM 3614 N N . ASP A 1 475 ? 8.692 -13.428 -28.188 1.00 97.94 475 ASP A N 1
ATOM 3615 C CA . ASP A 1 475 ? 8.325 -12.450 -27.157 1.00 97.94 475 ASP A CA 1
ATOM 3616 C C . ASP A 1 475 ? 7.756 -11.161 -27.771 1.00 97.94 475 ASP A C 1
ATOM 3618 O O . ASP A 1 475 ? 6.701 -10.676 -27.362 1.00 97.94 475 ASP A O 1
ATOM 3622 N N . ILE A 1 476 ? 8.405 -10.622 -28.808 1.00 98.44 476 ILE A N 1
ATOM 3623 C CA . ILE A 1 476 ? 7.950 -9.431 -29.540 1.00 98.44 476 ILE A CA 1
ATOM 3624 C C . ILE A 1 476 ? 6.551 -9.649 -30.125 1.00 98.44 476 ILE A C 1
ATOM 3626 O O . ILE A 1 476 ? 5.699 -8.757 -30.037 1.00 98.44 476 ILE A O 1
ATOM 3630 N N . ALA A 1 477 ? 6.299 -10.816 -30.725 1.00 98.12 477 ALA A N 1
ATOM 3631 C CA . ALA A 1 477 ? 4.986 -11.157 -31.261 1.00 98.12 477 ALA A CA 1
ATOM 3632 C C . ALA A 1 477 ? 3.924 -11.213 -30.148 1.00 98.12 477 ALA A C 1
ATOM 3634 O O . ALA A 1 477 ? 2.860 -10.604 -30.291 1.00 98.12 477 ALA A O 1
ATOM 3635 N N . ASP A 1 478 ? 4.235 -11.854 -29.017 1.00 97.50 478 ASP A N 1
ATOM 3636 C CA . ASP A 1 478 ? 3.335 -11.954 -27.863 1.00 97.50 478 ASP A CA 1
ATOM 3637 C C . ASP A 1 478 ? 3.021 -10.584 -27.238 1.00 97.50 478 ASP A C 1
ATOM 3639 O O . ASP A 1 478 ? 1.861 -10.265 -26.937 1.00 97.50 478 ASP A O 1
ATOM 3643 N N . PHE A 1 479 ? 4.034 -9.722 -27.103 1.00 97.94 479 PHE A N 1
ATOM 3644 C CA . PHE A 1 479 ? 3.866 -8.358 -26.611 1.00 97.94 479 PHE A CA 1
ATOM 3645 C C . PHE A 1 479 ? 2.995 -7.525 -27.550 1.00 97.94 479 PHE A C 1
ATOM 3647 O O . PHE A 1 479 ? 2.071 -6.853 -27.082 1.00 97.94 479 PHE A O 1
ATOM 3654 N N . LYS A 1 480 ? 3.228 -7.592 -28.868 1.00 97.50 480 LYS A N 1
ATOM 3655 C CA . LYS A 1 480 ? 2.399 -6.898 -29.869 1.00 97.50 480 LYS A CA 1
ATOM 3656 C C . LYS A 1 480 ? 0.947 -7.373 -29.815 1.00 97.50 480 LYS A C 1
ATOM 3658 O O . LYS A 1 480 ? 0.039 -6.541 -29.808 1.00 97.50 480 LYS A O 1
ATOM 3663 N N . GLU A 1 481 ? 0.712 -8.678 -29.698 1.00 96.50 481 GLU A N 1
ATOM 3664 C CA . GLU A 1 481 ? -0.643 -9.228 -29.582 1.00 96.50 481 GLU A CA 1
ATOM 3665 C C . GLU A 1 481 ? -1.333 -8.797 -28.277 1.00 96.50 481 GLU A C 1
ATOM 3667 O O . GLU A 1 481 ? -2.517 -8.448 -28.264 1.00 96.50 481 GLU A O 1
ATOM 3672 N N . THR A 1 482 ? -0.590 -8.764 -27.171 1.00 94.25 482 THR A N 1
ATOM 3673 C CA . THR A 1 482 ? -1.096 -8.301 -25.874 1.00 94.25 482 THR A CA 1
ATOM 3674 C C . THR A 1 482 ? -1.473 -6.821 -25.918 1.00 94.25 482 THR A C 1
ATOM 3676 O O . THR A 1 482 ? -2.558 -6.447 -25.468 1.00 94.25 482 THR A O 1
ATOM 3679 N N . LEU A 1 483 ? -0.636 -5.971 -26.517 1.00 95.31 483 LEU A N 1
ATOM 3680 C CA . LEU A 1 483 ? -0.929 -4.545 -26.682 1.00 95.31 483 LEU A CA 1
ATOM 3681 C C . LEU A 1 483 ? -2.130 -4.293 -27.601 1.00 95.31 483 LEU A C 1
ATOM 3683 O O . LEU A 1 483 ? -2.876 -3.348 -27.364 1.00 95.31 483 LEU A O 1
ATOM 3687 N N . ALA A 1 484 ? -2.358 -5.155 -28.593 1.00 95.38 484 ALA A N 1
ATOM 3688 C CA . ALA A 1 484 ? -3.501 -5.059 -29.498 1.00 95.38 484 ALA A CA 1
ATOM 3689 C C . ALA A 1 484 ? -4.827 -5.571 -28.894 1.00 95.38 484 ALA A C 1
ATOM 3691 O O . ALA A 1 484 ? -5.887 -5.377 -29.489 1.00 95.38 484 ALA A O 1
ATOM 3692 N N . SER A 1 485 ? -4.803 -6.240 -27.732 1.00 93.50 485 SER A N 1
ATOM 3693 C CA . SER A 1 485 ? -5.974 -6.933 -27.184 1.00 93.50 485 SER A CA 1
ATOM 3694 C C . SER A 1 485 ? -6.270 -6.567 -25.731 1.00 93.50 485 SER A C 1
ATOM 3696 O O . SER A 1 485 ? -5.719 -7.147 -24.793 1.00 93.50 485 SER A O 1
ATOM 3698 N N . ASN A 1 486 ? -7.281 -5.714 -25.528 1.00 89.00 486 ASN A N 1
ATOM 3699 C CA . ASN A 1 486 ? -7.825 -5.399 -24.197 1.00 89.00 486 ASN A CA 1
ATOM 3700 C C . ASN A 1 486 ? -8.250 -6.661 -23.422 1.00 89.00 486 ASN A C 1
ATOM 3702 O O . ASN A 1 486 ? -8.157 -6.716 -22.196 1.00 89.00 486 ASN A O 1
ATOM 3706 N N . ARG A 1 487 ? -8.690 -7.717 -24.127 1.00 90.81 487 ARG A N 1
ATOM 3707 C CA . ARG A 1 487 ? -9.017 -9.010 -23.506 1.00 90.81 487 ARG A CA 1
ATOM 3708 C C . ARG A 1 487 ? -7.776 -9.672 -22.909 1.00 90.81 487 ARG A C 1
ATOM 3710 O O . ARG A 1 487 ? -7.859 -10.177 -21.793 1.00 90.81 487 ARG A O 1
ATOM 3717 N N . ARG A 1 488 ? -6.652 -9.678 -23.636 1.00 93.12 488 ARG A N 1
ATOM 3718 C CA . ARG A 1 488 ? -5.380 -10.233 -23.145 1.00 93.12 488 ARG A CA 1
ATOM 3719 C C . ARG A 1 488 ? -4.842 -9.409 -21.978 1.00 93.12 488 ARG A C 1
ATOM 3721 O O . ARG A 1 488 ? -4.497 -9.991 -20.958 1.00 93.12 488 ARG A O 1
ATOM 3728 N N . GLN A 1 489 ? -4.877 -8.079 -22.068 1.00 94.12 489 GLN A N 1
ATOM 3729 C CA . GLN A 1 489 ? -4.462 -7.188 -20.973 1.00 94.12 489 GLN A CA 1
ATOM 3730 C C . GLN A 1 489 ? -5.251 -7.461 -19.683 1.00 94.12 489 GLN A C 1
ATOM 3732 O O . GLN A 1 489 ? -4.662 -7.689 -18.629 1.00 94.12 489 GLN A O 1
ATOM 3737 N N . ARG A 1 490 ? -6.589 -7.544 -19.768 1.00 93.62 490 ARG A N 1
ATOM 3738 C CA . ARG A 1 490 ? -7.435 -7.909 -18.618 1.00 93.62 490 ARG A CA 1
ATOM 3739 C C . ARG A 1 490 ? -7.144 -9.320 -18.098 1.00 93.62 490 ARG A C 1
ATOM 3741 O O . ARG A 1 490 ? -7.232 -9.546 -16.896 1.00 93.62 490 ARG A O 1
ATOM 3748 N N . ALA A 1 491 ? -6.807 -10.270 -18.969 1.00 93.81 491 ALA A N 1
ATOM 3749 C CA . ALA A 1 491 ? -6.430 -11.618 -18.545 1.00 93.81 491 ALA A CA 1
ATOM 3750 C C . ALA A 1 491 ? -5.112 -11.627 -17.749 1.00 93.81 491 ALA A C 1
ATOM 37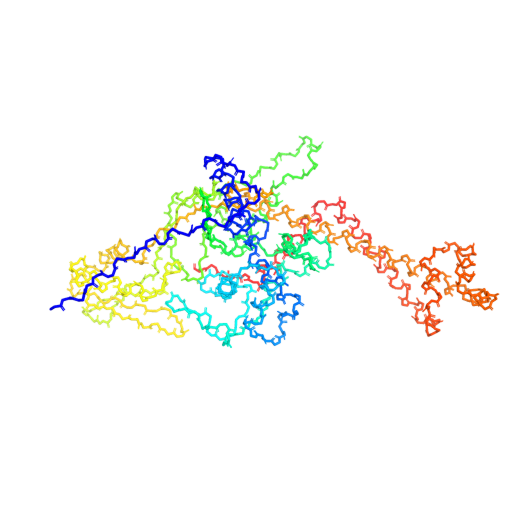52 O O . ALA A 1 491 ? -5.027 -12.348 -16.758 1.00 93.81 491 ALA A O 1
ATOM 3753 N N . PHE A 1 492 ? -4.131 -10.797 -18.124 1.00 94.38 492 PHE A N 1
ATOM 3754 C CA . PHE A 1 492 ? -2.900 -10.610 -17.347 1.00 94.38 492 PHE A CA 1
ATOM 3755 C C . PHE A 1 492 ? -3.182 -10.035 -15.961 1.00 94.38 492 PHE A C 1
ATOM 3757 O O . PHE A 1 492 ? -2.788 -10.650 -14.974 1.00 94.38 492 PHE A O 1
ATOM 3764 N N . VAL A 1 493 ? -3.934 -8.930 -15.883 1.00 96.00 493 VAL A N 1
ATOM 3765 C CA . VAL A 1 493 ? -4.314 -8.320 -14.595 1.00 96.00 493 VAL A CA 1
ATOM 3766 C C . VAL A 1 493 ? -5.034 -9.335 -13.704 1.00 96.00 493 VAL A C 1
ATOM 3768 O O . VAL A 1 493 ? -4.715 -9.462 -12.528 1.00 96.00 493 VAL A O 1
ATOM 3771 N N . ARG A 1 494 ? -5.956 -10.126 -14.268 1.00 96.50 494 ARG A N 1
ATOM 3772 C CA . ARG A 1 494 ? -6.657 -11.178 -13.520 1.00 96.50 494 ARG A CA 1
ATOM 3773 C C . ARG A 1 494 ? -5.713 -12.270 -13.017 1.00 96.50 494 ARG A C 1
ATOM 3775 O O . ARG A 1 494 ? -5.846 -12.712 -11.883 1.00 96.50 494 ARG A O 1
ATOM 3782 N N . LYS A 1 495 ? -4.777 -12.730 -13.851 1.00 97.25 495 LYS A N 1
ATOM 3783 C CA . LYS A 1 495 ? -3.801 -13.758 -13.464 1.00 97.25 495 LYS A CA 1
ATOM 3784 C C . LYS A 1 495 ? -2.907 -13.271 -12.320 1.00 97.25 495 LYS A C 1
ATOM 3786 O O . LYS A 1 495 ? -2.655 -14.030 -11.393 1.00 97.25 495 LYS A O 1
ATOM 3791 N N . GLU A 1 496 ? -2.454 -12.021 -12.384 1.00 96.62 496 GLU A N 1
ATOM 3792 C CA . GLU A 1 496 ? -1.657 -11.393 -11.324 1.00 96.62 496 GLU A CA 1
ATOM 3793 C C . GLU A 1 496 ? -2.451 -11.254 -10.027 1.00 96.62 496 GLU A C 1
ATOM 3795 O O . GLU A 1 496 ? -1.957 -11.648 -8.976 1.00 96.62 496 GLU A O 1
ATOM 3800 N N . LEU A 1 497 ? -3.692 -10.767 -10.110 1.00 97.75 497 LEU A N 1
ATOM 3801 C CA . LEU A 1 497 ? -4.572 -10.623 -8.953 1.00 97.75 497 LEU A CA 1
ATOM 3802 C C . LEU A 1 497 ? -4.828 -11.967 -8.263 1.00 97.75 497 LEU A C 1
ATOM 3804 O O . LEU A 1 497 ? -4.716 -12.050 -7.046 1.00 97.75 497 LEU A O 1
ATOM 3808 N N . ARG A 1 498 ? -5.109 -13.030 -9.028 1.00 97.94 498 ARG A N 1
ATOM 3809 C CA . ARG A 1 498 ? -5.302 -14.380 -8.474 1.00 97.94 498 ARG A CA 1
ATOM 3810 C C . ARG A 1 498 ? -4.061 -14.896 -7.766 1.00 97.94 498 ARG A C 1
ATOM 3812 O O . ARG A 1 498 ? -4.182 -15.359 -6.645 1.00 97.94 498 ARG A O 1
ATOM 3819 N N . ARG A 1 499 ? -2.877 -14.735 -8.367 1.00 98.00 499 ARG A N 1
ATOM 3820 C CA . ARG A 1 499 ? -1.614 -15.094 -7.706 1.00 98.00 499 ARG A CA 1
ATOM 3821 C C . ARG A 1 499 ? -1.465 -14.362 -6.368 1.00 98.00 499 ARG A C 1
ATOM 3823 O O . ARG A 1 499 ? -1.119 -14.976 -5.375 1.00 98.00 499 ARG A O 1
ATOM 3830 N N . ILE A 1 500 ? -1.758 -13.063 -6.330 1.00 97.88 500 ILE A N 1
ATOM 3831 C CA . ILE A 1 500 ? -1.669 -12.257 -5.102 1.00 97.88 500 ILE A CA 1
ATOM 3832 C C . ILE A 1 500 ? -2.662 -12.744 -4.038 1.00 97.88 500 ILE A C 1
ATOM 3834 O O . ILE A 1 500 ? -2.320 -12.786 -2.857 1.00 97.88 500 ILE A O 1
ATOM 3838 N N . VAL A 1 501 ? -3.878 -13.124 -4.440 1.00 97.88 501 VAL A N 1
ATOM 3839 C CA . VAL A 1 501 ? -4.862 -13.747 -3.543 1.00 97.88 501 VAL A CA 1
ATOM 3840 C C . VAL A 1 501 ? -4.363 -15.105 -3.040 1.00 97.88 501 VAL A C 1
ATOM 3842 O O . VAL A 1 501 ? -4.506 -15.380 -1.855 1.00 97.88 501 VAL A O 1
ATOM 3845 N N . ASP A 1 502 ? -3.744 -15.924 -3.888 1.00 97.75 502 ASP A N 1
ATOM 3846 C CA . ASP A 1 502 ? -3.187 -17.222 -3.488 1.00 97.75 502 ASP A CA 1
ATOM 3847 C C . ASP A 1 502 ? -2.021 -17.058 -2.493 1.00 97.75 502 ASP A C 1
ATOM 3849 O O . ASP A 1 502 ? -1.943 -17.779 -1.498 1.00 97.75 502 ASP A O 1
ATOM 3853 N N . ASP A 1 503 ? -1.145 -16.076 -2.725 1.00 97.19 503 ASP A N 1
ATOM 3854 C CA . ASP A 1 503 ? 0.047 -15.826 -1.907 1.00 97.19 503 ASP A CA 1
ATOM 3855 C C . ASP A 1 503 ? -0.316 -15.203 -0.537 1.00 97.19 503 ASP A C 1
ATOM 3857 O O . ASP A 1 503 ? 0.181 -15.620 0.519 1.00 97.19 503 ASP A O 1
ATOM 3861 N N . HIS A 1 504 ? -1.215 -14.210 -0.527 1.00 96.75 504 HIS A N 1
ATOM 3862 C CA . HIS A 1 504 ? -1.468 -13.358 0.649 1.00 96.75 504 HIS A CA 1
ATOM 3863 C C . HIS A 1 504 ? -2.882 -13.464 1.220 1.00 96.75 504 HIS A C 1
ATOM 3865 O O . HIS A 1 504 ? -3.137 -12.966 2.318 1.00 96.75 504 HIS A O 1
ATOM 3871 N N . GLY A 1 505 ? -3.810 -14.100 0.507 1.00 94.75 505 GLY A N 1
ATOM 3872 C CA . GLY A 1 505 ? -5.196 -14.258 0.932 1.00 94.75 505 GLY A CA 1
ATOM 3873 C C . GLY A 1 505 ? -5.311 -15.058 2.224 1.00 94.75 505 GLY A C 1
ATOM 3874 O O . GLY A 1 505 ? -4.506 -15.944 2.527 1.00 94.75 505 GLY A O 1
ATOM 3875 N N . ARG A 1 506 ? -6.317 -14.720 3.028 1.00 94.06 506 ARG A N 1
ATOM 3876 C CA . ARG A 1 506 ? -6.619 -15.386 4.298 1.00 94.06 506 ARG A CA 1
ATOM 3877 C C . ARG A 1 506 ? -8.127 -15.615 4.401 1.00 94.06 506 ARG A C 1
ATOM 3879 O O . ARG A 1 506 ? -8.882 -14.841 3.810 1.00 94.06 506 ARG A O 1
ATOM 3886 N N . PRO A 1 507 ? -8.578 -16.637 5.149 1.00 95.56 507 PRO A N 1
ATOM 3887 C CA . PRO A 1 507 ? -9.989 -16.774 5.482 1.00 95.56 507 PRO A CA 1
ATOM 3888 C C . PRO A 1 507 ? -10.506 -15.519 6.192 1.00 95.56 507 PRO A C 1
ATOM 3890 O O . PRO A 1 507 ? -9.756 -14.879 6.935 1.00 95.56 507 PRO A O 1
ATOM 3893 N N . ARG A 1 508 ? -11.782 -15.199 5.968 1.00 95.31 508 ARG A N 1
ATOM 3894 C CA . ARG A 1 508 ? -12.499 -14.143 6.688 1.00 95.31 508 ARG A CA 1
ATOM 3895 C C . ARG A 1 508 ? -12.456 -14.405 8.198 1.00 95.31 508 ARG A C 1
ATOM 3897 O O . ARG A 1 508 ? -12.600 -15.563 8.605 1.00 95.31 508 ARG A O 1
ATOM 3904 N N . ARG A 1 509 ? -12.256 -13.355 8.994 1.00 92.62 509 ARG A N 1
ATOM 3905 C CA . ARG A 1 509 ? -12.204 -13.433 10.462 1.00 92.62 509 ARG A CA 1
ATOM 3906 C C . ARG A 1 509 ? -13.567 -13.144 11.094 1.00 92.62 509 ARG A C 1
ATOM 3908 O O . ARG A 1 509 ? -14.354 -12.364 10.508 1.00 92.62 509 ARG A O 1
#

Mean predicted aligned error: 7.12 Å

Foldseek 3Di:
DDDDDDDPPPPPDDDDDDPDDDDDDPVRVCVVVVVVQQLCQDQANFFAALQQQDHQLLQLLLVLLVVVVLAPPDDWDQQLVSLVSSCVAANVDDSVVSSLSQLCLCDLQQFLDRQKPKDAASADLPGHGDDSRPITIGTDPQNCLFAVLVVLQLFDWDAHPVRPDIGGPGTLNLQLRCAAGNHWGDGPPDIAGGAHFFLQLLLVLLVLQLVQDDDPPPVDPPDDNSDGDDLVNSCVSTVAGFGSQGFDWDDDCQRSCCQAFQWGKIKTAFDWDWDDPDPFKIKIKTFGFPRSDDPVQQQVQVVVCVVVVNQPQFDDWDFPADPVGTIIITITDGPDDPVVSVVSSCVRGRSMDMGIGFHFHQDVSDTGTDHSSVSSVSNLVSNLSSLLSSLVSLLVVLVVVLLLLVLLLLCLVVVVVLVVLCVPAPDLVSSLVCSCVPSVRDSVNSVVNVVDDPVCSDPVNSVVSVVSNVVSVVSNVVSVVCNVDPPNSSVVSSVSSVVSCVVSGDDGD

Radius of gyration: 31.21 Å; Cα contacts (8 Å, |Δi|>4): 835; chains: 1; bounding box: 72×73×98 Å

Nearest PDB structures (foldseek):
  4z3o-assembly1_A  TM=9.673E-01  e=5.574E-45  Streptococcus pneumoniae
  4z53-assembly1_B  TM=9.674E-01  e=9.970E-45  Streptococcus pneumoniae TIGR4
  4z3o-assembly1_B  TM=9.691E-01  e=3.038E-44  Streptococcus pneumoniae
  4ddq-assembly2_D  TM=9.400E-01  e=3.348E-44  Bacillus subtilis
  4ddq-assembly1_B  TM=9.199E-01  e=1.618E-44  Bacillus subtilis

Secondary structure (DSSP, 8-state):
-PPP---------PPP--S------HHHHHHHHHHHHHHHHIIIIISPBTTT---HHHHHHHHHHHHTT--TTSPPEEHHHHHHHHHHHT--S-HHHHHHHHHHHH-TTT-SS-SEEEES----SSSPPPPTTT-EEEE-HHHHHHHTTGGGT-S-EEE-TTSSSEEESS----S-HHHHH-EEEE-SS-EEEE----HHHHHHHHHHHHHHSPPS----TTS---PPPPHHHHHHH--S---TT--EEE--HHHHHHHHHSEEEEEEE-EEEEEEEETTEEEEEEEE-STT--HHHHHHHHHHHHHTTS-TTEEEEEE--BTTB--EEEEEPTT--HHHHHHHHHHHSTTEEEEEEE-EEEETTEEEE--HHHHHHHHHHHHHHHHHHHHHHHHHHHHHHHHHHHHHHHHHHTHHHHHHHHHHSSSHHHHHHHHHHHH---HHHHHHHHT--GGGGSHHHHHHHHHHHHHHHHHHHHHHHHHH-HHHHHHHHHHHHHHHHHHH-----

pLDDT: mean 92.6, std 11.56, range [37.16, 98.75]